Protein 1NT2 (pdb70)

CATH classification: 3.30.200.20 (+1 more: 3.40.50.150)

Structure (mmCIF, N/CA/C/O backbone):
data_1NT2
#
_entry.id   1NT2
#
_cell.length_a   125.308
_cell.length_b   125.308
_cell.length_c   87.482
_cell.angle_alpha   90.00
_cell.angle_beta   90.00
_cell.angle_gamma   90.00
#
_symmetry.space_group_name_H-M   'P 42 21 2'
#
loop_
_entity.id
_entity.type
_entity.pdbx_description
1 polymer 'Fibrillarin-like pre-rRNA processing protein'
2 polymer 'conserved hypothetical protein'
3 non-polymer S-ADENOSYLMETHIONINE
#
loop_
_atom_site.group_PDB
_atom_site.id
_atom_site.type_symbol
_atom_site.label_atom_id
_atom_site.label_alt_id
_atom_site.label_comp_id
_atom_site.label_asym_id
_atom_site.label_entity_id
_atom_site.label_seq_id
_atom_site.pdbx_PDB_ins_code
_atom_site.Cartn_x
_atom_site.Cartn_y
_atom_site.Cartn_z
_atom_site.occupancy
_atom_site.B_iso_or_equiv
_atom_site.auth_seq_id
_atom_site.auth_comp_id
_atom_site.auth_asym_id
_atom_site.auth_atom_id
_atom_site.pdbx_PDB_model_num
ATOM 1 N N . LYS A 1 2 ? 11.524 20.866 32.926 1.00 70.58 2 LYS A N 1
ATOM 2 C CA . LYS A 1 2 ? 11.345 21.732 31.724 1.00 71.11 2 LYS A CA 1
ATOM 3 C C . LYS A 1 2 ? 12.540 21.743 30.767 1.00 72.12 2 LYS A C 1
ATOM 4 O O . LYS A 1 2 ? 13.598 21.189 31.058 1.00 72.74 2 LYS A O 1
ATOM 10 N N . GLU A 1 3 ? 12.346 22.387 29.620 1.00 73.17 3 GLU A N 1
ATOM 11 C CA . GLU A 1 3 ? 13.366 22.509 28.584 1.00 74.17 3 GLU A CA 1
ATOM 12 C C . GLU A 1 3 ? 13.445 23.987 28.175 1.00 74.58 3 GLU A C 1
ATOM 13 O O . GLU A 1 3 ? 12.457 24.560 27.707 1.00 75.82 3 GLU A O 1
ATOM 19 N N . LEU A 1 4 ? 14.603 24.614 28.355 1.00 73.63 4 LEU A N 1
ATOM 20 C CA . LEU A 1 4 ? 14.737 26.031 28.006 1.00 72.18 4 LEU A CA 1
ATOM 21 C C . LEU A 1 4 ? 15.631 26.254 26.801 1.00 70.79 4 LEU A C 1
ATOM 22 O O . LEU A 1 4 ? 15.441 27.201 26.039 1.00 69.63 4 LEU A O 1
ATOM 27 N N . MET A 1 5 ? 16.612 25.375 26.639 1.00 69.94 5 MET A N 1
ATOM 28 C CA . MET A 1 5 ? 17.567 25.511 25.555 1.00 69.01 5 MET A CA 1
ATOM 29 C C . MET A 1 5 ? 17.875 24.235 24.811 1.00 67.00 5 MET A C 1
ATOM 30 O O . MET A 1 5 ? 17.289 23.185 25.056 1.00 67.03 5 MET A O 1
ATOM 35 N N . ARG A 1 6 ? 18.856 24.367 23.924 1.00 64.83 6 ARG A N 1
ATOM 36 C CA . ARG A 1 6 ? 19.342 23.304 23.066 1.00 62.87 6 ARG A CA 1
ATOM 37 C C . ARG A 1 6 ? 19.460 21.988 23.804 1.00 61.68 6 ARG A C 1
ATOM 38 O O . ARG A 1 6 ? 18.793 21.020 23.454 1.00 63.28 6 ARG A O 1
ATOM 46 N N . ASN A 1 7 ? 20.316 21.932 24.809 1.00 59.03 7 ASN A N 1
ATOM 47 C CA . ASN A 1 7 ? 20.445 20.704 25.578 1.00 58.09 7 ASN A CA 1
ATOM 48 C C . ASN A 1 7 ? 20.386 21.099 27.040 1.00 57.66 7 ASN A C 1
ATOM 49 O O . ASN A 1 7 ? 21.097 20.558 27.892 1.00 56.46 7 ASN A O 1
ATOM 54 N N . VAL A 1 8 ? 19.500 22.057 27.304 1.00 57.54 8 VAL A N 1
ATOM 55 C CA . VAL A 1 8 ? 19.300 22.613 28.632 1.00 57.65 8 VAL A CA 1
ATOM 56 C C . VAL A 1 8 ? 17.947 22.262 29.240 1.00 58.52 8 VAL A C 1
ATOM 57 O O . VAL A 1 8 ? 16.892 22.608 28.699 1.00 58.63 8 VAL A O 1
ATOM 61 N N . TYR A 1 9 ? 17.999 21.583 30.381 1.00 59.36 9 TYR A N 1
ATOM 62 C CA . TYR A 1 9 ? 16.807 21.169 31.099 1.00 60.05 9 TYR A CA 1
ATOM 63 C C . TYR A 1 9 ? 16.960 21.497 32.575 1.00 61.21 9 TYR A C 1
ATOM 64 O O . TYR A 1 9 ? 18.043 21.881 33.027 1.00 61.53 9 TYR A O 1
ATOM 73 N N . LEU A 1 10 ? 15.866 21.332 33.316 1.00 62.00 10 LEU A N 1
ATOM 74 C CA . LEU A 1 10 ? 15.833 21.596 34.748 1.00 62.66 10 LEU A CA 1
ATOM 75 C C . LEU A 1 10 ? 15.509 20.338 35.560 1.00 64.44 10 LEU A C 1
ATOM 76 O O . LEU A 1 10 ? 14.416 20.228 36.114 1.00 65.66 10 LEU A O 1
ATOM 81 N N . LEU A 1 11 ? 16.441 19.386 35.621 1.00 65.55 11 LEU A N 1
ATOM 82 C CA . LEU A 1 11 ? 16.222 18.172 36.407 1.00 66.26 11 LEU A CA 1
ATOM 83 C C . LEU A 1 11 ? 15.720 18.609 37.773 1.00 66.47 11 LEU A C 1
ATOM 84 O O . LEU A 1 11 ? 16.389 19.370 38.462 1.00 66.68 11 LEU A O 1
ATOM 89 N N . ASP A 1 12 ? 14.554 18.108 38.165 1.00 66.33 12 ASP A N 1
ATOM 90 C CA . ASP A 1 12 ? 13.932 18.487 39.426 1.00 65.58 12 ASP A CA 1
ATOM 91 C C . ASP A 1 12 ? 14.078 20.000 39.566 1.00 64.77 12 ASP A C 1
ATOM 92 O O . ASP A 1 12 ? 13.147 20.736 39.251 1.00 64.74 12 ASP A O 1
ATOM 97 N N . ASP A 1 13 ? 15.237 20.465 40.025 1.00 63.63 13 ASP A N 1
ATOM 98 C CA . ASP A 1 13 ? 15.480 21.899 40.144 1.00 62.80 13 ASP A CA 1
ATOM 99 C C . ASP A 1 13 ? 16.937 22.277 39.914 1.00 61.17 13 ASP A C 1
ATOM 100 O O . ASP A 1 13 ? 17.369 23.385 40.230 1.00 61.47 13 ASP A O 1
ATOM 105 N N . THR A 1 14 ? 17.683 21.341 39.343 1.00 58.49 14 THR A N 1
ATOM 106 C CA . THR A 1 14 ? 19.092 21.534 39.040 1.00 55.36 14 THR A CA 1
ATOM 107 C C . THR A 1 14 ? 19.255 21.805 37.546 1.00 54.21 14 THR A C 1
ATOM 108 O O . THR A 1 14 ? 18.901 20.967 36.725 1.00 56.21 14 THR A O 1
ATOM 112 N N . LEU A 1 15 ? 19.778 22.973 37.188 1.00 51.48 15 LEU A N 1
ATOM 113 C CA . LEU A 1 15 ? 19.991 23.293 35.782 1.00 47.83 15 LEU A CA 1
ATOM 114 C C . LEU A 1 15 ? 21.072 22.326 35.306 1.00 46.80 15 LEU A C 1
ATOM 115 O O . LEU A 1 15 ? 22.062 22.117 36.008 1.00 44.93 15 LEU A O 1
ATOM 120 N N . VAL A 1 16 ? 20.875 21.715 34.140 1.00 47.07 16 VAL A N 1
ATOM 121 C CA . VAL A 1 16 ? 21.867 20.774 33.599 1.00 48.34 16 VAL A CA 1
ATOM 122 C C . VAL A 1 16 ? 21.866 20.738 32.078 1.00 48.96 16 VAL A C 1
ATOM 123 O O . VAL A 1 16 ? 20.917 21.197 31.439 1.00 48.43 16 VAL A O 1
ATOM 127 N N . THR A 1 17 ? 22.934 20.184 31.507 1.00 49.99 17 THR A N 1
ATOM 128 C CA . THR A 1 17 ? 23.048 20.057 30.054 1.00 51.59 17 THR A CA 1
ATOM 129 C C . THR A 1 17 ? 23.228 18.586 29.657 1.00 52.41 17 THR A C 1
ATOM 130 O O . THR A 1 17 ? 23.966 17.835 30.311 1.00 51.93 17 THR A O 1
ATOM 134 N N . LYS A 1 18 ? 22.531 18.180 28.595 1.00 52.13 18 LYS A N 1
ATOM 135 C CA . LYS A 1 18 ? 22.609 16.813 28.098 1.00 51.44 18 LYS A CA 1
ATOM 136 C C . LYS A 1 18 ? 24.031 16.546 27.649 1.00 50.28 18 LYS A C 1
ATOM 137 O O . LYS A 1 18 ? 24.480 17.098 26.644 1.00 50.21 18 LYS A O 1
ATOM 143 N N . SER A 1 19 ? 24.748 15.715 28.393 1.00 49.00 19 SER A N 1
ATOM 144 C CA . SER A 1 19 ? 26.115 15.384 28.015 1.00 48.82 19 SER A CA 1
ATOM 145 C C . SER A 1 19 ? 26.436 13.939 28.330 1.00 49.32 19 SER A C 1
ATOM 146 O O . SER A 1 19 ? 25.641 13.229 28.943 1.00 49.09 19 SER A O 1
ATOM 149 N N . LYS A 1 20 ? 27.608 13.508 27.886 1.00 49.44 20 LYS A N 1
ATOM 150 C CA . LYS A 1 20 ? 28.070 12.157 28.127 1.00 50.38 20 LYS A CA 1
ATOM 151 C C . LYS A 1 20 ? 29.524 12.321 28.493 1.00 51.02 20 LYS A C 1
ATOM 152 O O . LYS A 1 20 ? 30.345 11.443 28.232 1.00 51.89 20 LYS A O 1
ATOM 158 N N . TYR A 1 21 ? 29.828 13.472 29.091 1.00 51.67 21 TYR A N 1
ATOM 159 C CA . TYR A 1 21 ? 31.183 13.800 29.515 1.00 52.44 21 TYR A CA 1
ATOM 160 C C . TYR A 1 21 ? 31.322 14.002 31.025 1.00 53.50 21 TYR A C 1
ATOM 161 O O . TYR A 1 21 ? 30.333 14.192 31.742 1.00 52.16 21 TYR A O 1
ATOM 170 N N . GLY A 1 22 ? 32.573 13.969 31.486 1.00 55.19 22 GLY A N 1
ATOM 171 C CA . GLY A 1 22 ? 32.877 14.108 32.902 1.00 55.82 22 GLY A CA 1
ATOM 172 C C . GLY A 1 22 ? 32.699 15.469 33.541 1.00 55.98 22 GLY A C 1
ATOM 173 O O . GLY A 1 22 ? 32.227 16.418 32.905 1.00 55.99 22 GLY A O 1
ATOM 174 N N . SER A 1 23 ? 33.080 15.553 34.815 1.00 55.97 23 SER A N 1
ATOM 175 C CA . SER A 1 23 ? 32.972 16.788 35.584 1.00 55.48 23 SER A CA 1
ATOM 176 C C . SER A 1 23 ? 34.274 17.560 35.519 1.00 55.21 23 SER A C 1
ATOM 177 O O . SER A 1 23 ? 35.307 17.117 36.029 1.00 54.98 23 SER A O 1
ATOM 180 N N . HIS A 1 24 ? 34.206 18.725 34.888 1.00 54.88 24 HIS A N 1
ATOM 181 C CA . HIS A 1 24 ? 35.362 19.585 34.722 1.00 53.51 24 HIS A CA 1
ATOM 182 C C . HIS A 1 24 ? 35.646 20.321 36.019 1.00 53.34 24 HIS A C 1
ATOM 183 O O . HIS A 1 24 ? 36.805 20.511 36.394 1.00 53.28 24 HIS A O 1
ATOM 190 N N . TYR A 1 25 ? 34.578 20.726 36.702 1.00 52.37 25 TYR A N 1
ATOM 191 C CA . TYR A 1 25 ? 34.712 21.443 37.958 1.00 52.02 25 TYR A CA 1
ATOM 192 C C . TYR A 1 25 ? 33.823 20.843 39.060 1.00 55.14 25 TYR A C 1
ATOM 193 O O . TYR A 1 25 ? 34.299 20.529 40.153 1.00 55.56 25 TYR A O 1
ATOM 202 N N . GLY A 1 26 ? 32.537 20.670 38.770 1.00 58.26 26 GLY A N 1
ATOM 203 C CA . GLY A 1 26 ? 31.637 20.105 39.756 1.00 59.94 26 GLY A CA 1
ATOM 204 C C . GLY A 1 26 ? 31.252 18.721 39.299 1.00 62.70 26 GLY A C 1
ATOM 205 O O . GLY A 1 26 ? 30.591 18.579 38.271 1.00 62.58 26 GLY A O 1
ATOM 206 N N . GLU A 1 27 ? 31.680 17.711 40.056 1.00 65.35 27 GLU A N 1
ATOM 207 C CA . GLU A 1 27 ? 31.403 16.296 39.764 1.00 67.83 27 GLU A CA 1
ATOM 208 C C . GLU A 1 27 ? 29.906 16.029 39.586 1.00 67.97 27 GLU A C 1
ATOM 209 O O . GLU A 1 27 ? 29.444 14.887 39.689 1.00 68.09 27 GLU A O 1
ATOM 215 N N . LYS A 1 28 ? 29.164 17.095 39.323 1.00 67.44 28 LYS A N 1
ATOM 216 C CA . LYS A 1 28 ? 27.725 17.048 39.142 1.00 67.49 28 LYS A CA 1
ATOM 217 C C . LYS A 1 28 ? 27.307 16.366 37.834 1.00 67.76 28 LYS A C 1
ATOM 218 O O . LYS A 1 28 ? 26.678 16.997 36.976 1.00 67.38 28 LYS A O 1
ATOM 224 N N . VAL A 1 29 ? 27.638 15.083 37.685 1.00 67.14 29 VAL A N 1
ATOM 225 C CA . VAL A 1 29 ? 27.300 14.345 36.467 1.00 66.42 29 VAL A CA 1
ATOM 226 C C . VAL A 1 29 ? 26.489 13.062 36.676 1.00 66.09 29 VAL A C 1
ATOM 227 O O . VAL A 1 29 ? 27.016 12.045 37.116 1.00 65.36 29 VAL A O 1
ATOM 231 N N . PHE A 1 30 ? 25.205 13.123 36.331 1.00 66.83 30 PHE A N 1
ATOM 232 C CA . PHE A 1 30 ? 24.289 11.989 36.457 1.00 67.55 30 PHE A CA 1
ATOM 233 C C . PHE A 1 30 ? 23.674 11.595 35.110 1.00 68.18 30 PHE A C 1
ATOM 234 O O . PHE A 1 30 ? 23.338 12.455 34.306 1.00 70.28 30 PHE A O 1
ATOM 242 N N . ASP A 1 31 ? 23.534 10.291 34.881 1.00 67.72 31 ASP A N 1
ATOM 243 C CA . ASP A 1 31 ? 22.964 9.717 33.651 1.00 67.42 31 ASP A CA 1
ATOM 244 C C . ASP A 1 31 ? 22.695 10.629 32.435 1.00 66.64 31 ASP A C 1
ATOM 245 O O . ASP A 1 31 ? 21.538 10.932 32.109 1.00 66.66 31 ASP A O 1
ATOM 250 N N . GLY A 1 32 ? 23.760 11.052 31.758 1.00 65.14 32 GLY A N 1
ATOM 251 C CA . GLY A 1 32 ? 23.603 11.888 30.576 1.00 64.45 32 GLY A CA 1
ATOM 252 C C . GLY A 1 32 ? 23.323 13.365 30.791 1.00 63.47 32 GLY A C 1
ATOM 253 O O . GLY A 1 32 ? 22.798 14.047 29.904 1.00 63.30 32 GLY A O 1
ATOM 254 N N . TYR A 1 33 ? 23.679 13.870 31.965 1.00 62.21 33 TYR A N 1
ATOM 255 C CA . TYR A 1 33 ? 23.463 15.274 32.293 1.00 60.71 33 TYR A CA 1
ATOM 256 C C . TYR A 1 33 ? 24.526 15.777 33.258 1.00 58.88 33 TYR A C 1
ATOM 257 O O . TYR A 1 33 ? 25.006 15.036 34.118 1.00 58.24 33 TYR A O 1
ATOM 266 N N . ARG A 1 34 ? 24.897 17.040 33.100 1.00 56.58 34 ARG A N 1
ATOM 267 C CA . ARG A 1 34 ? 25.885 17.659 33.966 1.00 53.64 34 ARG A CA 1
ATOM 268 C C . ARG A 1 34 ? 25.199 18.855 34.617 1.00 52.66 34 ARG A C 1
ATOM 269 O O . ARG A 1 34 ? 24.578 19.669 33.929 1.00 52.58 34 ARG A O 1
ATOM 277 N N . GLU A 1 35 ? 25.275 18.948 35.940 1.00 50.58 35 GLU A N 1
ATOM 278 C CA . GLU A 1 35 ? 24.662 20.079 36.620 1.00 49.58 35 GLU A CA 1
ATOM 279 C C . GLU A 1 35 ? 25.447 21.334 36.289 1.00 47.56 35 GLU A C 1
ATOM 280 O O . GLU A 1 35 ? 26.669 21.360 36.410 1.00 47.61 35 GLU A O 1
ATOM 286 N N . TRP A 1 36 ? 24.745 22.378 35.878 1.00 45.17 36 TRP A N 1
ATOM 287 C CA . TRP A 1 36 ? 25.389 23.640 35.551 1.00 42.52 36 TRP A CA 1
ATOM 288 C C . TRP A 1 36 ? 25.305 24.485 36.819 1.00 40.11 36 TRP A C 1
ATOM 289 O O . TRP A 1 36 ? 24.236 25.010 37.135 1.00 40.91 36 TRP A O 1
ATOM 300 N N . VAL A 1 37 ? 26.414 24.615 37.547 1.00 35.98 37 VAL A N 1
ATOM 301 C CA . VAL A 1 37 ? 26.401 25.393 38.787 1.00 32.17 37 VAL A CA 1
ATOM 302 C C . VAL A 1 37 ? 26.270 26.885 38.521 1.00 32.15 37 VAL A C 1
ATOM 303 O O . VAL A 1 37 ? 27.246 27.558 38.220 1.00 31.13 37 VAL A O 1
ATOM 307 N N . PRO A 1 38 ? 25.055 27.429 38.645 1.00 33.01 38 PRO A N 1
ATOM 308 C CA . PRO A 1 38 ? 24.891 28.862 38.391 1.00 34.76 38 PRO A CA 1
ATOM 309 C C . PRO A 1 38 ? 25.808 29.765 39.226 1.00 36.30 38 PRO A C 1
ATOM 310 O O . PRO A 1 38 ? 25.940 30.960 38.939 1.00 38.20 38 PRO A O 1
ATOM 314 N N . TRP A 1 39 ? 26.449 29.194 40.246 1.00 36.02 39 TRP A N 1
ATOM 315 C CA . TRP A 1 39 ? 27.363 29.949 41.108 1.00 34.88 39 TRP A CA 1
ATOM 316 C C . TRP A 1 39 ? 28.771 29.935 40.516 1.00 34.56 39 TRP A C 1
ATOM 317 O O . TRP A 1 39 ? 29.678 30.598 41.008 1.00 35.53 39 TRP A O 1
ATOM 328 N N . ARG A 1 40 ? 28.947 29.169 39.456 1.00 33.14 40 ARG A N 1
ATOM 329 C CA . ARG A 1 40 ? 30.238 29.072 38.819 1.00 32.72 40 ARG A CA 1
ATOM 330 C C . ARG A 1 40 ? 30.052 29.236 37.313 1.00 32.03 40 ARG A C 1
ATOM 331 O O . ARG A 1 40 ? 30.757 28.601 36.523 1.00 32.47 40 ARG A O 1
ATOM 339 N N . SER A 1 41 ? 29.114 30.093 36.916 1.00 29.67 41 SER A N 1
ATOM 340 C CA . SER A 1 41 ? 28.836 30.285 35.498 1.00 28.85 41 SER A CA 1
ATOM 341 C C . SER A 1 41 ? 27.863 31.426 35.257 1.00 29.76 41 SER A C 1
ATOM 342 O O . SER A 1 41 ? 26.648 31.280 35.431 1.00 29.76 41 SER A O 1
ATOM 345 N N . LYS A 1 42 ? 28.399 32.564 34.839 1.00 29.75 42 LYS A N 1
ATOM 346 C CA . LYS A 1 42 ? 27.571 33.726 34.580 1.00 29.90 42 LYS A CA 1
ATOM 347 C C . LYS A 1 42 ? 26.558 33.446 33.486 1.00 31.20 42 LYS A C 1
ATOM 348 O O . LYS A 1 42 ? 25.682 34.265 33.220 1.00 32.23 42 LYS A O 1
ATOM 354 N N . LEU A 1 43 ? 26.671 32.284 32.852 1.00 32.24 43 LEU A N 1
ATOM 355 C CA . LEU A 1 43 ? 25.741 31.924 31.786 1.00 32.57 43 LEU A CA 1
ATOM 356 C C . LEU A 1 43 ? 24.574 31.130 32.357 1.00 32.40 43 LEU A C 1
ATOM 357 O O . LEU A 1 43 ? 23.413 31.485 32.136 1.00 32.04 43 LEU A O 1
ATOM 362 N N . ALA A 1 44 ? 24.883 30.062 33.090 1.00 31.77 44 ALA A N 1
ATOM 363 C CA . ALA A 1 44 ? 23.844 29.245 33.703 1.00 31.06 44 ALA A CA 1
ATOM 364 C C . ALA A 1 44 ? 22.976 30.170 34.547 1.00 30.77 44 ALA A C 1
ATOM 365 O O . ALA A 1 44 ? 21.798 29.900 34.779 1.00 29.88 44 ALA A O 1
ATOM 367 N N . ALA A 1 45 ? 23.566 31.271 34.996 1.00 31.09 45 ALA A N 1
ATOM 368 C CA . ALA A 1 45 ? 22.841 32.245 35.799 1.00 32.63 45 ALA A CA 1
ATOM 369 C C . ALA A 1 45 ? 21.871 33.049 34.930 1.00 32.89 45 ALA A C 1
ATOM 370 O O . ALA A 1 45 ? 20.716 33.253 35.300 1.00 31.43 45 ALA A O 1
ATOM 372 N N . MET A 1 46 ? 22.347 33.509 33.775 1.00 34.65 46 MET A N 1
ATOM 373 C CA . MET A 1 46 ? 21.507 34.281 32.858 1.00 36.28 46 MET A CA 1
ATOM 374 C C . MET A 1 46 ? 20.281 33.454 32.499 1.00 36.84 46 MET A C 1
ATOM 375 O O . MET A 1 46 ? 19.159 33.961 32.458 1.00 36.69 46 MET A O 1
ATOM 380 N N . ILE A 1 47 ? 20.519 32.178 32.216 1.00 37.30 47 ILE A N 1
ATOM 381 C CA . ILE A 1 47 ? 19.449 31.258 31.877 1.00 36.56 47 ILE A CA 1
ATOM 382 C C . ILE A 1 47 ? 18.432 31.268 33.014 1.00 37.17 47 ILE A C 1
ATOM 383 O O . ILE A 1 47 ? 17.247 31.510 32.784 1.00 37.41 47 ILE A O 1
ATOM 388 N N . LEU A 1 48 ? 18.896 31.028 34.240 1.00 37.12 48 LEU A N 1
ATOM 389 C CA . LEU A 1 48 ? 18.000 31.016 35.395 1.00 37.29 48 LEU A CA 1
ATOM 390 C C . LEU A 1 48 ? 17.298 32.345 35.607 1.00 38.24 48 LEU A C 1
ATOM 391 O O . LEU A 1 48 ? 16.127 32.367 35.980 1.00 38.50 48 LEU A O 1
ATOM 396 N N . LYS A 1 49 ? 18.011 33.446 35.379 1.00 39.84 49 LYS A N 1
ATOM 397 C CA . LYS A 1 49 ? 17.435 34.781 35.541 1.00 41.64 49 LYS A CA 1
ATOM 398 C C . LYS A 1 49 ? 16.271 34.993 34.595 1.00 42.97 49 LYS A C 1
ATOM 399 O O . LYS A 1 49 ? 15.540 35.977 34.716 1.00 41.59 49 LYS A O 1
ATOM 405 N N . GLY A 1 50 ? 16.121 34.073 33.643 1.00 45.77 50 GLY A N 1
ATOM 406 C CA . GLY A 1 50 ? 15.041 34.161 32.675 1.00 49.79 50 GLY A CA 1
ATOM 407 C C . GLY A 1 50 ? 15.505 34.019 31.239 1.00 52.69 50 GLY A C 1
ATOM 408 O O . GLY A 1 50 ? 15.556 32.909 30.699 1.00 53.45 50 GLY A O 1
ATOM 409 N N . HIS A 1 51 ? 15.846 35.155 30.632 1.00 54.88 51 HIS A N 1
ATOM 410 C CA . HIS A 1 51 ? 16.309 35.237 29.248 1.00 56.81 51 HIS A CA 1
ATOM 411 C C . HIS A 1 51 ? 17.250 34.101 28.841 1.00 56.42 51 HIS A C 1
ATOM 412 O O . HIS A 1 51 ? 18.254 33.845 29.508 1.00 55.86 51 HIS A O 1
ATOM 419 N N . ARG A 1 52 ? 16.918 33.441 27.731 1.00 56.38 52 ARG A N 1
ATOM 420 C CA . ARG A 1 52 ? 17.695 32.315 27.213 1.00 57.10 52 ARG A CA 1
ATOM 421 C C . ARG A 1 52 ? 18.267 32.571 25.799 1.00 56.45 52 ARG A C 1
ATOM 422 O O . ARG A 1 52 ? 18.115 33.660 25.240 1.00 56.62 52 ARG A O 1
ATOM 430 N N . LEU A 1 53 ? 18.917 31.556 25.230 1.00 54.96 53 LEU A N 1
ATOM 431 C CA . LEU A 1 53 ? 19.536 31.650 23.903 1.00 53.37 53 LEU A CA 1
ATOM 432 C C . LEU A 1 53 ? 19.075 30.544 22.931 1.00 54.26 53 LEU A C 1
ATOM 433 O O . LEU A 1 53 ? 19.452 29.384 23.098 1.00 55.39 53 LEU A O 1
ATOM 438 N N . LYS A 1 54 ? 18.271 30.884 21.921 1.00 54.13 54 LYS A N 1
ATOM 439 C CA . LYS A 1 54 ? 17.826 29.873 20.948 1.00 54.07 54 LYS A CA 1
ATOM 440 C C . LYS A 1 54 ? 19.026 29.587 20.059 1.00 54.23 54 LYS A C 1
ATOM 441 O O . LYS A 1 54 ? 19.813 30.489 19.793 1.00 54.85 54 LYS A O 1
ATOM 447 N N . LEU A 1 55 ? 19.173 28.355 19.588 1.00 54.37 55 LEU A N 1
ATOM 448 C CA . LEU A 1 55 ? 20.297 28.030 18.711 1.00 54.78 55 LEU A CA 1
ATOM 449 C C . LEU A 1 55 ? 20.423 26.547 18.399 1.00 55.21 55 LEU A C 1
ATOM 450 O O . LEU A 1 55 ? 20.214 25.696 19.265 1.00 55.81 55 LEU A O 1
ATOM 455 N N . ARG A 1 56 ? 20.762 26.247 17.148 1.00 54.90 56 ARG A N 1
ATOM 456 C CA . ARG A 1 56 ? 20.927 24.869 16.709 1.00 54.68 56 ARG A CA 1
ATOM 457 C C . ARG A 1 56 ? 22.328 24.396 17.072 1.00 53.87 56 ARG A C 1
ATOM 458 O O . ARG A 1 56 ? 23.251 25.197 17.178 1.00 54.24 56 ARG A O 1
ATOM 466 N N . GLY A 1 57 ? 22.492 23.095 17.259 1.00 53.05 57 GLY A N 1
ATOM 467 C CA . GLY A 1 57 ? 23.805 22.579 17.600 1.00 52.88 57 GLY A CA 1
ATOM 468 C C . GLY A 1 57 ? 24.872 22.949 16.585 1.00 53.17 57 GLY A C 1
ATOM 469 O O . GLY A 1 57 ? 26.045 23.057 16.934 1.00 52.38 57 GLY A O 1
ATOM 470 N N . ASP A 1 58 ? 24.462 23.142 15.330 1.00 55.24 58 ASP A N 1
ATOM 471 C CA . ASP A 1 58 ? 25.376 23.499 14.236 1.00 55.87 58 ASP A CA 1
ATOM 472 C C . ASP A 1 58 ? 25.764 24.978 14.342 1.00 55.38 58 ASP A C 1
ATOM 473 O O . ASP A 1 58 ? 25.483 25.755 13.431 1.00 56.58 58 ASP A O 1
ATOM 478 N N . GLU A 1 59 ? 26.406 25.371 15.438 1.00 53.62 59 GLU A N 1
ATOM 479 C CA . GLU A 1 59 ? 26.791 26.767 15.612 1.00 52.13 59 GLU A CA 1
ATOM 480 C C . GLU A 1 59 ? 28.310 26.989 15.697 1.00 51.90 59 GLU A C 1
ATOM 481 O O . GLU A 1 59 ? 29.060 26.116 16.147 1.00 51.40 59 GLU A O 1
ATOM 487 N N . ARG A 1 60 ? 28.752 28.166 15.250 1.00 50.84 60 ARG A N 1
ATOM 488 C CA . ARG A 1 60 ? 30.169 28.544 15.273 1.00 49.48 60 ARG A CA 1
ATOM 489 C C . ARG A 1 60 ? 30.369 29.573 16.368 1.00 47.85 60 ARG A C 1
ATOM 490 O O . ARG A 1 60 ? 30.066 30.757 16.176 1.00 48.39 60 ARG A O 1
ATOM 498 N N . VAL A 1 61 ? 30.907 29.126 17.501 1.00 44.99 61 VAL A N 1
ATOM 499 C CA . VAL A 1 61 ? 31.116 30.005 18.648 1.00 41.03 61 VAL A CA 1
ATOM 500 C C . VAL A 1 61 ? 32.525 30.531 18.937 1.00 38.58 61 VAL A C 1
ATOM 501 O O . VAL A 1 61 ? 33.524 29.800 18.891 1.00 35.95 61 VAL A O 1
ATOM 505 N N . LEU A 1 62 ? 32.571 31.823 19.247 1.00 36.23 62 LEU A N 1
ATOM 506 C CA . LEU A 1 62 ? 33.803 32.508 19.605 1.00 33.62 62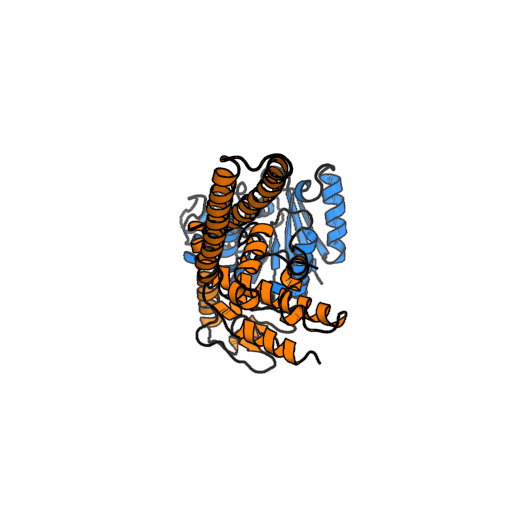 LEU A CA 1
ATOM 507 C C . LEU A 1 62 ? 33.603 32.935 21.047 1.00 32.52 62 LEU A C 1
ATOM 508 O O . LEU A 1 62 ? 32.761 33.796 21.337 1.00 31.55 62 LEU A O 1
ATOM 513 N N . TYR A 1 63 ? 34.373 32.327 21.943 1.00 31.26 63 TYR A N 1
ATOM 514 C CA . TYR A 1 63 ? 34.288 32.622 23.369 1.00 29.71 63 TYR A CA 1
ATOM 515 C C . TYR A 1 63 ? 35.500 33.458 23.791 1.00 28.55 63 TYR A C 1
ATOM 516 O O . TYR A 1 63 ? 36.649 33.022 23.666 1.00 28.94 63 TYR A O 1
ATOM 525 N N . LEU A 1 64 ? 35.245 34.673 24.262 1.00 26.37 64 LEU A N 1
ATOM 526 C CA . LEU A 1 64 ? 36.323 35.541 24.712 1.00 25.32 64 LEU A CA 1
ATOM 527 C C . LEU A 1 64 ? 36.414 35.568 26.247 1.00 25.14 64 LEU A C 1
ATOM 528 O O . LEU A 1 64 ? 35.743 36.369 26.909 1.00 23.26 64 LEU A O 1
ATOM 533 N N . GLY A 1 65 ? 37.252 34.684 26.795 1.00 24.91 65 GLY A N 1
ATOM 534 C CA . GLY A 1 65 ? 37.440 34.584 28.234 1.00 25.66 65 GLY A CA 1
ATOM 535 C C . GLY A 1 65 ? 37.223 33.167 28.756 1.00 26.20 65 GLY A C 1
ATOM 536 O O . GLY A 1 65 ? 36.736 32.970 29.875 1.00 27.44 65 GLY A O 1
ATOM 537 N N . ALA A 1 66 ? 37.584 32.177 27.947 1.00 25.41 66 ALA A N 1
ATOM 538 C CA . ALA A 1 66 ? 37.418 30.777 28.315 1.00 26.32 66 ALA A CA 1
ATOM 539 C C . ALA A 1 66 ? 37.688 30.530 29.775 1.00 27.25 66 ALA A C 1
ATOM 540 O O . ALA A 1 66 ? 36.954 29.781 30.419 1.00 29.27 66 ALA A O 1
ATOM 542 N N . ALA A 1 67 ? 38.740 31.152 30.294 1.00 27.23 67 ALA A N 1
ATOM 543 C CA . ALA A 1 67 ? 39.098 30.982 31.693 1.00 29.06 67 ALA A CA 1
ATOM 544 C C . ALA A 1 67 ? 39.536 29.541 31.888 1.00 30.41 67 ALA A C 1
ATOM 545 O O . ALA A 1 67 ? 40.164 28.971 31.002 1.00 30.98 67 ALA A O 1
ATOM 547 N N . SER A 1 68 ? 39.203 28.951 33.038 1.00 32.08 68 SER A N 1
ATOM 548 C CA . SER A 1 68 ? 39.565 27.558 33.316 1.00 32.97 68 SER A CA 1
ATOM 549 C C . SER A 1 68 ? 38.772 26.661 32.370 1.00 33.23 68 SER A C 1
ATOM 550 O O . SER A 1 68 ? 39.190 25.551 32.048 1.00 31.92 68 SER A O 1
ATOM 553 N N . GLY A 1 69 ? 37.620 27.165 31.937 1.00 34.70 69 GLY A N 1
ATOM 554 C CA . GLY A 1 69 ? 36.767 26.425 31.028 1.00 36.00 69 GLY A CA 1
ATOM 555 C C . GLY A 1 69 ? 35.535 25.820 31.681 1.00 36.83 69 GLY A C 1
ATOM 556 O O . GLY A 1 69 ? 35.151 24.692 31.358 1.00 36.11 69 GLY A O 1
ATOM 557 N N . THR A 1 70 ? 34.904 26.544 32.600 1.00 36.94 70 THR A N 1
ATOM 558 C CA . THR A 1 70 ? 33.717 25.987 33.225 1.00 37.73 70 THR A CA 1
ATOM 559 C C . THR A 1 70 ? 32.482 26.408 32.433 1.00 36.94 70 THR A C 1
ATOM 560 O O . THR A 1 70 ? 31.727 25.556 31.973 1.00 37.00 70 THR A O 1
ATOM 564 N N . THR A 1 71 ? 32.269 27.706 32.252 1.00 36.58 71 THR A N 1
ATOM 565 C CA . THR A 1 71 ? 31.106 28.140 31.476 1.00 36.51 71 THR A CA 1
ATOM 566 C C . THR A 1 71 ? 31.249 27.546 30.060 1.00 37.10 71 THR A C 1
ATOM 567 O O . THR A 1 71 ? 30.264 27.196 29.419 1.00 37.61 71 THR A O 1
ATOM 571 N N . VAL A 1 72 ? 32.486 27.423 29.586 1.00 37.23 72 VAL A N 1
ATOM 572 C CA . VAL A 1 72 ? 32.758 26.870 28.258 1.00 36.09 72 VAL A CA 1
ATOM 573 C C . VAL A 1 72 ? 32.314 25.414 28.140 1.00 35.97 72 VAL A C 1
ATOM 574 O O . VAL A 1 72 ? 31.512 25.079 27.271 1.00 36.29 72 VAL A O 1
ATOM 578 N N . SER A 1 73 ? 32.839 24.557 29.014 1.00 35.51 73 SER A N 1
ATOM 579 C CA . SER A 1 73 ? 32.510 23.135 28.990 1.00 35.18 73 SER A CA 1
ATOM 580 C C . SER A 1 73 ? 31.029 22.871 28.754 1.00 34.17 73 SER A C 1
ATOM 581 O O . SER A 1 73 ? 30.679 21.866 28.166 1.00 32.54 73 SER A O 1
ATOM 584 N N . HIS A 1 74 ? 30.160 23.770 29.207 1.00 34.47 74 HIS A N 1
ATOM 585 C CA . HIS A 1 74 ? 28.725 23.591 29.002 1.00 34.71 74 HIS A CA 1
ATOM 586 C C . HIS A 1 74 ? 28.309 24.041 27.621 1.00 34.35 74 HIS A C 1
ATOM 587 O O . HIS A 1 74 ? 27.571 23.351 26.921 1.00 35.09 74 HIS A O 1
ATOM 594 N N . LEU A 1 75 ? 28.782 25.206 27.217 1.00 33.32 75 LEU A N 1
ATOM 595 C CA . LEU A 1 75 ? 28.430 25.695 25.906 1.00 32.00 75 LEU A CA 1
ATOM 596 C C . LEU A 1 75 ? 28.743 24.599 24.893 1.00 32.35 75 LEU A C 1
ATOM 597 O O . LEU A 1 75 ? 28.022 24.423 23.915 1.00 32.45 75 LEU A O 1
ATOM 602 N N . ALA A 1 76 ? 29.804 23.844 25.159 1.00 32.31 76 ALA A N 1
ATOM 603 C CA . ALA A 1 76 ? 30.215 22.764 24.280 1.00 33.19 76 ALA A CA 1
ATOM 604 C C . ALA A 1 76 ? 29.158 21.668 24.213 1.00 35.21 76 ALA A C 1
ATOM 605 O O . ALA A 1 76 ? 29.075 20.938 23.222 1.00 35.96 76 ALA A O 1
ATOM 607 N N . ASP A 1 77 ? 28.360 21.540 25.269 1.00 36.43 77 ASP A N 1
ATOM 608 C CA . ASP A 1 77 ? 27.305 20.533 25.291 1.00 38.84 77 ASP A CA 1
ATOM 609 C C . ASP A 1 77 ? 26.097 21.058 24.539 1.00 40.93 77 ASP A C 1
ATOM 610 O O . ASP A 1 77 ? 25.335 20.288 23.949 1.00 41.53 77 ASP A O 1
ATOM 615 N N . ILE A 1 78 ? 25.920 22.374 24.586 1.00 42.82 78 ILE A N 1
ATOM 616 C CA . ILE A 1 78 ? 24.815 23.033 23.909 1.00 45.66 78 ILE A CA 1
ATOM 617 C C . ILE A 1 78 ? 25.074 22.977 22.405 1.00 48.11 78 ILE A C 1
ATOM 618 O O . ILE A 1 78 ? 24.235 22.507 21.636 1.00 49.60 78 ILE A O 1
ATOM 623 N N . VAL A 1 79 ? 26.247 23.444 21.992 1.00 49.99 79 VAL A N 1
ATOM 624 C CA . VAL A 1 79 ? 26.643 23.421 20.585 1.00 51.08 79 VAL A CA 1
ATOM 625 C C . VAL A 1 79 ? 27.469 22.149 20.331 1.00 51.68 79 VAL A C 1
ATOM 626 O O . VAL A 1 79 ? 28.675 22.213 20.124 1.00 51.72 79 VAL A O 1
ATOM 630 N N . ASP A 1 80 ? 26.811 20.993 20.362 1.00 52.83 80 ASP A N 1
ATOM 631 C CA . ASP A 1 80 ? 27.491 19.711 20.157 1.00 54.76 80 ASP A CA 1
ATOM 632 C C . ASP A 1 80 ? 27.786 19.407 18.694 1.00 56.20 80 ASP A C 1
ATOM 633 O O . ASP A 1 80 ? 28.584 18.515 18.381 1.00 56.16 80 ASP A O 1
ATOM 638 N N . GLU A 1 81 ? 27.128 20.149 17.808 1.00 57.16 81 GLU A N 1
ATOM 639 C CA . GLU A 1 81 ? 27.291 19.980 16.369 1.00 57.80 81 GLU A CA 1
ATOM 640 C C . GLU A 1 81 ? 27.854 21.277 15.790 1.00 56.87 81 GLU A C 1
ATOM 641 O O . GLU A 1 81 ? 27.563 21.648 14.647 1.00 57.33 81 GLU A O 1
ATOM 647 N N . GLY A 1 82 ? 28.647 21.969 16.604 1.00 54.75 82 GLY A N 1
ATOM 648 C CA . GLY A 1 82 ? 29.261 23.217 16.183 1.00 51.56 82 GLY A CA 1
ATOM 649 C C . GLY A 1 82 ? 30.716 23.220 16.612 1.00 49.39 82 GLY A C 1
ATOM 650 O O . GLY A 1 82 ? 31.275 22.155 16.891 1.00 49.09 82 GLY A O 1
ATOM 651 N N . ILE A 1 83 ? 31.336 24.398 16.663 1.00 46.66 83 ILE A N 1
ATOM 652 C CA . ILE A 1 83 ? 32.735 24.488 17.078 1.00 44.16 83 ILE A CA 1
ATOM 653 C C . ILE A 1 83 ? 32.975 25.729 17.945 1.00 42.84 83 ILE A C 1
ATOM 654 O O . ILE A 1 83 ? 32.421 26.798 17.685 1.00 42.51 83 ILE A O 1
ATOM 659 N N . ILE A 1 84 ? 33.800 25.576 18.979 1.00 41.15 84 ILE A N 1
ATOM 660 C CA . ILE A 1 84 ? 34.091 26.663 19.905 1.00 40.14 84 ILE A CA 1
ATOM 661 C C . ILE A 1 84 ? 35.537 27.139 19.884 1.00 39.97 84 ILE A C 1
ATOM 662 O O . ILE A 1 84 ? 36.442 26.369 20.205 1.00 39.77 84 ILE A O 1
ATOM 667 N N . TYR A 1 85 ? 35.755 28.405 19.525 1.00 39.71 85 TYR A N 1
ATOM 668 C CA . TYR A 1 85 ? 37.111 28.971 19.507 1.00 39.19 85 TYR A CA 1
ATOM 669 C C . TYR A 1 85 ? 37.309 29.711 20.827 1.00 37.23 85 TYR A C 1
ATOM 670 O O . TYR A 1 85 ? 37.075 30.914 20.909 1.00 38.03 85 TYR A O 1
ATOM 679 N N . ALA A 1 86 ? 37.738 28.995 21.857 1.00 33.99 86 ALA A N 1
ATOM 680 C CA . ALA A 1 86 ? 37.916 29.612 23.160 1.00 31.83 86 ALA A CA 1
ATOM 681 C C . ALA A 1 86 ? 39.266 30.296 23.325 1.00 30.33 86 ALA A C 1
ATOM 682 O O . ALA A 1 86 ? 40.306 29.659 23.184 1.00 27.97 86 ALA A O 1
ATOM 684 N N . VAL A 1 87 ? 39.236 31.595 23.630 1.00 30.26 87 VAL A N 1
ATOM 685 C CA . VAL A 1 87 ? 40.458 32.388 23.825 1.00 31.18 87 VAL A CA 1
ATOM 686 C C . VAL A 1 87 ? 40.673 32.801 25.292 1.00 32.57 87 VAL A C 1
ATOM 687 O O . VAL A 1 87 ? 39.754 33.287 25.954 1.00 33.62 87 VAL A O 1
ATOM 691 N N . GLU A 1 88 ? 41.895 32.603 25.786 1.00 33.03 88 GLU A N 1
ATOM 692 C CA . GLU A 1 88 ? 42.271 32.938 27.161 1.00 32.92 88 GLU A CA 1
ATOM 693 C C . GLU A 1 88 ? 43.776 33.179 27.154 1.00 33.48 88 GLU A C 1
ATOM 694 O O . GLU A 1 88 ? 44.528 32.333 26.677 1.00 34.42 88 GLU A O 1
ATOM 700 N N . TYR A 1 89 ? 44.230 34.315 27.680 1.00 33.49 89 TYR A N 1
ATOM 701 C CA . TYR A 1 89 ? 45.664 34.586 27.645 1.00 33.39 89 TYR A CA 1
ATOM 702 C C . TYR A 1 89 ? 46.505 34.341 28.883 1.00 34.07 89 TYR A C 1
ATOM 703 O O . TYR A 1 89 ? 47.723 34.528 28.835 1.00 33.88 89 TYR A O 1
ATOM 712 N N . SER A 1 90 ? 45.873 33.929 29.980 1.00 34.85 90 SER A N 1
ATOM 713 C CA . SER A 1 90 ? 46.607 33.642 31.210 1.00 35.53 90 SER A CA 1
ATOM 714 C C . SER A 1 90 ? 46.838 32.144 31.284 1.00 35.08 90 SER A C 1
ATOM 715 O O . SER A 1 90 ? 45.889 31.363 31.251 1.00 33.54 90 SER A O 1
ATOM 718 N N . ALA A 1 91 ? 48.104 31.752 31.381 1.00 35.20 91 ALA A N 1
ATOM 719 C CA . ALA A 1 91 ? 48.461 30.344 31.434 1.00 36.07 91 ALA A CA 1
ATOM 720 C C . ALA A 1 91 ? 47.870 29.610 32.633 1.00 36.68 91 ALA A C 1
ATOM 721 O O . ALA A 1 91 ? 47.390 28.489 32.491 1.00 37.66 91 ALA A O 1
ATOM 723 N N . LYS A 1 92 ? 47.896 30.231 33.807 1.00 37.16 92 LYS A N 1
ATOM 724 C CA . LYS A 1 92 ? 4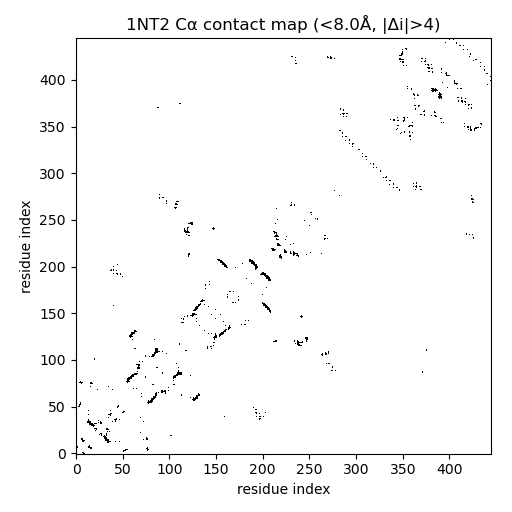7.365 29.588 35.006 1.00 38.70 92 LYS A CA 1
ATOM 725 C C . LYS A 1 92 ? 46.042 28.853 34.745 1.00 38.03 92 LYS A C 1
ATOM 726 O O . LYS A 1 92 ? 45.970 27.624 34.841 1.00 38.31 92 LYS A O 1
ATOM 732 N N . PRO A 1 93 ? 44.986 29.595 34.382 1.00 36.21 93 PRO A N 1
ATOM 733 C CA . PRO A 1 93 ? 43.680 28.992 34.117 1.00 35.46 93 PRO A CA 1
ATOM 734 C C . PRO A 1 93 ? 43.708 28.117 32.878 1.00 35.64 93 PRO A C 1
ATOM 735 O O . PRO A 1 93 ? 43.057 27.073 32.808 1.00 35.73 93 PRO A O 1
ATOM 739 N N . PHE A 1 94 ? 44.473 28.572 31.897 1.00 35.60 94 PHE A N 1
ATOM 740 C CA . PHE A 1 94 ? 44.595 27.879 30.633 1.00 34.66 94 PHE A CA 1
ATOM 741 C C . PHE A 1 94 ? 45.089 26.464 30.845 1.00 33.89 94 PHE A C 1
ATOM 742 O O . PHE A 1 94 ? 44.686 25.555 30.135 1.00 35.83 94 PHE A O 1
ATOM 750 N N . GLU A 1 95 ? 45.963 26.272 31.822 1.00 32.30 95 GLU A N 1
ATOM 751 C CA . GLU A 1 95 ? 46.491 24.949 32.079 1.00 31.44 95 GLU A CA 1
ATOM 752 C C . GLU A 1 95 ? 45.337 23.996 32.329 1.00 29.41 95 GLU A C 1
ATOM 753 O O . GLU A 1 95 ? 45.361 22.855 31.884 1.00 28.57 95 GLU A O 1
ATOM 759 N N . LYS A 1 96 ? 44.319 24.481 33.032 1.00 28.33 96 LYS A N 1
ATOM 760 C CA . LYS A 1 96 ? 43.138 23.684 33.350 1.00 27.61 96 LYS A CA 1
ATOM 761 C C . LYS A 1 96 ? 42.222 23.555 32.143 1.00 26.32 96 LYS A C 1
ATOM 762 O O . LYS A 1 96 ? 41.468 22.592 32.034 1.00 25.85 96 LYS A O 1
ATOM 768 N N . LEU A 1 97 ? 42.288 24.534 31.244 1.00 25.31 97 LEU A N 1
ATOM 769 C CA . LEU A 1 97 ? 41.453 24.541 30.042 1.00 24.42 97 LEU A CA 1
ATOM 770 C C . LEU A 1 97 ? 41.779 23.376 29.115 1.00 24.47 97 LEU A C 1
ATOM 771 O O . LEU A 1 97 ? 40.882 22.655 28.676 1.00 25.81 97 LEU A O 1
ATOM 776 N N . LEU A 1 98 ? 43.061 23.197 28.820 1.00 24.62 98 LEU A N 1
ATOM 777 C CA . LEU A 1 98 ? 43.505 22.125 27.930 1.00 26.05 98 LEU A CA 1
ATOM 778 C C . LEU A 1 98 ? 42.920 20.767 28.292 1.00 25.86 98 LEU A C 1
ATOM 779 O O . LEU A 1 98 ? 42.731 19.915 27.426 1.00 25.42 98 LEU A O 1
ATOM 784 N N . GLU A 1 99 ? 42.641 20.569 29.572 1.00 25.91 99 GLU A N 1
ATOM 785 C CA . GLU A 1 99 ? 42.074 19.320 30.030 1.00 28.18 99 GLU A CA 1
ATOM 786 C C . GLU A 1 99 ? 40.675 19.134 29.472 1.00 30.22 99 GLU A C 1
ATOM 787 O O . GLU A 1 99 ? 40.227 18.0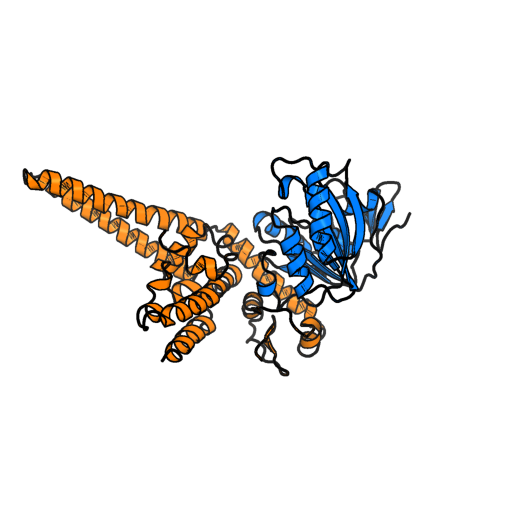01 29.268 1.00 32.75 99 GLU A O 1
ATOM 793 N N . LEU A 1 100 ? 39.975 20.241 29.240 1.00 29.69 100 LEU A N 1
ATOM 794 C CA . LEU A 1 100 ? 38.641 20.169 28.671 1.00 28.54 100 LEU A CA 1
ATOM 795 C C . LEU A 1 100 ? 38.781 19.887 27.174 1.00 30.31 100 LEU A C 1
ATOM 796 O O . LEU A 1 100 ? 38.272 18.882 26.671 1.00 31.17 100 LEU A O 1
ATOM 801 N N . VAL A 1 101 ? 39.487 20.765 26.463 1.00 31.27 101 VAL A N 1
ATOM 802 C CA . VAL A 1 101 ? 39.676 20.580 25.026 1.00 32.65 101 VAL A CA 1
ATOM 803 C C . VAL A 1 101 ? 40.256 19.208 24.720 1.00 31.99 101 VAL A C 1
ATOM 804 O O . VAL A 1 101 ? 40.153 18.722 23.600 1.00 31.39 101 VAL A O 1
ATOM 808 N N . ARG A 1 102 ? 40.881 18.594 25.713 1.00 32.21 102 ARG A N 1
ATOM 809 C CA . ARG A 1 102 ? 41.454 17.272 25.525 1.00 33.94 102 ARG A CA 1
ATOM 810 C C . ARG A 1 102 ? 40.313 16.262 25.585 1.00 34.78 102 ARG A C 1
ATOM 811 O O . ARG A 1 102 ? 40.169 15.407 24.704 1.00 34.68 102 ARG A O 1
ATOM 819 N N . GLU A 1 103 ? 39.494 16.377 26.626 1.00 35.40 103 GLU A N 1
ATOM 820 C CA . GLU A 1 103 ? 38.365 15.476 26.805 1.00 36.96 103 GLU A CA 1
ATOM 821 C C . GLU A 1 103 ? 37.355 15.633 25.680 1.00 37.64 103 GLU A C 1
ATOM 822 O O . GLU A 1 103 ? 36.928 14.653 25.070 1.00 38.31 103 GLU A O 1
ATOM 828 N N . ARG A 1 104 ? 36.978 16.874 25.407 1.00 38.32 104 ARG A N 1
ATOM 829 C CA . ARG A 1 104 ? 36.008 17.141 24.364 1.00 39.99 104 ARG A CA 1
ATOM 830 C C . ARG A 1 104 ? 36.663 17.403 23.032 1.00 40.13 104 ARG A C 1
ATOM 831 O O . ARG A 1 104 ? 37.818 17.795 22.973 1.00 42.00 104 ARG A O 1
ATOM 839 N N . ASN A 1 105 ? 35.907 17.207 21.961 1.00 40.35 105 ASN A N 1
ATOM 840 C CA . ASN A 1 105 ? 36.437 17.390 20.612 1.00 40.58 105 ASN A CA 1
ATOM 841 C C . ASN A 1 105 ? 35.799 18.507 19.784 1.00 39.01 105 ASN A C 1
ATOM 842 O O . ASN A 1 105 ? 35.817 18.443 18.560 1.00 36.99 105 ASN A O 1
ATOM 847 N N . ASN A 1 106 ? 35.242 19.527 20.427 1.00 38.36 106 ASN A N 1
ATOM 848 C CA . ASN A 1 106 ? 34.601 20.606 19.677 1.00 38.07 106 ASN A CA 1
ATOM 849 C C . ASN A 1 106 ? 35.015 21.987 20.134 1.00 37.65 106 ASN A C 1
ATOM 850 O O . ASN A 1 106 ? 34.372 22.981 19.784 1.00 37.18 106 ASN A O 1
ATOM 855 N N . ILE A 1 107 ? 36.089 22.038 20.921 1.00 37.03 107 ILE A N 1
ATOM 856 C CA . ILE A 1 107 ? 36.623 23.299 21.432 1.00 34.12 107 ILE A CA 1
ATOM 857 C C . ILE A 1 107 ? 38.050 23.499 20.926 1.00 31.76 107 ILE A C 1
ATOM 858 O O . ILE A 1 107 ? 38.902 22.607 21.045 1.00 29.00 107 ILE A O 1
ATOM 863 N N . ILE A 1 108 ? 38.276 24.679 20.350 1.00 30.11 108 ILE A N 1
ATOM 864 C CA . ILE A 1 108 ? 39.565 25.082 19.795 1.00 28.95 108 ILE A CA 1
ATOM 865 C C . ILE A 1 108 ? 40.223 26.146 20.680 1.00 28.06 108 ILE A C 1
ATOM 866 O O . ILE A 1 108 ? 39.698 27.254 20.851 1.00 26.86 108 ILE A O 1
ATOM 871 N N . PRO A 1 109 ? 41.398 25.820 21.243 1.00 27.46 109 PRO A N 1
ATOM 872 C CA . PRO A 1 109 ? 42.156 26.708 22.123 1.00 25.50 109 PRO A CA 1
ATOM 873 C C . PRO A 1 109 ? 42.977 27.792 21.446 1.00 25.60 109 PRO A C 1
ATOM 874 O O . PRO A 1 109 ? 43.800 27.530 20.580 1.00 23.50 109 PRO A O 1
ATOM 878 N N . LEU A 1 110 ? 42.725 29.025 21.861 1.00 28.23 110 LEU A N 1
ATOM 879 C CA . LEU A 1 110 ? 43.429 30.191 21.348 1.00 28.95 110 LEU A CA 1
ATOM 880 C C . LEU A 1 110 ? 44.012 30.893 22.562 1.00 28.61 110 LEU A C 1
ATOM 881 O O . LEU A 1 110 ? 43.327 31.624 23.275 1.00 29.38 110 LEU A O 1
ATOM 886 N N . LEU A 1 111 ? 45.287 30.631 22.784 1.00 26.59 111 LEU A N 1
ATOM 887 C CA . LEU A 1 111 ? 46.057 31.166 23.886 1.00 26.50 111 LEU A CA 1
ATOM 888 C C . LEU A 1 111 ? 46.620 32.548 23.575 1.00 26.52 111 LEU A C 1
ATOM 889 O O . LEU A 1 111 ? 47.783 32.837 23.875 1.00 25.26 111 LEU A O 1
ATOM 894 N N . PHE A 1 112 ? 45.779 33.398 22.989 1.00 27.07 112 PHE A N 1
ATOM 895 C CA . PHE A 1 112 ? 46.171 34.748 22.595 1.00 25.66 112 PHE A CA 1
ATOM 896 C C . PHE A 1 112 ? 45.388 35.835 23.290 1.00 24.14 112 PHE A C 1
ATOM 897 O O . PHE A 1 112 ? 44.323 35.586 23.844 1.00 22.48 112 PHE A O 1
ATOM 905 N N . ASP A 1 113 ? 45.925 37.049 23.236 1.00 24.61 113 ASP A N 1
ATOM 906 C CA . ASP A 1 113 ? 45.271 38.203 23.842 1.00 25.47 113 ASP A CA 1
ATOM 907 C C . ASP A 1 113 ? 44.039 38.559 23.027 1.00 24.03 113 ASP A C 1
ATOM 908 O O . ASP A 1 113 ? 44.139 38.855 21.837 1.00 24.61 113 ASP A O 1
ATOM 913 N N . ALA A 1 114 ? 42.876 38.518 23.665 1.00 22.60 114 ALA A N 1
ATOM 914 C CA . ALA A 1 114 ? 41.629 38.833 22.981 1.00 22.20 114 ALA A CA 1
ATOM 915 C C . ALA A 1 114 ? 41.573 40.303 22.581 1.00 21.37 114 ALA A C 1
ATOM 916 O O . ALA A 1 114 ? 40.917 40.669 21.613 1.00 20.11 114 ALA A O 1
ATOM 918 N N . SER A 1 115 ? 42.286 41.134 23.327 1.00 22.10 115 SER A N 1
ATOM 919 C CA . SER A 1 115 ? 42.308 42.572 23.092 1.00 23.40 115 SER A CA 1
ATOM 920 C C . SER A 1 115 ? 42.624 43.000 21.674 1.00 23.67 115 SER A C 1
ATOM 921 O O . SER A 1 115 ? 42.303 44.126 21.281 1.00 23.85 115 SER A O 1
ATOM 924 N N . LYS A 1 116 ? 43.261 42.111 20.916 1.00 23.30 116 LYS A N 1
ATOM 925 C CA . LYS A 1 116 ? 43.622 42.391 19.530 1.00 23.73 116 LYS A CA 1
ATOM 926 C C . LYS A 1 116 ? 43.364 41.166 18.648 1.00 24.09 116 LYS A C 1
ATOM 927 O O . LYS A 1 116 ? 44.255 40.346 18.428 1.00 22.71 116 LYS A O 1
ATOM 933 N N . PRO A 1 117 ? 42.125 41.049 18.119 1.00 25.31 117 PRO A N 1
ATOM 934 C CA . PRO A 1 117 ? 41.649 39.961 17.255 1.00 25.01 117 PRO A CA 1
ATOM 935 C C . PRO A 1 117 ? 42.440 39.758 15.965 1.00 25.24 117 PRO A C 1
ATOM 936 O O . PRO A 1 117 ? 42.620 38.628 15.510 1.00 25.52 117 PRO A O 1
ATOM 940 N N . TRP A 1 118 ? 42.906 40.850 15.374 1.00 25.28 118 TRP A N 1
ATOM 941 C CA . TRP A 1 118 ? 43.664 40.762 14.137 1.00 24.86 118 TRP A CA 1
ATOM 942 C C . TRP A 1 118 ? 44.840 39.806 14.281 1.00 23.36 118 TRP A C 1
ATOM 943 O O . TRP A 1 118 ? 45.304 39.216 13.305 1.00 22.97 118 TRP A O 1
ATOM 954 N N . LYS A 1 119 ? 45.306 39.649 15.510 1.00 21.58 119 LYS A N 1
ATOM 955 C CA . LYS A 1 119 ? 46.422 38.773 15.798 1.00 20.43 119 LYS A CA 1
ATOM 956 C C . LYS A 1 119 ? 46.095 37.315 15.483 1.00 19.79 119 LYS A C 1
ATOM 957 O O . LYS A 1 119 ? 46.962 36.555 15.066 1.00 19.90 119 LYS A O 1
ATOM 963 N N . TYR A 1 120 ? 44.847 36.918 15.697 1.00 19.88 120 TYR A N 1
ATOM 964 C CA . TYR A 1 120 ? 44.432 35.541 15.428 1.00 22.32 120 TYR A CA 1
ATOM 965 C C . TYR A 1 120 ? 43.330 35.498 14.351 1.00 24.43 120 TYR A C 1
ATOM 966 O O . TYR A 1 120 ? 42.689 34.465 14.119 1.00 25.07 120 TYR A O 1
ATOM 975 N N . SER A 1 121 ? 43.144 36.637 13.686 1.00 25.73 121 SER A N 1
ATOM 976 C CA . SER A 1 121 ? 42.142 36.806 12.638 1.00 26.34 121 SER A CA 1
ATOM 977 C C . SER A 1 121 ? 42.224 35.772 11.529 1.00 27.74 121 SER A C 1
ATOM 978 O O . SER A 1 121 ? 41.272 35.598 10.772 1.00 28.16 121 SER A O 1
ATOM 981 N N . GLY A 1 122 ? 43.365 35.108 11.404 1.00 29.23 122 GLY A N 1
ATOM 982 C CA . GLY A 1 122 ? 43.495 34.102 10.364 1.00 31.82 122 GLY A CA 1
ATOM 983 C C . GLY A 1 122 ? 43.213 32.688 10.856 1.00 33.09 122 GLY A C 1
ATOM 984 O O . GLY A 1 122 ? 43.612 31.711 10.214 1.00 32.46 122 GLY A O 1
ATOM 985 N N . ILE A 1 123 ? 42.529 32.580 11.996 1.00 33.34 123 ILE A N 1
ATOM 986 C CA . ILE A 1 123 ? 42.202 31.287 12.592 1.00 33.15 123 ILE A CA 1
ATOM 987 C C . ILE A 1 123 ? 40.705 31.214 12.833 1.00 33.68 123 ILE A C 1
ATOM 988 O O . ILE A 1 123 ? 40.059 30.193 12.586 1.00 33.84 123 ILE A O 1
ATOM 993 N N . VAL A 1 124 ? 40.156 32.308 13.331 1.00 34.16 124 VAL A N 1
ATOM 994 C CA . VAL A 1 124 ? 38.739 32.354 13.614 1.00 35.75 124 VAL A CA 1
ATOM 995 C C . VAL A 1 124 ? 37.958 32.601 12.333 1.00 37.28 124 VAL A C 1
ATOM 996 O O . VAL A 1 124 ? 38.300 33.481 11.546 1.00 37.55 124 VAL A O 1
ATOM 1000 N N . GLU A 1 125 ? 36.919 31.801 12.121 1.00 38.76 125 GLU A N 1
ATOM 1001 C CA . GLU A 1 125 ? 36.075 31.942 10.945 1.00 39.85 125 GLU A CA 1
ATOM 1002 C C . GLU A 1 125 ? 34.937 32.883 11.291 1.00 40.81 125 GLU A C 1
ATOM 1003 O O . GLU A 1 125 ? 34.903 33.446 12.386 1.00 42.92 125 GLU A O 1
ATOM 1009 N N . LYS A 1 126 ? 34.005 33.067 10.363 1.00 40.68 126 LYS A N 1
ATOM 1010 C CA . LYS A 1 126 ? 32.870 33.933 10.642 1.00 38.94 126 LYS A CA 1
ATOM 1011 C C . LYS A 1 126 ? 32.030 33.163 11.653 1.00 37.94 126 LYS A C 1
ATOM 1012 O O . LYS A 1 126 ? 31.576 32.054 11.378 1.00 36.69 126 LYS A O 1
ATOM 1018 N N . VAL A 1 127 ? 31.863 33.749 12.833 1.00 37.66 127 VAL A N 1
ATOM 1019 C CA . VAL A 1 127 ? 31.112 33.122 13.911 1.00 38.06 127 VAL A CA 1
ATOM 1020 C C . VAL A 1 127 ? 29.663 33.615 13.997 1.00 38.87 127 VAL A C 1
ATOM 1021 O O . VAL A 1 127 ? 29.349 34.752 13.600 1.00 37.79 127 VAL A O 1
ATOM 1025 N N . ASP A 1 128 ? 28.797 32.745 14.525 1.00 38.40 128 ASP A N 1
ATOM 1026 C CA . ASP A 1 128 ? 27.364 33.017 14.681 1.00 38.91 128 ASP A CA 1
ATOM 1027 C C . ASP A 1 128 ? 27.041 33.753 15.980 1.00 39.37 128 ASP A C 1
ATOM 1028 O O . ASP A 1 128 ? 25.945 34.308 16.149 1.00 37.85 128 ASP A O 1
ATOM 1033 N N . LEU A 1 129 ? 28.000 33.730 16.903 1.00 39.88 129 LEU A N 1
ATOM 1034 C CA . LEU A 1 129 ? 27.849 34.378 18.202 1.00 39.10 129 LEU A CA 1
ATOM 1035 C C . LEU A 1 129 ? 29.170 34.509 18.956 1.00 39.72 129 LEU A C 1
ATOM 1036 O O . LEU A 1 129 ? 29.987 33.575 18.983 1.00 39.38 129 LEU A O 1
ATOM 1041 N N . ILE A 1 130 ? 29.367 35.684 19.555 1.00 38.97 130 ILE A N 1
ATOM 1042 C CA . ILE A 1 130 ? 30.568 35.966 20.325 1.00 39.07 130 ILE A CA 1
ATOM 1043 C C . ILE A 1 130 ? 30.167 36.090 21.780 1.00 40.43 130 ILE A C 1
ATOM 1044 O O . ILE A 1 130 ? 29.480 37.045 22.148 1.00 40.91 130 ILE A O 1
ATOM 1049 N N . TYR A 1 131 ? 30.584 35.128 22.603 1.00 40.87 131 TYR A N 1
ATOM 1050 C CA . TYR A 1 131 ? 30.281 35.161 24.035 1.00 40.03 131 TYR A CA 1
ATOM 1051 C C . TYR A 1 131 ? 31.490 35.761 24.736 1.00 40.34 131 TYR A C 1
ATOM 1052 O O . TYR A 1 131 ? 32.610 35.265 24.583 1.00 40.24 131 TYR A O 1
ATOM 1061 N N . GLN A 1 132 ? 31.277 36.841 25.481 1.00 40.53 132 GLN A N 1
ATOM 1062 C CA . GLN A 1 132 ? 32.387 37.461 26.185 1.00 41.66 132 GLN A CA 1
ATOM 1063 C C . GLN A 1 132 ? 32.116 37.589 27.676 1.00 42.48 132 GLN A C 1
ATOM 1064 O O . GLN A 1 132 ? 31.043 38.027 28.109 1.00 42.32 132 GLN A O 1
ATOM 1070 N N . ASP A 1 133 ? 33.123 37.196 28.449 1.00 42.97 133 ASP A N 1
ATOM 1071 C CA . ASP A 1 133 ? 33.086 37.220 29.902 1.00 41.17 133 ASP A CA 1
ATOM 1072 C C . ASP A 1 133 ? 34.461 37.693 30.342 1.00 38.69 133 ASP A C 1
ATOM 1073 O O . ASP A 1 133 ? 35.132 37.027 31.124 1.00 37.35 133 ASP A O 1
ATOM 1078 N N . ILE A 1 134 ? 34.891 38.821 29.788 1.00 37.13 134 ILE A N 1
ATOM 1079 C CA . ILE A 1 134 ? 36.182 39.415 30.122 1.00 36.68 134 ILE A CA 1
ATOM 1080 C C . ILE A 1 134 ? 35.914 40.582 31.055 1.00 36.82 134 ILE A C 1
ATOM 1081 O O . ILE A 1 134 ? 35.018 41.391 30.810 1.00 37.56 134 ILE A O 1
ATOM 1086 N N . ALA A 1 135 ? 36.693 40.660 32.125 1.00 36.66 135 ALA A N 1
ATOM 1087 C CA . ALA A 1 135 ? 36.545 41.716 33.104 1.00 36.14 135 ALA A CA 1
ATOM 1088 C C . ALA A 1 135 ? 37.724 42.678 33.032 1.00 36.78 135 ALA A C 1
ATOM 1089 O O . ALA A 1 135 ? 38.739 42.485 33.704 1.00 35.98 135 ALA A O 1
ATOM 1091 N N . GLN A 1 136 ? 37.584 43.701 32.192 1.00 38.55 136 GLN A N 1
ATOM 1092 C CA . GLN A 1 136 ? 38.609 44.735 32.013 1.00 40.61 136 GLN A CA 1
ATOM 1093 C C . GLN A 1 136 ? 37.966 46.058 31.612 1.00 41.00 136 GLN A C 1
ATOM 1094 O O . GLN A 1 136 ? 36.863 46.083 31.075 1.00 40.75 136 GLN A O 1
ATOM 1100 N N . LYS A 1 137 ? 38.669 47.153 31.872 1.00 41.64 137 LYS A N 1
ATOM 1101 C CA . LYS A 1 137 ? 38.171 48.481 31.542 1.00 43.24 137 LYS A CA 1
ATOM 1102 C C . LYS A 1 137 ? 37.644 48.616 30.106 1.00 43.13 137 LYS A C 1
ATOM 1103 O O . LYS A 1 137 ? 36.508 49.031 29.898 1.00 43.91 137 LYS A O 1
ATOM 1109 N N . ASN A 1 138 ? 38.463 48.268 29.117 1.00 42.22 138 ASN A N 1
ATOM 1110 C CA . ASN A 1 138 ? 38.067 48.383 27.709 1.00 40.72 138 ASN A CA 1
ATOM 1111 C C . ASN A 1 138 ? 37.197 47.231 27.198 1.00 39.40 138 ASN A C 1
ATOM 1112 O O . ASN A 1 138 ? 37.230 46.895 26.015 1.00 37.34 138 ASN A O 1
ATOM 1117 N N . GLN A 1 139 ? 36.423 46.634 28.096 1.00 38.69 139 GLN A N 1
ATOM 1118 C CA . GLN A 1 139 ? 35.555 45.516 27.752 1.00 37.32 139 GLN A CA 1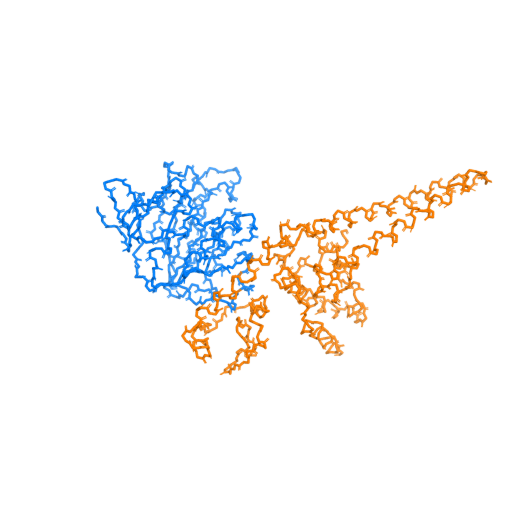
ATOM 1119 C C . GLN A 1 139 ? 34.849 45.695 26.422 1.00 36.04 139 GLN A C 1
ATOM 1120 O O . GLN A 1 139 ? 35.149 45.000 25.449 1.00 37.05 139 GLN A O 1
ATOM 1126 N N . ILE A 1 140 ? 33.909 46.634 26.395 1.00 33.27 140 ILE A N 1
ATOM 1127 C CA . ILE A 1 140 ? 33.113 46.914 25.209 1.00 30.35 140 ILE A CA 1
ATOM 1128 C C . ILE A 1 140 ? 33.918 47.105 23.920 1.00 29.83 140 ILE A C 1
ATOM 1129 O O . ILE A 1 140 ? 33.435 46.818 22.824 1.00 27.03 140 ILE A O 1
ATOM 1134 N N . GLU A 1 141 ? 35.145 47.591 24.050 1.00 30.75 141 GLU A N 1
ATOM 1135 C CA . GLU A 1 141 ? 35.996 47.777 22.887 1.00 31.55 141 GLU A CA 1
ATOM 1136 C C . GLU A 1 141 ? 36.368 46.404 22.336 1.00 30.46 141 GLU A C 1
ATOM 1137 O O . GLU A 1 141 ? 36.145 46.112 21.167 1.00 30.01 141 GLU A O 1
ATOM 1143 N N . ILE A 1 142 ? 36.935 45.562 23.192 1.00 30.07 142 ILE A N 1
ATOM 1144 C CA . ILE A 1 142 ? 37.341 44.223 22.784 1.00 29.11 142 ILE A CA 1
ATOM 1145 C C . ILE A 1 142 ? 36.147 43.485 22.218 1.00 28.80 142 ILE A C 1
ATOM 1146 O O . ILE A 1 142 ? 36.264 42.752 21.234 1.00 29.74 142 ILE A O 1
ATOM 1151 N N . LEU A 1 143 ? 34.989 43.671 22.830 1.00 27.23 143 LEU A N 1
ATOM 1152 C CA . LEU A 1 143 ? 33.822 42.993 22.316 1.00 28.00 143 LEU A CA 1
ATOM 1153 C C . LEU A 1 143 ? 33.446 43.548 20.939 1.00 29.28 143 LEU A C 1
ATOM 1154 O O . LEU A 1 143 ? 32.991 42.805 20.063 1.00 30.00 143 LEU A O 1
ATOM 1159 N N . LYS A 1 144 ? 33.654 44.847 20.737 1.00 30.22 144 LYS A N 1
ATOM 1160 C CA . LYS A 1 144 ? 33.325 45.473 19.455 1.00 29.66 144 LYS A CA 1
ATOM 1161 C C . LYS A 1 144 ? 34.244 45.029 18.337 1.00 28.30 144 LYS A C 1
ATOM 1162 O O . LYS A 1 144 ? 33.784 44.502 17.332 1.00 27.42 144 LYS A O 1
ATOM 1168 N N . ALA A 1 145 ? 35.543 45.251 18.518 1.00 28.91 145 ALA A N 1
ATOM 1169 C CA . ALA A 1 145 ? 36.535 44.873 17.519 1.00 28.53 145 ALA A CA 1
ATOM 1170 C C . ALA A 1 145 ? 36.440 43.393 17.209 1.00 28.62 145 ALA A C 1
ATOM 1171 O O . ALA A 1 145 ? 36.595 42.995 16.062 1.00 28.86 145 ALA A O 1
ATOM 1173 N N . ASN A 1 146 ? 36.175 42.572 18.218 1.00 29.51 146 ASN A N 1
ATOM 1174 C CA . ASN A 1 146 ? 36.064 41.142 17.969 1.00 31.84 146 ASN A CA 1
ATOM 1175 C C . ASN A 1 146 ? 34.855 40.849 17.081 1.00 33.28 146 ASN A C 1
ATOM 1176 O O . ASN A 1 146 ? 34.851 39.884 16.316 1.00 32.74 146 ASN A O 1
ATOM 1181 N N . ALA A 1 147 ? 33.838 41.700 17.171 1.00 36.08 147 ALA A N 1
ATOM 1182 C CA . ALA A 1 147 ? 32.628 41.544 16.363 1.00 38.01 147 ALA A CA 1
ATOM 1183 C C . ALA A 1 147 ? 32.909 41.891 14.896 1.00 38.25 147 ALA A C 1
ATOM 1184 O O . ALA A 1 147 ? 32.524 41.156 13.984 1.00 36.92 147 ALA A O 1
ATOM 1186 N N . GLU A 1 148 ? 33.580 43.019 14.685 1.00 39.42 148 GLU A N 1
ATOM 1187 C CA . GLU A 1 148 ? 33.920 43.467 13.346 1.00 41.45 148 GLU A CA 1
ATOM 1188 C C . GLU A 1 148 ? 34.548 42.302 12.602 1.00 40.77 148 GLU A C 1
ATOM 1189 O O . GLU A 1 148 ? 34.022 41.818 11.597 1.00 41.69 148 GLU A O 1
ATOM 1195 N N . PHE A 1 149 ? 35.677 41.847 13.124 1.00 39.71 149 PHE A N 1
ATOM 1196 C CA . PHE A 1 149 ? 36.412 40.744 12.527 1.00 38.51 149 PHE A CA 1
ATOM 1197 C C . PHE A 1 149 ? 35.652 39.465 12.217 1.00 38.00 149 PHE A C 1
ATOM 1198 O O . PHE A 1 149 ? 35.745 38.962 11.102 1.00 37.59 149 PHE A O 1
ATOM 1206 N N . PHE A 1 150 ? 34.887 38.943 13.172 1.00 37.28 150 PHE A N 1
ATOM 1207 C CA . PHE A 1 150 ? 34.228 37.664 12.934 1.00 37.73 150 PHE A CA 1
ATOM 1208 C C . PHE A 1 150 ? 32.702 37.531 13.040 1.00 38.38 150 PHE A C 1
ATOM 1209 O O . PHE A 1 150 ? 32.113 36.625 12.444 1.00 37.13 150 PHE A O 1
ATOM 1217 N N . LEU A 1 151 ? 32.053 38.411 13.788 1.00 39.82 151 LEU A N 1
ATOM 1218 C CA . LEU A 1 151 ? 30.608 38.296 13.927 1.00 41.81 151 LEU A CA 1
ATOM 1219 C C . LEU A 1 151 ? 29.881 38.514 12.605 1.00 43.73 151 LEU A C 1
ATOM 1220 O O . LEU A 1 151 ? 29.663 39.653 12.173 1.00 43.38 151 LEU A O 1
ATOM 1225 N N . LYS A 1 152 ? 29.490 37.408 11.979 1.00 44.92 152 LYS A N 1
ATOM 1226 C CA . LYS A 1 152 ? 28.779 37.450 10.708 1.00 45.56 152 LYS A CA 1
ATOM 1227 C C . LYS A 1 152 ? 27.478 38.267 10.793 1.00 47.67 152 LYS A C 1
ATOM 1228 O O . LYS A 1 152 ? 26.695 38.107 11.728 1.00 48.14 152 LYS A O 1
ATOM 1234 N N . GLU A 1 153 ? 27.263 39.142 9.809 1.00 50.99 153 GLU A N 1
ATOM 1235 C CA . GLU A 1 153 ? 26.069 39.995 9.745 1.00 52.74 153 GLU A CA 1
ATOM 1236 C C . GLU A 1 153 ? 24.825 39.266 10.216 1.00 52.54 153 GLU A C 1
ATOM 1237 O O . GLU A 1 153 ? 24.490 38.192 9.716 1.00 52.41 153 GLU A O 1
ATOM 1243 N N . LYS A 1 154 ? 24.140 39.875 11.173 1.00 52.73 154 LYS A N 1
ATOM 1244 C CA . LYS A 1 154 ? 22.931 39.305 11.748 1.00 54.11 154 LYS A CA 1
ATOM 1245 C C . LYS A 1 154 ? 23.324 38.186 12.710 1.00 53.73 154 LYS A C 1
ATOM 1246 O O . LYS A 1 154 ? 22.605 37.199 12.879 1.00 54.51 154 LYS A O 1
ATOM 1252 N N . GLY A 1 155 ? 24.489 38.352 13.327 1.00 52.74 155 GLY A N 1
ATOM 1253 C CA . GLY A 1 155 ? 24.969 37.387 14.294 1.00 51.39 155 GLY A CA 1
ATOM 1254 C C . GLY A 1 155 ? 24.636 37.959 15.657 1.00 50.98 155 GLY A C 1
ATOM 1255 O O . GLY A 1 155 ? 24.329 39.147 15.772 1.00 50.35 155 GLY A O 1
ATOM 1256 N N . GLU A 1 156 ? 24.699 37.136 16.696 1.00 50.32 156 GLU A N 1
ATOM 1257 C CA . GLU A 1 156 ? 24.365 37.611 18.029 1.00 50.42 156 GLU A CA 1
ATOM 1258 C C . GLU A 1 156 ? 25.487 37.454 19.058 1.00 49.40 156 GLU A C 1
ATOM 1259 O O . GLU A 1 156 ? 26.343 36.573 18.939 1.00 48.28 156 GLU A O 1
ATOM 1265 N N . VAL A 1 157 ? 25.477 38.324 20.067 1.00 47.73 157 VAL A N 1
ATOM 1266 C CA . VAL A 1 157 ? 26.483 38.283 21.123 1.00 46.17 157 VAL A CA 1
ATOM 1267 C C . VAL A 1 157 ? 25.890 38.394 22.518 1.00 44.32 157 VAL A C 1
ATOM 1268 O O . VAL A 1 157 ? 24.833 38.986 22.721 1.00 44.01 157 VAL A O 1
ATOM 1272 N N . VAL A 1 158 ? 26.597 37.801 23.472 1.00 42.84 158 VAL A N 1
ATOM 1273 C CA . VAL A 1 158 ? 26.225 37.825 24.880 1.00 40.45 158 VAL A CA 1
ATOM 1274 C C . VAL A 1 158 ? 27.509 38.269 25.563 1.00 38.70 158 VAL A C 1
ATOM 1275 O O . VAL A 1 158 ? 28.578 37.692 25.346 1.00 37.81 158 VAL A O 1
ATOM 1279 N N . ILE A 1 159 ? 27.414 39.304 26.376 1.00 36.64 159 ILE A N 1
ATOM 1280 C CA . ILE A 1 159 ? 28.597 39.798 27.036 1.00 36.51 159 ILE A CA 1
ATOM 1281 C C . ILE A 1 159 ? 28.311 40.041 28.505 1.00 37.39 159 ILE A C 1
ATOM 1282 O O . ILE A 1 159 ? 27.341 40.718 28.854 1.00 38.01 159 ILE A O 1
ATOM 1287 N N . MET A 1 160 ? 29.145 39.469 29.368 1.00 36.97 160 MET A N 1
ATOM 1288 C CA . MET A 1 160 ? 28.977 39.656 30.799 1.00 36.99 160 MET A CA 1
ATOM 1289 C C . MET A 1 160 ? 29.788 40.897 31.203 1.00 37.38 160 MET A C 1
ATOM 1290 O O . MET A 1 160 ? 30.868 41.154 30.663 1.00 38.59 160 MET A O 1
ATOM 1295 N N . VAL A 1 161 ? 29.266 41.674 32.143 1.00 36.78 161 VAL A N 1
ATOM 1296 C CA . VAL A 1 161 ? 29.946 42.893 32.565 1.00 36.82 161 VAL A CA 1
ATOM 1297 C C . VAL A 1 161 ? 30.003 43.086 34.081 1.00 38.10 161 VAL A C 1
ATOM 1298 O O . VAL A 1 161 ? 29.010 42.914 34.790 1.00 39.12 161 VAL A O 1
ATOM 1302 N N . LYS A 1 162 ? 31.181 43.441 34.573 1.00 37.96 162 LYS A N 1
ATOM 1303 C CA . LYS A 1 162 ? 31.366 43.697 35.988 1.00 38.41 162 LYS A CA 1
ATOM 1304 C C . LYS A 1 162 ? 31.530 45.200 36.094 1.00 40.37 162 LYS A C 1
ATOM 1305 O O . LYS A 1 162 ? 32.591 45.723 35.762 1.00 41.77 162 LYS A O 1
ATOM 1311 N N . ALA A 1 163 ? 30.480 45.891 36.533 1.00 41.06 163 ALA A N 1
ATOM 1312 C CA . ALA A 1 163 ? 30.522 47.345 36.672 1.00 42.03 163 ALA A CA 1
ATOM 1313 C C . ALA A 1 163 ? 31.898 47.869 37.091 1.00 42.89 163 ALA A C 1
ATOM 1314 O O . ALA A 1 163 ? 32.516 48.629 36.348 1.00 42.38 163 ALA A O 1
ATOM 1316 N N . ARG A 1 164 ? 32.374 47.457 38.267 1.00 43.90 164 ARG A N 1
ATOM 1317 C CA . ARG A 1 164 ? 33.675 47.892 38.781 1.00 45.97 164 ARG A CA 1
ATOM 1318 C C . ARG A 1 164 ? 34.836 47.715 37.797 1.00 46.38 164 ARG A C 1
ATOM 1319 O O . ARG A 1 164 ? 35.792 48.488 37.807 1.00 46.17 164 ARG A O 1
ATOM 1327 N N . SER A 1 165 ? 34.759 46.681 36.968 1.00 47.45 165 SER A N 1
ATOM 1328 C CA . SER A 1 165 ? 35.788 46.382 35.972 1.00 48.86 165 SER A CA 1
ATOM 1329 C C . SER A 1 165 ? 36.061 47.588 35.071 1.00 49.44 165 SER A C 1
ATOM 1330 O O . SER A 1 165 ? 37.179 47.822 34.609 1.00 47.16 165 SER A O 1
ATOM 1333 N N . ILE A 1 166 ? 35.004 48.352 34.847 1.00 52.61 166 ILE A N 1
ATOM 1334 C CA . ILE A 1 166 ? 35.022 49.536 34.006 1.00 55.53 166 ILE A CA 1
ATOM 1335 C C . ILE A 1 166 ? 35.230 50.822 34.813 1.00 58.91 166 ILE A C 1
ATOM 1336 O O . ILE A 1 166 ? 36.134 51.601 34.522 1.00 59.26 166 ILE A O 1
ATOM 1341 N N . ASP A 1 167 ? 34.393 51.046 35.824 1.00 62.81 167 ASP A N 1
ATOM 1342 C CA . ASP A 1 167 ? 34.514 52.245 36.650 1.00 67.25 167 ASP A CA 1
ATOM 1343 C C . ASP A 1 167 ? 34.736 51.903 38.126 1.00 69.01 167 ASP A C 1
ATOM 1344 O O . ASP A 1 167 ? 33.811 51.481 38.829 1.00 68.82 167 ASP A O 1
ATOM 1349 N N . SER A 1 168 ? 35.972 52.100 38.581 1.00 70.98 168 SER A N 1
ATOM 1350 C CA . SER A 1 168 ? 36.364 51.824 39.961 1.00 72.33 168 SER A CA 1
ATOM 1351 C C . SER A 1 168 ? 35.350 52.343 40.982 1.00 73.07 168 SER A C 1
ATOM 1352 O O . SER A 1 168 ? 34.793 51.572 41.767 1.00 72.69 168 SER A O 1
ATOM 1355 N N . THR A 1 169 ? 35.117 53.653 40.962 1.00 74.20 169 THR A N 1
ATOM 1356 C CA . THR A 1 169 ? 34.187 54.288 41.892 1.00 75.06 169 THR A CA 1
ATOM 1357 C C . THR A 1 169 ? 33.063 55.062 41.192 1.00 75.33 169 THR A C 1
ATOM 1358 O O . THR A 1 169 ? 33.199 56.249 40.887 1.00 75.75 169 THR A O 1
ATOM 1362 N N . ALA A 1 170 ? 31.955 54.370 40.943 1.00 74.95 170 ALA A N 1
ATOM 1363 C CA . ALA A 1 170 ? 30.787 54.949 40.290 1.00 74.08 170 ALA A CA 1
ATOM 1364 C C . ALA A 1 170 ? 29.680 53.929 40.438 1.00 74.22 170 ALA A C 1
ATOM 1365 O O . ALA A 1 170 ? 29.880 52.746 40.165 1.00 73.59 170 ALA A O 1
ATOM 1367 N N . GLU A 1 171 ? 28.518 54.397 40.878 1.00 75.49 171 GLU A N 1
ATOM 1368 C CA . GLU A 1 171 ? 27.363 53.537 41.109 1.00 76.93 171 GLU A CA 1
ATOM 1369 C C . GLU A 1 171 ? 27.088 52.572 39.965 1.00 77.57 171 GLU A C 1
ATOM 1370 O O . GLU A 1 171 ? 26.865 52.996 38.830 1.00 78.13 171 GLU A O 1
ATOM 1376 N N . PRO A 1 172 ? 27.105 51.254 40.258 1.00 77.95 172 PRO A N 1
ATOM 1377 C CA . PRO A 1 172 ? 26.868 50.153 39.316 1.00 78.03 172 PRO A CA 1
ATOM 1378 C C . PRO A 1 172 ? 25.767 50.451 38.301 1.00 78.44 172 PRO A C 1
ATOM 1379 O O . PRO A 1 172 ? 25.804 49.979 37.160 1.00 77.73 172 PRO A O 1
ATOM 1383 N N . GLU A 1 173 ? 24.789 51.238 38.735 1.00 79.21 173 GLU A N 1
ATOM 1384 C CA . GLU A 1 173 ? 23.670 51.630 37.890 1.00 80.13 173 GLU A CA 1
ATOM 1385 C C . GLU A 1 173 ? 24.140 52.576 36.787 1.00 80.06 173 GLU A C 1
ATOM 1386 O O . GLU A 1 173 ? 23.870 52.358 35.612 1.00 80.62 173 GLU A O 1
ATOM 1392 N N . GLU A 1 174 ? 24.853 53.624 37.177 1.00 80.29 174 GLU A N 1
ATOM 1393 C CA . GLU A 1 174 ? 25.352 54.608 36.230 1.00 79.98 174 GLU A CA 1
ATOM 1394 C C . GLU A 1 174 ? 26.393 54.024 35.293 1.00 78.68 174 GLU A C 1
ATOM 1395 O O . GLU A 1 174 ? 26.502 54.446 34.142 1.00 77.80 174 GLU A O 1
ATOM 1401 N N . VAL A 1 175 ? 27.153 53.050 35.785 1.00 77.65 175 VAL A N 1
ATOM 1402 C CA . VAL A 1 175 ? 28.170 52.397 34.967 1.00 76.66 175 VAL A CA 1
ATOM 1403 C C . VAL A 1 175 ? 27.461 51.527 33.943 1.00 75.73 175 VAL A C 1
ATOM 1404 O O . VAL A 1 175 ? 27.807 51.526 32.765 1.00 76.37 175 VAL A O 1
ATOM 1408 N N . PHE A 1 176 ? 26.467 50.779 34.399 1.00 74.35 176 PHE A N 1
ATOM 1409 C CA . PHE A 1 176 ? 25.706 49.939 33.496 1.00 74.03 176 PHE A CA 1
ATOM 1410 C C . PHE A 1 176 ? 24.873 50.840 32.581 1.00 73.81 176 PHE A C 1
ATOM 1411 O O . PHE A 1 176 ? 24.527 50.462 31.463 1.00 74.00 176 PHE A O 1
ATOM 1419 N N . LYS A 1 177 ? 24.559 52.039 33.063 1.00 73.27 177 LYS A N 1
ATOM 1420 C CA . LYS A 1 177 ? 23.776 52.996 32.287 1.00 72.11 177 LYS A CA 1
ATOM 1421 C C . LYS A 1 177 ? 24.586 53.424 31.070 1.00 70.49 177 LYS A C 1
ATOM 1422 O O . LYS A 1 177 ? 24.088 53.419 29.943 1.00 69.86 177 LYS A O 1
ATOM 1428 N N . SER A 1 178 ? 25.842 53.787 31.321 1.00 68.13 178 SER A N 1
ATOM 1429 C CA . SER A 1 178 ? 26.759 54.232 30.278 1.00 65.48 178 SER A CA 1
ATOM 1430 C C . SER A 1 178 ? 27.073 53.125 29.282 1.00 63.83 178 SER A C 1
ATOM 1431 O O . SER A 1 178 ? 26.762 53.238 28.095 1.00 63.79 178 SER A O 1
ATOM 1434 N N . VAL A 1 179 ? 27.692 52.057 29.777 1.00 61.20 179 VAL A N 1
ATOM 1435 C CA . VAL A 1 179 ? 28.080 50.925 28.945 1.00 58.82 179 VAL A CA 1
ATOM 1436 C C . VAL A 1 179 ? 27.018 50.489 27.958 1.00 58.45 179 VAL A C 1
ATOM 1437 O O . VAL A 1 179 ? 27.308 50.252 26.788 1.00 58.68 179 VAL A O 1
ATOM 1441 N N . LEU A 1 180 ? 25.789 50.362 28.432 1.00 57.83 180 LEU A N 1
ATOM 1442 C CA . LEU A 1 180 ? 24.708 49.948 27.559 1.00 58.38 180 LEU A CA 1
ATOM 1443 C C . LEU A 1 180 ? 24.578 50.947 26.406 1.00 60.12 180 LEU A C 1
ATOM 1444 O O . LEU A 1 180 ? 24.377 50.561 25.251 1.00 60.21 180 LEU A O 1
ATOM 1449 N N . LYS A 1 181 ? 24.700 52.233 26.724 1.00 62.17 181 LYS A N 1
ATOM 1450 C CA . LYS A 1 181 ? 24.600 53.284 25.716 1.00 63.97 181 LYS A CA 1
ATOM 1451 C C . LYS A 1 181 ? 25.776 53.201 24.748 1.00 64.91 181 LYS A C 1
ATOM 1452 O O . LYS A 1 181 ? 25.599 53.293 23.531 1.00 65.09 181 LYS A O 1
ATOM 1458 N N . GLU A 1 182 ? 26.973 53.013 25.299 1.00 65.52 182 GLU A N 1
ATOM 1459 C CA . GLU A 1 182 ? 28.191 52.918 24.501 1.00 66.11 182 GLU A CA 1
ATOM 1460 C C . GLU A 1 182 ? 28.164 51.727 23.541 1.00 66.13 182 GLU A C 1
ATOM 1461 O O . GLU A 1 182 ? 28.690 51.800 22.429 1.00 65.71 182 GLU A O 1
ATOM 1467 N N . MET A 1 183 ? 27.539 50.634 23.968 1.00 66.14 183 MET A N 1
ATOM 1468 C CA . MET A 1 183 ? 27.473 49.440 23.141 1.00 66.08 183 MET A CA 1
ATOM 1469 C C . MET A 1 183 ? 26.319 49.454 22.151 1.00 66.76 183 MET A C 1
ATOM 1470 O O . MET A 1 183 ? 26.306 48.690 21.185 1.00 66.99 183 MET A O 1
ATOM 1475 N N . GLU A 1 184 ? 25.347 50.322 22.393 1.00 67.67 184 GLU A N 1
ATOM 1476 C CA . GLU A 1 184 ? 24.199 50.419 21.507 1.00 68.49 184 GLU A CA 1
ATOM 1477 C C . GLU A 1 184 ? 24.614 50.832 20.093 1.00 67.32 184 GLU A C 1
ATOM 1478 O O . GLU A 1 184 ? 24.087 50.316 19.107 1.00 67.12 184 GLU A O 1
ATOM 1484 N N . GLY A 1 185 ? 25.568 51.754 20.006 1.00 65.43 185 GLY A N 1
ATOM 1485 C CA . GLY A 1 185 ? 26.030 52.237 18.718 1.00 63.31 185 GLY A CA 1
ATOM 1486 C C . GLY A 1 185 ? 26.450 51.207 17.681 1.00 62.60 185 GLY A C 1
ATOM 1487 O O . GLY A 1 185 ? 26.702 51.563 16.533 1.00 62.98 185 GLY A O 1
ATOM 1488 N N . ASP A 1 186 ? 26.524 49.935 18.052 1.00 62.00 186 ASP A N 1
ATOM 1489 C CA . ASP A 1 186 ? 26.944 48.909 17.098 1.00 60.82 186 ASP A CA 1
ATOM 1490 C C . ASP A 1 186 ? 26.017 47.708 17.092 1.00 59.62 186 ASP A C 1
ATOM 1491 O O . ASP A 1 186 ? 25.871 47.024 16.082 1.00 58.32 186 ASP A O 1
ATOM 1496 N N . PHE A 1 187 ? 25.389 47.451 18.229 1.00 59.74 187 PHE A N 1
ATOM 1497 C CA . PHE A 1 187 ? 24.502 46.309 18.354 1.00 60.52 187 PHE A CA 1
ATOM 1498 C C . PHE A 1 187 ? 23.068 46.718 18.616 1.00 60.86 187 PHE A C 1
ATOM 1499 O O . PHE A 1 187 ? 22.780 47.877 18.915 1.00 60.40 187 PHE A O 1
ATOM 1507 N N . LYS A 1 188 ? 22.167 45.754 18.483 1.00 61.00 188 LYS A N 1
ATOM 1508 C CA . LYS A 1 188 ? 20.765 45.992 18.753 1.00 61.48 188 LYS A CA 1
ATOM 1509 C C . LYS A 1 188 ? 20.466 45.201 20.009 1.00 61.78 188 LYS A C 1
ATOM 1510 O O . LYS A 1 188 ? 20.605 43.978 20.009 1.00 62.77 188 LYS A O 1
ATOM 1516 N N . ILE A 1 189 ? 20.068 45.898 21.073 1.00 60.61 189 ILE A N 1
ATOM 1517 C CA . ILE A 1 189 ? 19.754 45.270 22.359 1.00 59.03 189 ILE A CA 1
ATOM 1518 C C . ILE A 1 189 ? 18.640 44.226 22.296 1.00 57.25 189 ILE A C 1
ATOM 1519 O O . ILE A 1 189 ? 17.714 44.330 21.493 1.00 58.10 189 ILE A O 1
ATOM 1524 N N . VAL A 1 190 ? 18.731 43.217 23.150 1.00 54.57 190 VAL A N 1
ATOM 1525 C CA . VAL A 1 190 ? 17.726 42.168 23.177 1.00 52.97 190 VAL A CA 1
ATOM 1526 C C . VAL A 1 190 ? 17.254 41.969 24.603 1.00 54.02 190 VAL A C 1
ATOM 1527 O O . VAL A 1 190 ? 16.119 41.553 24.833 1.00 54.28 190 VAL A O 1
ATOM 1531 N N . LYS A 1 191 ? 18.135 42.272 25.554 1.00 54.21 191 LYS A N 1
ATOM 1532 C CA . LYS A 1 191 ? 17.830 42.138 26.974 1.00 54.77 191 LYS A CA 1
ATOM 1533 C C . LYS A 1 191 ? 19.068 42.312 27.820 1.00 55.00 191 LYS A C 1
ATOM 1534 O O . LYS A 1 191 ? 20.179 41.976 27.420 1.00 54.69 191 LYS A O 1
ATOM 1540 N N . HIS A 1 192 ? 18.854 42.843 29.008 1.00 55.36 192 HIS A N 1
ATOM 1541 C CA . HIS A 1 192 ? 19.917 43.027 29.965 1.00 56.19 192 HIS A CA 1
ATOM 1542 C C . HIS A 1 192 ? 19.248 42.695 31.280 1.00 56.90 192 HIS A C 1
ATOM 1543 O O . HIS A 1 192 ? 18.035 42.854 31.423 1.00 58.08 192 HIS A O 1
ATOM 1550 N N . GLY A 1 193 ? 20.026 42.206 32.230 1.00 56.68 193 GLY A N 1
ATOM 1551 C CA . GLY A 1 193 ? 19.470 41.861 33.521 1.00 55.90 193 GLY A CA 1
ATOM 1552 C C . GLY A 1 193 ? 20.621 41.405 34.372 1.00 55.37 193 GLY A C 1
ATOM 1553 O O . GLY A 1 193 ? 21.510 40.718 33.875 1.00 55.96 193 GLY A O 1
ATOM 1554 N N . SER A 1 194 ? 20.630 41.789 35.641 1.00 54.35 194 SER A N 1
ATOM 1555 C CA . SER A 1 194 ? 21.723 41.383 36.506 1.00 53.77 194 SER A CA 1
ATOM 1556 C C . SER A 1 194 ? 21.456 39.978 36.982 1.00 54.49 194 SER A C 1
ATOM 1557 O O . SER A 1 194 ? 20.308 39.524 36.995 1.00 54.48 194 SER A O 1
ATOM 1560 N N . LEU A 1 195 ? 22.530 39.302 37.372 1.00 55.51 195 LEU A N 1
ATOM 1561 C CA . LEU A 1 195 ? 22.474 37.933 37.871 1.00 56.72 195 LEU A CA 1
ATOM 1562 C C . LEU A 1 195 ? 22.509 38.045 39.384 1.00 56.41 195 LEU A C 1
ATOM 1563 O O . LEU A 1 195 ? 23.118 37.222 40.059 1.00 56.50 195 LEU A O 1
ATOM 1568 N N . MET A 1 196 ? 21.832 39.070 39.891 1.00 56.52 196 MET A N 1
ATOM 1569 C CA . MET A 1 196 ? 21.796 39.399 41.308 1.00 57.57 196 MET A CA 1
ATOM 1570 C C . MET A 1 196 ? 22.099 38.335 42.367 1.00 56.64 196 MET A C 1
ATOM 1571 O O . MET A 1 196 ? 22.995 38.541 43.194 1.00 58.28 196 MET A O 1
ATOM 1576 N N . PRO A 1 197 ? 21.361 37.211 42.402 1.00 54.51 197 PRO A N 1
ATOM 1577 C CA . PRO A 1 197 ? 21.787 36.292 43.466 1.00 52.98 197 PRO A CA 1
ATOM 1578 C C . PRO A 1 197 ? 23.180 35.697 43.193 1.00 52.56 197 PRO A C 1
ATOM 1579 O O . PRO A 1 197 ? 24.118 35.839 43.993 1.00 52.30 197 PRO A O 1
ATOM 1583 N N . TYR A 1 198 ? 23.301 35.060 42.032 1.00 51.56 198 TYR A N 1
ATOM 1584 C CA . TYR A 1 198 ? 24.518 34.389 41.600 1.00 50.80 198 TYR A CA 1
ATOM 1585 C C . TYR A 1 198 ? 25.781 35.230 41.459 1.00 50.87 198 TYR A C 1
ATOM 1586 O O . TYR A 1 198 ? 26.847 34.809 41.910 1.00 50.79 198 TYR A O 1
ATOM 1595 N N . HIS A 1 199 ? 25.671 36.404 40.840 1.00 51.05 199 HIS A N 1
ATOM 1596 C CA . HIS A 1 199 ? 26.822 37.288 40.666 1.00 51.81 199 HIS A CA 1
ATOM 1597 C C . HIS A 1 199 ? 26.472 38.727 40.987 1.00 53.00 199 HIS A C 1
ATOM 1598 O O . HIS A 1 199 ? 26.144 39.502 40.099 1.00 53.15 199 HIS A O 1
ATOM 1605 N N . ARG A 1 200 ? 26.568 39.074 42.268 1.00 55.25 200 ARG A N 1
ATOM 1606 C CA . ARG A 1 200 ? 26.221 40.405 42.759 1.00 58.27 200 ARG A CA 1
ATOM 1607 C C . ARG A 1 200 ? 26.945 41.615 42.156 1.00 58.70 200 ARG A C 1
ATOM 1608 O O . ARG A 1 200 ? 26.910 42.696 42.739 1.00 58.14 200 ARG A O 1
ATOM 1616 N N . ASP A 1 201 ? 27.585 41.464 41.002 1.00 59.83 201 ASP A N 1
ATOM 1617 C CA . ASP A 1 201 ? 28.283 42.605 40.407 1.00 61.13 201 ASP A CA 1
ATOM 1618 C C . ASP A 1 201 ? 28.213 42.617 38.877 1.00 61.17 201 ASP A C 1
ATOM 1619 O O . ASP A 1 201 ? 28.562 43.613 38.242 1.00 61.64 201 ASP A O 1
ATOM 1624 N N . HIS A 1 202 ? 27.756 41.514 38.288 1.00 60.26 202 HIS A N 1
ATOM 1625 C CA . HIS A 1 202 ? 27.651 41.398 36.835 1.00 58.37 202 HIS A CA 1
ATOM 1626 C C . HIS A 1 202 ? 26.228 41.605 36.286 1.00 57.37 202 HIS A C 1
ATOM 1627 O O . HIS A 1 202 ? 25.252 41.570 37.032 1.00 57.46 202 HIS A O 1
ATOM 1634 N N . ILE A 1 203 ? 26.127 41.830 34.974 1.00 56.31 203 ILE A N 1
ATOM 1635 C CA . ILE A 1 203 ? 24.843 41.991 34.279 1.00 54.93 203 ILE A CA 1
ATOM 1636 C C . ILE A 1 203 ? 25.045 41.541 32.839 1.00 53.55 203 ILE A C 1
ATOM 1637 O O . ILE A 1 203 ? 26.018 41.937 32.209 1.00 53.90 203 ILE A O 1
ATOM 1642 N N . PHE A 1 204 ? 24.140 40.716 32.316 1.00 52.50 204 PHE A N 1
ATOM 1643 C CA . PHE A 1 204 ? 24.276 40.217 30.947 1.00 51.53 204 PHE A CA 1
ATOM 1644 C C . PHE A 1 204 ? 23.513 41.057 29.932 1.00 52.17 204 PHE A C 1
ATOM 1645 O O . PHE A 1 204 ? 22.379 41.479 30.166 1.00 52.95 204 PHE A O 1
ATOM 1653 N N . ILE A 1 205 ? 24.146 41.300 28.795 1.00 52.31 205 ILE A N 1
ATOM 1654 C CA . ILE A 1 205 ? 23.520 42.080 27.748 1.00 52.90 205 ILE A CA 1
ATOM 1655 C C . ILE A 1 205 ? 23.499 41.221 26.494 1.00 54.54 205 ILE A C 1
ATOM 1656 O O . ILE A 1 205 ? 24.550 40.818 25.996 1.00 54.91 205 ILE A O 1
ATOM 1661 N N . HIS A 1 206 ? 22.304 40.921 25.997 1.00 56.50 206 HIS A N 1
ATOM 1662 C CA . HIS A 1 206 ? 22.179 40.127 24.781 1.00 57.97 206 HIS A CA 1
ATOM 1663 C C . HIS A 1 206 ? 21.913 41.122 23.671 1.00 60.77 206 HIS A C 1
ATOM 1664 O O . HIS A 1 206 ? 21.193 42.102 23.877 1.00 61.92 206 HIS A O 1
ATOM 1671 N N . ALA A 1 207 ? 22.491 40.882 22.500 1.00 63.68 207 ALA A N 1
ATOM 1672 C CA . ALA A 1 207 ? 22.303 41.792 21.378 1.00 66.68 207 ALA A CA 1
ATOM 1673 C C . ALA A 1 207 ? 22.869 41.231 20.083 1.00 68.65 207 ALA A C 1
ATOM 1674 O O . ALA A 1 207 ? 23.464 40.155 20.063 1.00 68.58 207 ALA A O 1
ATOM 1676 N N . TYR A 1 208 ? 22.680 41.970 18.998 1.00 71.57 208 TYR A N 1
ATOM 1677 C CA . TYR A 1 208 ? 23.176 41.535 17.708 1.00 75.13 208 TYR A CA 1
ATOM 1678 C C . TYR A 1 208 ? 23.348 42.727 16.781 1.00 76.59 208 TYR A C 1
ATOM 1679 O O . TYR A 1 208 ? 22.777 43.796 17.015 1.00 76.39 208 TYR A O 1
ATOM 1688 N N . ARG A 1 209 ? 24.149 42.542 15.738 1.00 77.88 209 ARG A N 1
ATOM 1689 C CA . ARG A 1 209 ? 24.387 43.601 14.778 1.00 79.81 209 ARG A CA 1
ATOM 1690 C C . ARG A 1 209 ? 23.714 43.265 13.460 1.00 81.02 209 ARG A C 1
ATOM 1691 O O . ARG A 1 209 ? 23.925 42.190 12.894 1.00 79.97 209 ARG A O 1
ATOM 1699 N N . PHE A 1 210 ? 22.894 44.196 12.984 1.00 83.38 210 PHE A N 1
ATOM 1700 C CA . PHE A 1 210 ? 22.174 44.034 11.725 1.00 85.90 210 PHE A CA 1
ATOM 1701 C C . PHE A 1 210 ? 23.112 44.435 10.581 1.00 87.66 210 PHE A C 1
ATOM 1702 O O . PHE A 1 210 ? 24.281 44.789 10.869 1.00 88.27 210 PHE A O 1
ATOM 1711 N N . LEU B 2 1 ? 47.778 41.148 -2.080 1.00 67.08 12 LEU B N 1
ATOM 1712 C CA . LEU B 2 1 ? 46.725 40.098 -1.981 1.00 67.19 12 LEU B CA 1
ATOM 1713 C C . LEU B 2 1 ? 47.241 38.925 -1.148 1.00 66.87 12 LEU B C 1
ATOM 1714 O O . LEU B 2 1 ? 46.963 37.761 -1.446 1.00 67.11 12 LEU B O 1
ATOM 1719 N N . ARG B 2 2 ? 47.998 39.240 -0.103 1.00 66.01 13 ARG B N 1
ATOM 1720 C CA . ARG B 2 2 ? 48.547 38.212 0.777 1.00 64.55 13 ARG B CA 1
ATOM 1721 C C . ARG B 2 2 ? 47.712 38.063 2.043 1.00 61.95 13 ARG B C 1
ATOM 1722 O O . ARG B 2 2 ? 47.532 39.017 2.803 1.00 61.58 13 ARG B O 1
ATOM 1730 N N . TYR B 2 3 ? 47.198 36.861 2.264 1.00 58.48 14 TYR B N 1
ATOM 1731 C CA . TYR B 2 3 ? 46.411 36.592 3.457 1.00 54.93 14 TYR B CA 1
ATOM 1732 C C . TYR B 2 3 ? 47.108 35.485 4.238 1.00 52.71 14 TYR B C 1
ATOM 1733 O O . TYR B 2 3 ? 47.601 34.525 3.655 1.00 51.73 14 TYR B O 1
ATOM 1742 N N . ASN B 2 4 ? 47.165 35.634 5.557 1.00 50.91 15 ASN B N 1
ATOM 1743 C CA . ASN B 2 4 ? 47.830 34.652 6.402 1.00 48.18 15 ASN B CA 1
ATOM 1744 C C . ASN B 2 4 ? 46.839 33.816 7.203 1.00 46.93 15 ASN B C 1
ATOM 1745 O O . ASN B 2 4 ? 46.439 34.197 8.295 1.00 47.41 15 ASN B O 1
ATOM 1750 N N . LEU B 2 5 ? 46.443 32.675 6.657 1.00 45.64 16 LEU B N 1
ATOM 1751 C CA . LEU B 2 5 ? 45.515 31.802 7.356 1.00 44.67 16 LEU B CA 1
ATOM 1752 C C . LEU B 2 5 ? 46.334 30.727 8.060 1.00 44.00 16 LEU B C 1
ATOM 1753 O O . LEU B 2 5 ? 47.492 30.508 7.714 1.00 44.82 16 LEU B O 1
ATOM 1758 N N . TRP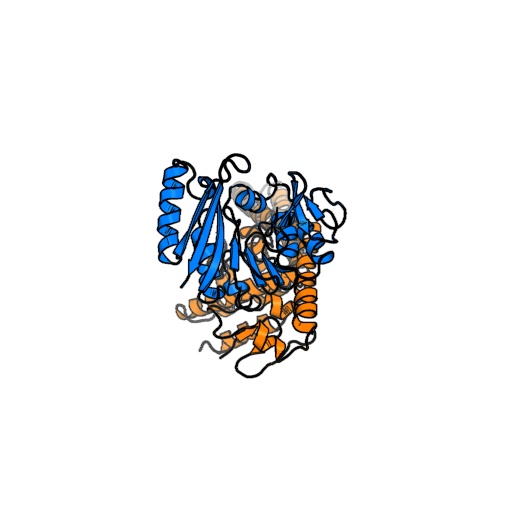 B 2 6 ? 45.741 30.052 9.039 1.00 42.43 17 TRP B N 1
ATOM 1759 C CA . TRP B 2 6 ? 46.460 29.036 9.802 1.00 41.44 17 TRP B CA 1
ATOM 1760 C C . TRP B 2 6 ? 47.078 27.871 9.035 1.00 42.83 17 TRP B C 1
ATOM 1761 O O . TRP B 2 6 ? 47.967 27.199 9.561 1.00 43.37 17 TRP B O 1
ATOM 1772 N N . PHE B 2 7 ? 46.619 27.616 7.810 1.00 44.32 18 PHE B N 1
ATOM 1773 C CA . PHE B 2 7 ? 47.179 26.517 7.017 1.00 45.04 18 PHE B CA 1
ATOM 1774 C C . PHE B 2 7 ? 48.117 26.997 5.919 1.00 45.37 18 PHE B C 1
ATOM 1775 O O . PHE B 2 7 ? 49.002 26.258 5.491 1.00 46.07 18 PHE B O 1
ATOM 1783 N N . GLY B 2 8 ? 47.933 28.232 5.470 1.00 45.71 19 GLY B N 1
ATOM 1784 C CA . GLY B 2 8 ? 48.798 28.750 4.427 1.00 47.93 19 GLY B CA 1
ATOM 1785 C C . GLY B 2 8 ? 48.482 30.168 3.981 1.00 50.00 19 GLY B C 1
ATOM 1786 O O . GLY B 2 8 ? 47.766 30.902 4.671 1.00 50.15 19 GLY B O 1
ATOM 1787 N N . VAL B 2 9 ? 49.017 30.541 2.816 1.00 51.03 20 VAL B N 1
ATOM 1788 C CA . VAL B 2 9 ? 48.836 31.869 2.241 1.00 51.70 20 VAL B CA 1
ATOM 1789 C C . VAL B 2 9 ? 47.870 31.879 1.055 1.00 53.01 20 VAL B C 1
ATOM 1790 O O . VAL B 2 9 ? 48.213 31.459 -0.049 1.00 52.93 20 VAL B O 1
ATOM 1794 N N . TYR B 2 10 ? 46.667 32.382 1.297 1.00 54.96 21 TYR B N 1
ATOM 1795 C CA . TYR B 2 10 ? 45.628 32.468 0.282 1.00 57.00 21 TYR B CA 1
ATOM 1796 C C . TYR B 2 10 ? 45.667 33.833 -0.427 1.00 58.84 21 TYR B C 1
ATOM 1797 O O . TYR B 2 10 ? 46.173 34.823 0.117 1.00 58.27 21 TYR B O 1
ATOM 1806 N N . ASP B 2 11 ? 45.150 33.847 -1.656 1.00 61.10 22 ASP B N 1
ATOM 1807 C CA . ASP B 2 11 ? 45.044 35.036 -2.507 1.00 62.39 22 ASP B CA 1
ATOM 1808 C C . ASP B 2 11 ? 43.911 34.681 -3.464 1.00 64.23 22 ASP B C 1
ATOM 1809 O O . ASP B 2 11 ? 43.130 35.534 -3.892 1.00 65.18 22 ASP B O 1
ATOM 1814 N N . GLY B 2 12 ? 43.848 33.386 -3.762 1.00 65.82 23 GLY B N 1
ATOM 1815 C CA . GLY B 2 12 ? 42.855 32.803 -4.648 1.00 66.95 23 GLY B CA 1
ATOM 1816 C C . GLY B 2 12 ? 43.333 31.374 -4.831 1.00 68.02 23 GLY B C 1
ATOM 1817 O O . GLY B 2 12 ? 42.617 30.487 -5.302 1.00 68.35 23 GLY B O 1
ATOM 1818 N N . LYS B 2 13 ? 44.576 31.163 -4.416 1.00 68.39 24 LYS B N 1
ATOM 1819 C CA . LYS B 2 13 ? 45.229 29.873 -4.507 1.00 69.17 24 LYS B CA 1
ATOM 1820 C C . LYS B 2 13 ? 45.459 29.356 -3.086 1.00 70.39 24 LYS B C 1
ATOM 1821 O O . LYS B 2 13 ? 44.655 29.623 -2.193 1.00 70.29 24 LYS B O 1
ATOM 1827 N N . GLU B 2 14 ? 46.548 28.623 -2.873 1.00 71.86 25 GLU B N 1
ATOM 1828 C CA . GLU B 2 14 ? 46.852 28.081 -1.548 1.00 73.54 25 GLU B CA 1
ATOM 1829 C C . GLU B 2 14 ? 48.210 27.389 -1.452 1.00 73.01 25 GLU B C 1
ATOM 1830 O O . GLU B 2 14 ? 48.517 26.471 -2.208 1.00 72.16 25 GLU B O 1
ATOM 1836 N N . ILE B 2 15 ? 49.025 27.853 -0.512 1.00 72.97 26 ILE B N 1
ATOM 1837 C CA . ILE B 2 15 ? 50.348 27.289 -0.287 1.00 73.48 26 ILE B CA 1
ATOM 1838 C C . ILE B 2 15 ? 50.459 26.947 1.194 1.00 73.51 26 ILE B C 1
ATOM 1839 O O . ILE B 2 15 ? 50.605 27.833 2.034 1.00 73.49 26 ILE B O 1
ATOM 1844 N N . LYS B 2 16 ? 50.379 25.661 1.510 1.00 73.51 27 LYS B N 1
ATOM 1845 C CA . LYS B 2 16 ? 50.467 25.213 2.894 1.00 74.63 27 LYS B CA 1
ATOM 1846 C C . LYS B 2 16 ? 51.883 25.361 3.425 1.00 75.58 27 LYS B C 1
ATOM 1847 O O . LYS B 2 16 ? 52.783 25.772 2.694 1.00 76.46 27 LYS B O 1
ATOM 1853 N N . LEU B 2 17 ? 52.072 25.040 4.702 1.00 76.27 28 LEU B N 1
ATOM 1854 C CA . LEU B 2 17 ? 53.393 25.110 5.324 1.00 76.96 28 LEU B CA 1
ATOM 1855 C C . LEU B 2 17 ? 53.913 23.687 5.471 1.00 77.09 28 LEU B C 1
ATOM 1856 O O . LEU B 2 17 ? 53.134 22.772 5.730 1.00 77.69 28 LEU B O 1
ATOM 1861 N N . SER B 2 18 ? 55.219 23.494 5.296 1.00 77.26 29 SER B N 1
ATOM 1862 C CA . SER B 2 18 ? 55.799 22.157 5.414 1.00 77.72 29 SER B CA 1
ATOM 1863 C C . SER B 2 18 ? 55.594 21.585 6.816 1.00 77.88 29 SER B C 1
ATOM 1864 O O . SER B 2 18 ? 56.353 21.902 7.739 1.00 79.00 29 SER B O 1
ATOM 1867 N N . GLU B 2 19 ? 54.563 20.746 6.961 1.00 76.62 30 GLU B N 1
ATOM 1868 C CA . GLU B 2 19 ? 54.219 20.102 8.233 1.00 73.81 30 GLU B CA 1
ATOM 1869 C C . GLU B 2 19 ? 54.338 21.076 9.404 1.00 71.02 30 GLU B C 1
ATOM 1870 O O . GLU B 2 19 ? 54.600 20.676 10.542 1.00 70.85 30 GLU B O 1
ATOM 1876 N N . ASN B 2 20 ? 54.139 22.358 9.115 1.00 67.49 31 ASN B N 1
ATOM 1877 C CA . ASN B 2 20 ? 54.236 23.381 10.139 1.00 63.91 31 ASN B CA 1
ATOM 1878 C C . ASN B 2 20 ? 53.046 24.324 10.117 1.00 61.12 31 ASN B C 1
ATOM 1879 O O . ASN B 2 20 ? 53.149 25.461 9.661 1.00 59.88 31 ASN B O 1
ATOM 1884 N N . PHE B 2 21 ? 51.910 23.827 10.598 1.00 58.72 32 PHE B N 1
ATOM 1885 C CA . PHE B 2 21 ? 50.688 24.617 10.685 1.00 56.81 32 PHE B CA 1
ATOM 1886 C C . PHE B 2 21 ? 50.807 25.348 12.005 1.00 56.26 32 PHE B C 1
ATOM 1887 O O . PHE B 2 21 ? 50.249 26.428 12.197 1.00 56.19 32 PHE B O 1
ATOM 1895 N N . GLU B 2 22 ? 51.552 24.731 12.914 1.00 54.74 33 GLU B N 1
ATOM 1896 C CA . GLU B 2 22 ? 51.786 25.304 14.219 1.00 52.95 33 GLU B CA 1
ATOM 1897 C C . GLU B 2 22 ? 52.431 26.667 14.039 1.00 51.66 33 GLU B C 1
ATOM 1898 O O . GLU B 2 22 ? 52.113 27.613 14.762 1.00 52.64 33 GLU B O 1
ATOM 1904 N N . GLU B 2 23 ? 53.325 26.775 13.061 1.00 49.05 34 GLU B N 1
ATOM 1905 C CA . GLU B 2 23 ? 54.003 28.037 12.822 1.00 45.54 34 GLU B CA 1
ATOM 1906 C C . GLU B 2 23 ? 53.049 29.088 12.293 1.00 44.58 34 GLU B C 1
ATOM 1907 O O . GLU B 2 23 ? 52.852 30.110 12.943 1.00 45.38 34 GLU B O 1
ATOM 1913 N N . SER B 2 24 ? 52.453 28.842 11.128 1.00 43.98 35 SER B N 1
ATOM 1914 C CA . SER B 2 24 ? 51.513 29.798 10.531 1.00 44.22 35 SER B CA 1
ATOM 1915 C C . SER B 2 24 ? 50.318 30.050 11.440 1.00 42.96 35 SER B C 1
ATOM 1916 O O . SER B 2 24 ? 49.613 31.049 11.294 1.00 43.66 35 SER B O 1
ATOM 1919 N N . PHE B 2 25 ? 50.086 29.126 12.364 1.00 40.72 36 PHE B N 1
ATOM 1920 C CA . PHE B 2 25 ? 48.995 29.260 13.311 1.00 38.41 36 PHE B CA 1
ATOM 1921 C C . PHE B 2 25 ? 49.340 30.468 14.157 1.00 36.60 36 PHE B C 1
ATOM 1922 O O . PHE B 2 25 ? 48.499 31.315 14.437 1.00 35.86 36 PHE B O 1
ATOM 1930 N N . LEU B 2 26 ? 50.605 30.517 14.564 1.00 35.91 37 LEU B N 1
ATOM 1931 C CA . LEU B 2 26 ? 51.145 31.599 15.379 1.00 34.76 37 LEU B CA 1
ATOM 1932 C C . LEU B 2 26 ? 51.419 32.800 14.486 1.00 34.11 37 LEU B C 1
ATOM 1933 O O . LEU B 2 26 ? 51.604 33.921 14.970 1.00 34.07 37 LEU B O 1
ATOM 1938 N N . LYS B 2 27 ? 51.420 32.548 13.178 1.00 33.19 38 LYS B N 1
ATOM 1939 C CA . LYS B 2 27 ? 51.693 33.572 12.173 1.00 32.26 38 LYS B CA 1
ATOM 1940 C C . LYS B 2 27 ? 50.475 34.133 11.447 1.00 31.77 38 LYS B C 1
ATOM 1941 O O . LYS B 2 27 ? 50.632 35.033 10.637 1.00 31.62 38 LYS B O 1
ATOM 1947 N N . ALA B 2 28 ? 49.279 33.617 11.730 1.00 31.18 39 ALA B N 1
ATOM 1948 C CA . ALA B 2 28 ? 48.060 34.099 11.076 1.00 31.72 39 ALA B CA 1
ATOM 1949 C C . ALA B 2 28 ? 47.809 35.596 11.299 1.00 33.86 39 ALA B C 1
ATOM 1950 O O . ALA B 2 28 ? 46.783 35.992 11.864 1.00 33.09 39 ALA B O 1
ATOM 1952 N N . GLU B 2 29 ? 48.752 36.410 10.820 1.00 37.28 40 GLU B N 1
ATOM 1953 C CA . GLU B 2 29 ? 48.726 37.876 10.924 1.00 39.72 40 GLU B CA 1
ATOM 1954 C C . GLU B 2 29 ? 47.939 38.557 9.789 1.00 39.04 40 GLU B C 1
ATOM 1955 O O . GLU B 2 29 ? 48.322 38.501 8.613 1.00 39.42 40 GLU B O 1
ATOM 1961 N N . ASN B 2 30 ? 46.833 39.192 10.153 1.00 36.56 41 ASN B N 1
ATOM 1962 C CA . ASN B 2 30 ? 46.004 39.899 9.191 1.00 35.69 41 ASN B CA 1
ATOM 1963 C C . ASN B 2 30 ? 45.512 41.109 9.950 1.00 35.81 41 ASN B C 1
ATOM 1964 O O . ASN B 2 30 ? 44.912 40.960 11.004 1.00 37.05 41 ASN B O 1
ATOM 1969 N N . PRO B 2 31 ? 45.769 42.325 9.437 1.00 35.66 42 PRO B N 1
ATOM 1970 C CA . PRO B 2 31 ? 45.361 43.581 10.078 1.00 35.60 42 PRO B CA 1
ATOM 1971 C C . PRO B 2 31 ? 43.987 44.122 9.713 1.00 35.78 42 PRO B C 1
ATOM 1972 O O . PRO B 2 31 ? 43.685 45.286 9.973 1.00 36.57 42 PRO B O 1
ATOM 1976 N N . SER B 2 32 ? 43.146 43.294 9.121 1.00 35.59 43 SER B N 1
ATOM 1977 C CA . SER B 2 32 ? 41.839 43.778 8.730 1.00 36.22 43 SER B CA 1
ATOM 1978 C C . SER B 2 32 ? 40.911 42.617 8.424 1.00 35.73 43 SER B C 1
ATOM 1979 O O . SER B 2 32 ? 41.296 41.680 7.720 1.00 36.46 43 SER B O 1
ATOM 1982 N N . PRO B 2 33 ? 39.669 42.670 8.936 1.00 34.34 44 PRO B N 1
ATOM 1983 C CA . PRO B 2 33 ? 38.677 41.616 8.716 1.00 34.44 44 PRO B CA 1
ATOM 1984 C C . PRO B 2 33 ? 38.887 40.924 7.371 1.00 35.26 44 PRO B C 1
ATOM 1985 O O . PRO B 2 33 ? 39.206 41.585 6.381 1.00 37.19 44 PRO B O 1
ATOM 1989 N N . LEU B 2 34 ? 38.731 39.605 7.324 1.00 34.81 45 LEU B N 1
ATOM 1990 C CA . LEU B 2 34 ? 38.910 38.900 6.059 1.00 36.24 45 LEU B CA 1
ATOM 1991 C C . LEU B 2 34 ? 37.620 38.961 5.238 1.00 39.09 45 LEU B C 1
ATOM 1992 O O . LEU B 2 34 ? 36.524 39.024 5.807 1.00 40.45 45 LEU B O 1
ATOM 1997 N N . PRO B 2 35 ? 37.730 38.974 3.891 1.00 40.86 46 PRO B N 1
ATOM 1998 C CA . PRO B 2 35 ? 36.509 39.034 3.076 1.00 40.86 46 PRO B CA 1
ATOM 1999 C C . PRO B 2 35 ? 36.019 37.644 2.709 1.00 40.44 46 PRO B C 1
ATOM 2000 O O . PRO B 2 35 ? 35.198 37.488 1.811 1.00 37.73 46 PRO B O 1
ATOM 2004 N N . PHE B 2 36 ? 36.535 36.640 3.411 1.00 41.67 47 PHE B N 1
ATOM 2005 C CA . PHE B 2 36 ? 36.147 35.256 3.173 1.00 44.48 47 PHE B CA 1
ATOM 2006 C C . PHE B 2 36 ? 36.145 34.398 4.433 1.00 47.46 47 PHE B C 1
ATOM 2007 O O . PHE B 2 36 ? 36.636 34.816 5.484 1.00 49.52 47 PHE B O 1
ATOM 2015 N N . ASN B 2 37 ? 35.588 33.196 4.331 1.00 49.45 48 ASN B N 1
ATOM 2016 C CA . ASN B 2 37 ? 35.539 32.305 5.484 1.00 52.12 48 ASN B CA 1
ATOM 2017 C C . ASN B 2 37 ? 36.727 31.388 5.511 1.00 52.16 48 ASN B C 1
ATOM 2018 O O . ASN B 2 37 ? 36.770 30.408 4.769 1.00 52.84 48 ASN B O 1
ATOM 2023 N N . VAL B 2 38 ? 37.689 31.702 6.370 1.00 51.96 49 VAL B N 1
ATOM 2024 C CA . VAL B 2 38 ? 38.890 30.884 6.483 1.00 52.95 49 VAL B CA 1
ATOM 2025 C C . VAL B 2 38 ? 38.496 29.413 6.542 1.00 52.90 49 VAL B C 1
ATOM 2026 O O . VAL B 2 38 ? 39.176 28.541 5.998 1.00 51.73 49 VAL B O 1
ATOM 2030 N N . SER B 2 39 ? 37.380 29.161 7.212 1.00 52.87 50 SER B N 1
ATOM 2031 C CA . SER B 2 39 ? 36.848 27.823 7.361 1.00 53.21 50 SER B CA 1
ATOM 2032 C C . SER B 2 39 ? 36.580 27.191 5.996 1.00 54.23 50 SER B C 1
ATOM 2033 O O . SER B 2 39 ? 36.992 26.059 5.740 1.00 55.16 50 SER B O 1
ATOM 2036 N N . GLU B 2 40 ? 35.893 27.929 5.122 1.00 53.80 51 GLU B N 1
ATOM 2037 C CA . GLU B 2 40 ? 35.546 27.444 3.785 1.00 52.15 51 GLU B CA 1
ATOM 2038 C C . GLU B 2 40 ? 36.777 27.294 2.924 1.00 51.10 51 GLU B C 1
ATOM 2039 O O . GLU B 2 40 ? 37.035 26.227 2.360 1.00 50.45 51 GLU B O 1
ATOM 2045 N N . VAL B 2 41 ? 37.537 28.378 2.827 1.00 50.37 52 VAL B N 1
ATOM 2046 C CA . VAL B 2 41 ? 38.773 28.381 2.059 1.00 49.14 52 VAL B CA 1
ATOM 2047 C C . VAL B 2 41 ? 39.649 27.234 2.549 1.00 47.73 52 VAL B C 1
ATOM 2048 O O . VAL B 2 41 ? 40.499 26.735 1.828 1.00 46.16 52 VAL B O 1
ATOM 2052 N N . GLY B 2 42 ? 39.428 26.823 3.789 1.00 47.29 53 GLY B N 1
ATOM 2053 C CA . GLY B 2 42 ? 40.203 25.737 4.347 1.00 47.38 53 GLY B CA 1
ATOM 2054 C C . GLY B 2 42 ? 39.597 24.389 4.034 1.00 47.17 53 GLY B C 1
ATOM 2055 O O . GLY B 2 42 ? 40.320 23.398 3.924 1.00 46.69 53 GLY B O 1
ATOM 2056 N N . ALA B 2 43 ? 38.273 24.341 3.909 1.00 47.56 54 ALA B N 1
ATOM 2057 C CA . ALA B 2 43 ? 37.598 23.092 3.593 1.00 48.73 54 ALA B CA 1
ATOM 2058 C C . ALA B 2 43 ? 38.065 22.720 2.199 1.00 50.21 54 ALA B C 1
ATOM 2059 O O . ALA B 2 43 ? 38.263 21.541 1.898 1.00 50.83 54 ALA B O 1
ATOM 2061 N N . LYS B 2 44 ? 38.251 23.745 1.364 1.00 50.46 55 LYS B N 1
ATOM 2062 C CA . LYS B 2 44 ? 38.723 23.570 -0.009 1.00 50.56 55 LYS B CA 1
ATOM 2063 C C . LYS B 2 44 ? 40.248 23.389 -0.080 1.00 50.19 55 LYS B C 1
ATOM 2064 O O . LYS B 2 44 ? 40.872 23.710 -1.094 1.00 50.43 55 LYS B O 1
ATOM 2070 N N . ALA B 2 45 ? 40.843 22.881 0.993 1.00 48.88 56 ALA B N 1
ATOM 2071 C CA . ALA B 2 45 ? 42.283 22.662 1.033 1.00 48.76 56 ALA B CA 1
ATOM 2072 C C . ALA B 2 45 ? 42.550 21.372 1.784 1.00 48.95 56 ALA B C 1
ATOM 2073 O O . ALA B 2 45 ? 43.241 20.481 1.291 1.00 47.65 56 ALA B O 1
ATOM 2075 N N . LEU B 2 46 ? 41.997 21.291 2.990 1.00 50.02 57 LEU B N 1
ATOM 2076 C CA . LEU B 2 46 ? 42.132 20.111 3.833 1.00 50.33 57 LEU B CA 1
ATOM 2077 C C . LEU B 2 46 ? 40.831 19.343 3.707 1.00 50.71 57 LEU B C 1
ATOM 2078 O O . LEU B 2 46 ? 39.778 19.932 3.443 1.00 49.47 57 LEU B O 1
ATOM 2083 N N . GLY B 2 47 ? 40.901 18.032 3.898 1.00 51.65 58 GLY B N 1
ATOM 2084 C CA . GLY B 2 47 ? 39.705 17.220 3.779 1.00 53.65 58 GLY B CA 1
ATOM 2085 C C . GLY B 2 47 ? 38.628 17.643 4.757 1.00 54.47 58 GLY B C 1
ATOM 2086 O O . GLY B 2 47 ? 38.337 18.833 4.918 1.00 55.15 58 GLY B O 1
ATOM 2087 N N . LYS B 2 48 ? 38.013 16.657 5.398 1.00 54.56 59 LYS B N 1
ATOM 2088 C CA . LYS B 2 48 ? 36.990 16.934 6.392 1.00 54.19 59 LYS B CA 1
ATOM 2089 C C . LYS B 2 48 ? 37.756 17.089 7.707 1.00 52.39 59 LYS B C 1
ATOM 2090 O O . LYS B 2 48 ? 37.283 17.721 8.656 1.00 52.51 59 LYS B O 1
ATOM 2096 N N . ASP B 2 49 ? 38.962 16.524 7.737 1.00 49.55 60 ASP B N 1
ATOM 2097 C CA . ASP B 2 49 ? 39.815 16.603 8.913 1.00 47.43 60 ASP B CA 1
ATOM 2098 C C . ASP B 2 49 ? 40.060 18.051 9.315 1.00 45.66 60 ASP B C 1
ATOM 2099 O O . ASP B 2 49 ? 40.530 18.312 10.421 1.00 46.05 60 ASP B O 1
ATOM 2104 N N . TYR B 2 50 ? 39.746 18.983 8.417 1.00 42.89 61 TYR B N 1
ATOM 2105 C CA . TYR B 2 50 ? 39.966 20.399 8.674 1.00 39.24 61 TYR B CA 1
ATOM 2106 C C . TYR B 2 50 ? 39.953 20.674 10.141 1.00 38.49 61 TYR B C 1
ATOM 2107 O O . TYR B 2 50 ? 40.958 21.075 10.725 1.00 39.53 61 TYR B O 1
ATOM 2116 N N . TYR B 2 51 ? 38.805 20.439 10.749 1.00 36.21 62 TYR B N 1
ATOM 2117 C CA . TYR B 2 51 ? 38.702 20.690 12.161 1.00 33.86 62 TYR B CA 1
ATOM 2118 C C . TYR B 2 51 ? 39.657 19.856 12.993 1.00 34.56 62 TYR B C 1
ATOM 2119 O O . TYR B 2 51 ? 40.361 20.407 13.823 1.00 35.25 62 TYR B O 1
ATOM 2128 N N . ARG B 2 52 ? 39.727 18.549 12.764 1.00 36.54 63 ARG B N 1
ATOM 2129 C CA . ARG B 2 52 ? 40.636 17.711 13.559 1.00 39.31 63 ARG B CA 1
ATOM 2130 C C . ARG B 2 52 ? 42.070 18.272 13.558 1.00 38.35 63 ARG B C 1
ATOM 2131 O O . ARG B 2 52 ? 42.728 18.361 14.608 1.00 36.58 63 ARG B O 1
ATOM 2139 N N . ILE B 2 53 ? 42.536 18.653 12.373 1.00 37.10 64 ILE B N 1
ATOM 2140 C CA . ILE B 2 53 ? 43.871 19.201 12.206 1.00 35.30 64 ILE B CA 1
ATOM 2141 C C . ILE B 2 53 ? 43.963 20.598 12.817 1.00 34.12 64 ILE B C 1
ATOM 2142 O O . ILE B 2 53 ? 44.958 20.936 13.459 1.00 34.44 64 ILE B O 1
ATOM 2147 N N . LEU B 2 54 ? 42.922 21.405 12.627 1.00 31.87 65 LEU B N 1
ATOM 2148 C CA . LEU B 2 54 ? 42.884 22.758 13.196 1.00 29.63 65 LEU B CA 1
ATOM 2149 C C . LEU B 2 54 ? 42.957 22.665 14.714 1.00 29.10 65 LEU B C 1
ATOM 2150 O O . LEU B 2 54 ? 43.447 23.567 15.381 1.00 28.12 65 LEU B O 1
ATOM 2155 N N . ARG B 2 55 ? 42.449 21.555 15.235 1.00 29.85 66 ARG B N 1
ATOM 2156 C CA . ARG B 2 55 ? 42.416 21.273 16.657 1.00 29.84 66 ARG B CA 1
ATOM 2157 C C . ARG B 2 55 ? 43.775 20.779 17.123 1.00 31.92 66 ARG B C 1
ATOM 2158 O O . ARG B 2 55 ? 44.382 21.366 18.013 1.00 31.91 66 ARG B O 1
ATOM 2166 N N . LYS B 2 56 ? 44.260 19.698 16.523 1.00 35.24 67 LYS B N 1
ATOM 2167 C CA . LYS B 2 56 ? 45.560 19.158 16.915 1.00 38.52 67 LYS B CA 1
ATOM 2168 C C . LYS B 2 56 ? 46.604 20.277 16.947 1.00 40.01 67 LYS B C 1
ATOM 2169 O O . LYS B 2 56 ? 47.533 20.249 17.755 1.00 40.16 67 LYS B O 1
ATOM 2175 N N . THR B 2 57 ? 46.438 21.264 16.071 1.00 41.15 68 THR B N 1
ATOM 2176 C CA . THR B 2 57 ? 47.362 22.391 15.996 1.00 42.12 68 THR B CA 1
ATOM 2177 C C . THR B 2 57 ? 47.175 23.323 17.185 1.00 41.56 68 THR B C 1
ATOM 2178 O O . THR B 2 57 ? 48.123 23.612 17.913 1.00 41.19 68 THR B O 1
ATOM 2182 N N . ALA B 2 58 ? 45.944 23.792 17.371 1.00 41.89 69 ALA B N 1
ATOM 2183 C CA . ALA B 2 58 ? 45.616 24.696 18.466 1.00 41.66 69 ALA B CA 1
ATOM 2184 C C . ALA B 2 58 ? 45.945 24.058 19.814 1.00 42.05 69 ALA B C 1
ATOM 2185 O O . ALA B 2 58 ? 46.094 24.750 20.820 1.00 42.99 69 ALA B O 1
ATOM 2187 N N . LEU B 2 59 ? 46.070 22.737 19.836 1.00 41.99 70 LEU B N 1
ATOM 2188 C CA . LEU B 2 59 ? 46.381 22.044 21.077 1.00 42.02 70 LEU B CA 1
ATOM 2189 C C . LEU B 2 59 ? 47.889 22.005 21.338 1.00 42.63 70 LEU B C 1
ATOM 2190 O O . LEU B 2 59 ? 48.341 22.188 22.470 1.00 42.86 70 LEU B O 1
ATOM 2195 N N . ALA B 2 60 ? 48.661 21.775 20.280 1.00 42.75 71 ALA B N 1
ATOM 2196 C CA . ALA B 2 60 ? 50.114 21.712 20.373 1.00 41.52 71 ALA B CA 1
ATOM 2197 C C . ALA B 2 60 ? 50.694 22.997 20.934 1.00 41.83 71 ALA B C 1
ATOM 2198 O O . ALA B 2 60 ? 51.455 22.961 21.892 1.00 42.61 71 ALA B O 1
ATOM 2200 N N . VAL B 2 61 ? 50.340 24.132 20.337 1.00 42.30 72 VAL B N 1
ATOM 2201 C CA . VAL B 2 61 ? 50.852 25.418 20.801 1.00 42.72 72 VAL B CA 1
ATOM 2202 C C . VAL B 2 61 ? 50.413 25.710 22.229 1.00 43.51 72 VAL B C 1
ATOM 2203 O O . VAL B 2 61 ? 51.194 26.220 23.029 1.00 44.54 72 VAL B O 1
ATOM 2207 N N . SER B 2 62 ? 49.164 25.388 22.548 1.00 43.94 73 SER B N 1
ATOM 2208 C CA . SER B 2 62 ? 48.639 25.618 23.891 1.00 44.82 73 SER B CA 1
ATOM 2209 C C . SER B 2 62 ? 49.471 24.881 24.936 1.00 46.34 73 SER B C 1
ATOM 2210 O O . SER B 2 62 ? 49.752 25.410 26.009 1.00 46.47 73 SER B O 1
ATOM 2213 N N . GLU B 2 63 ? 49.856 23.653 24.616 1.00 47.96 74 GLU B N 1
ATOM 2214 C CA . GLU B 2 63 ? 50.646 22.848 25.527 1.00 50.71 74 GLU B CA 1
ATOM 2215 C C . GLU B 2 63 ? 52.046 23.425 25.725 1.00 51.78 74 GLU B C 1
ATOM 2216 O O . GLU B 2 63 ? 52.533 23.508 26.851 1.00 52.25 74 GLU B O 1
ATOM 2222 N N . LYS B 2 64 ? 52.688 23.837 24.637 1.00 53.23 75 LYS B N 1
ATOM 2223 C CA . LYS B 2 64 ? 54.032 24.403 24.728 1.00 54.45 75 LYS B CA 1
ATOM 2224 C C . LYS B 2 64 ? 54.037 25.591 25.676 1.00 54.93 75 LYS B C 1
ATOM 2225 O O . LYS B 2 64 ? 54.967 25.755 26.465 1.00 56.02 75 LYS B O 1
ATOM 2231 N N . MET B 2 65 ? 53.004 26.424 25.592 1.00 54.49 76 MET B N 1
ATOM 2232 C CA . MET B 2 65 ? 52.919 27.583 26.465 1.00 54.13 76 MET B CA 1
ATOM 2233 C C . MET B 2 65 ? 52.899 27.093 27.902 1.00 54.46 76 MET B C 1
ATOM 2234 O O . MET B 2 65 ? 53.729 27.486 28.722 1.00 54.74 76 MET B O 1
ATOM 2239 N N . VAL B 2 66 ? 51.948 26.218 28.200 1.00 54.45 77 VAL B N 1
ATOM 2240 C CA . VAL B 2 66 ? 51.821 25.684 29.540 1.00 54.34 77 VAL B CA 1
ATOM 2241 C C . VAL B 2 66 ? 53.096 24.945 29.914 1.00 55.88 77 VAL B C 1
ATOM 2242 O O . VAL B 2 66 ? 53.448 24.856 31.085 1.00 56.65 77 VAL B O 1
ATOM 2246 N N . GLU B 2 67 ? 53.807 24.434 28.917 1.00 57.88 78 GLU B N 1
ATOM 2247 C CA . GLU B 2 67 ? 55.051 23.728 29.191 1.00 60.55 78 GLU B CA 1
ATOM 2248 C C . GLU B 2 67 ? 56.138 24.699 29.662 1.00 61.25 78 GLU B C 1
ATOM 2249 O O . GLU B 2 67 ? 56.842 24.431 30.638 1.00 61.53 78 GLU B O 1
ATOM 2255 N N . LYS B 2 68 ? 56.273 25.825 28.966 1.00 61.31 79 LYS B N 1
ATOM 2256 C CA . LYS B 2 68 ? 57.255 26.833 29.341 1.00 61.33 79 LYS B CA 1
ATOM 2257 C C . LYS B 2 68 ? 56.875 27.457 30.687 1.00 61.87 79 LYS B C 1
ATOM 2258 O O . LYS B 2 68 ? 57.699 27.517 31.597 1.00 61.24 79 LYS B O 1
ATOM 2264 N N . GLU B 2 69 ? 55.627 27.912 30.810 1.00 62.56 80 GLU B N 1
ATOM 2265 C CA . GLU B 2 69 ? 55.152 28.538 32.045 1.00 63.44 80 GLU B CA 1
ATOM 2266 C C . GLU B 2 69 ? 55.257 27.619 33.243 1.00 63.40 80 GLU B C 1
ATOM 2267 O O . GLU B 2 69 ? 54.959 28.018 34.367 1.00 64.01 80 GLU B O 1
ATOM 2273 N N . LEU B 2 70 ? 55.661 26.380 33.000 1.00 62.89 81 LEU B N 1
ATOM 2274 C CA . LEU B 2 70 ? 55.832 25.423 34.081 1.00 62.33 81 LEU B CA 1
ATOM 2275 C C . LEU B 2 70 ? 57.308 25.512 34.473 1.00 62.10 81 LEU B C 1
ATOM 2276 O O . LEU B 2 70 ? 57.670 25.388 35.643 1.00 61.17 81 LEU B O 1
ATOM 2281 N N . ARG B 2 71 ? 58.146 25.738 33.463 1.00 61.84 82 ARG B N 1
ATOM 2282 C CA . ARG B 2 71 ? 59.587 25.870 33.630 1.00 61.21 82 ARG B CA 1
ATOM 2283 C C . ARG B 2 71 ? 59.954 27.275 34.106 1.00 60.87 82 ARG B C 1
ATOM 2284 O O . ARG B 2 71 ? 60.987 27.469 34.741 1.00 61.23 82 ARG B O 1
ATOM 2292 N N . ARG B 2 72 ? 59.100 28.246 33.785 1.00 60.56 83 ARG B N 1
ATOM 2293 C CA . ARG B 2 72 ? 59.297 29.657 34.142 1.00 58.56 83 ARG B CA 1
ATOM 2294 C C . ARG B 2 72 ? 60.695 30.187 33.815 1.00 55.27 83 ARG B C 1
ATOM 2295 O O . ARG B 2 72 ? 61.158 31.166 34.398 1.00 54.30 83 ARG B O 1
ATOM 2303 N N . GLU B 2 73 ? 61.349 29.547 32.855 1.00 51.63 84 GLU B N 1
ATOM 2304 C CA . GLU B 2 73 ? 62.686 29.940 32.445 1.00 48.59 84 GLU B CA 1
ATOM 2305 C C . GLU B 2 73 ? 62.766 31.418 32.068 1.00 45.22 84 GLU B C 1
ATOM 2306 O O . GLU B 2 73 ? 63.785 32.070 32.287 1.00 43.34 84 GLU B O 1
ATOM 2312 N N . ASP B 2 74 ? 61.692 31.940 31.488 1.00 42.80 85 ASP B N 1
ATOM 2313 C CA . ASP B 2 74 ? 61.667 33.333 31.079 1.00 41.15 85 ASP B CA 1
ATOM 2314 C C . ASP B 2 74 ? 61.852 34.239 32.278 1.00 40.75 85 ASP B C 1
ATOM 2315 O O . ASP B 2 74 ? 62.426 35.320 32.163 1.00 39.83 85 ASP B O 1
ATOM 2320 N N . ARG B 2 75 ? 61.381 33.785 33.436 1.00 41.34 86 ARG B N 1
ATOM 2321 C CA . ARG B 2 75 ? 61.499 34.558 34.673 1.00 41.78 86 ARG B CA 1
ATOM 2322 C C . ARG B 2 75 ? 62.968 34.649 35.033 1.00 39.66 86 ARG B C 1
ATOM 2323 O O . ARG B 2 75 ? 63.491 35.732 35.289 1.00 39.51 86 ARG B O 1
ATOM 2331 N N . TYR B 2 76 ? 63.620 33.491 35.059 1.00 36.71 87 TYR B N 1
ATOM 2332 C CA . TYR B 2 76 ? 65.039 33.415 35.357 1.00 33.63 87 TYR B CA 1
ATOM 2333 C C . TYR B 2 76 ? 65.729 34.506 34.556 1.00 32.59 87 TYR B C 1
ATOM 2334 O O . TYR B 2 76 ? 66.570 35.234 35.075 1.00 34.11 87 TYR B O 1
ATOM 2343 N N . VAL B 2 77 ? 65.350 34.641 33.292 1.00 30.11 88 VAL B N 1
ATOM 2344 C CA . VAL B 2 77 ? 65.971 35.646 32.446 1.00 29.32 88 VAL B CA 1
ATOM 2345 C C . VAL B 2 77 ? 65.694 37.095 32.882 1.00 28.92 88 VAL B C 1
ATOM 2346 O O . VAL B 2 77 ? 66.592 37.939 32.853 1.00 28.12 88 VAL B O 1
ATOM 2350 N N . VAL B 2 78 ? 64.467 37.392 33.298 1.00 27.54 89 VAL B N 1
ATOM 2351 C CA . VAL B 2 78 ? 64.156 38.757 33.722 1.00 24.86 89 VAL B CA 1
ATOM 2352 C C . VAL B 2 78 ? 65.028 39.119 34.933 1.00 25.12 89 VAL B C 1
ATOM 2353 O O . VAL B 2 78 ? 65.716 40.152 34.948 1.00 24.49 89 VAL B O 1
ATOM 2357 N N . ALA B 2 79 ? 64.997 38.256 35.942 1.00 23.41 90 ALA B N 1
ATOM 2358 C CA . ALA B 2 79 ? 65.784 38.473 37.138 1.00 22.61 90 ALA B CA 1
ATOM 2359 C C . ALA B 2 79 ? 67.227 38.689 36.703 1.00 22.97 90 ALA B C 1
ATOM 2360 O O . ALA B 2 79 ? 67.950 39.524 37.251 1.00 23.48 90 ALA B O 1
ATOM 2362 N N . LEU B 2 80 ? 67.632 37.934 35.693 1.00 21.36 91 LEU B N 1
ATOM 2363 C CA . LEU B 2 80 ? 68.983 38.012 35.188 1.00 20.63 91 LEU B CA 1
ATOM 2364 C C . LEU B 2 80 ? 69.305 39.384 34.602 1.00 21.24 91 LEU B C 1
ATOM 2365 O O . LEU B 2 80 ? 70.371 39.943 34.858 1.00 20.74 91 LEU B O 1
ATOM 2370 N N . VAL B 2 81 ? 68.379 39.922 33.812 1.00 21.79 92 VAL B N 1
ATOM 2371 C CA . VAL B 2 81 ? 68.569 41.224 33.180 1.00 21.71 92 VAL B CA 1
ATOM 2372 C C . VAL B 2 81 ? 68.518 42.332 34.209 1.00 24.06 92 VAL B C 1
ATOM 2373 O O . VAL B 2 81 ? 69.208 43.348 34.079 1.00 24.10 92 VAL B O 1
ATOM 2377 N N . LYS B 2 82 ? 67.680 42.135 35.223 1.00 25.31 93 LYS B N 1
ATOM 2378 C CA . LYS B 2 82 ? 67.527 43.118 36.277 1.00 26.37 93 LYS B CA 1
ATOM 2379 C C . LYS B 2 82 ? 68.734 43.110 37.192 1.00 26.75 93 LYS B C 1
ATOM 2380 O O . LYS B 2 82 ? 69.003 44.082 37.886 1.00 27.65 93 LYS B O 1
ATOM 2386 N N . ALA B 2 83 ? 69.470 42.010 37.199 1.00 27.83 94 ALA B N 1
ATOM 2387 C CA . ALA B 2 83 ? 70.649 41.937 38.043 1.00 29.07 94 ALA B CA 1
ATOM 2388 C C . ALA B 2 83 ? 71.798 42.534 37.263 1.00 28.81 94 ALA B C 1
ATOM 2389 O O . ALA B 2 83 ? 72.651 43.220 37.815 1.00 27.69 94 ALA B O 1
ATOM 2391 N N . LEU B 2 84 ? 71.808 42.271 35.964 1.00 29.78 95 LEU B N 1
ATOM 2392 C CA . LEU B 2 84 ? 72.861 42.785 35.122 1.00 32.09 95 LEU B CA 1
ATOM 2393 C C . LEU B 2 84 ? 72.982 44.285 35.381 1.00 33.95 95 LEU B C 1
ATOM 2394 O O . LEU B 2 84 ? 73.888 44.733 36.081 1.00 35.98 95 LEU B O 1
ATOM 2399 N N . GLU B 2 85 ? 72.051 45.056 34.841 1.00 34.63 96 GLU B N 1
ATOM 2400 C CA . GLU B 2 85 ? 72.071 46.498 35.014 1.00 35.14 96 GLU B CA 1
ATOM 2401 C C . GLU B 2 85 ? 72.481 46.907 36.411 1.00 34.75 96 GLU B C 1
ATOM 2402 O O . GLU B 2 85 ? 73.180 47.897 36.588 1.00 36.08 96 GLU B O 1
ATOM 2408 N N . GLU B 2 86 ? 72.053 46.149 37.409 1.00 34.14 97 GLU B N 1
ATOM 2409 C CA . GLU B 2 86 ? 72.411 46.484 38.780 1.00 35.02 97 GLU B CA 1
ATOM 2410 C C . GLU B 2 86 ? 73.909 46.297 38.978 1.00 34.13 97 GLU B C 1
ATOM 2411 O O . GLU B 2 86 ? 74.619 47.201 39.417 1.00 33.79 97 GLU B O 1
ATOM 2417 N N . ILE B 2 87 ? 74.375 45.102 38.656 1.00 33.78 98 ILE B N 1
ATOM 2418 C CA . ILE B 2 87 ? 75.780 44.764 38.761 1.00 33.10 98 ILE B CA 1
ATOM 2419 C C . ILE B 2 87 ? 76.572 45.820 38.024 1.00 32.71 98 ILE B C 1
ATOM 2420 O O . ILE B 2 87 ? 77.713 46.107 38.367 1.00 31.89 98 ILE B O 1
ATOM 2425 N N . ASP B 2 88 ? 75.949 46.396 37.004 1.00 33.92 99 ASP B N 1
ATOM 2426 C CA . ASP B 2 88 ? 76.590 47.419 36.194 1.00 35.53 99 ASP B CA 1
ATOM 2427 C C . ASP B 2 88 ? 76.558 48.781 36.847 1.00 34.64 99 ASP B C 1
ATOM 2428 O O . ASP B 2 88 ? 77.484 49.572 36.719 1.00 32.92 99 ASP B O 1
ATOM 2433 N N . GLU B 2 89 ? 75.470 49.052 37.542 1.00 35.29 100 GLU B N 1
ATOM 2434 C CA . GLU B 2 89 ? 75.317 50.316 38.212 1.00 36.30 100 GLU B CA 1
ATOM 2435 C C . GLU B 2 89 ? 76.468 50.508 39.192 1.00 35.42 100 GLU B C 1
ATOM 2436 O O . GLU B 2 89 ? 77.107 51.559 39.213 1.00 34.71 100 GLU B O 1
ATOM 2442 N N . SER B 2 90 ? 76.727 49.475 39.991 1.00 34.24 101 SER B N 1
ATOM 2443 C CA . SER B 2 90 ? 77.790 49.491 40.991 1.00 32.50 101 SER B CA 1
ATOM 2444 C C . SER B 2 90 ? 79.161 49.625 40.354 1.00 32.41 101 SER B C 1
ATOM 2445 O O . SER B 2 90 ? 79.986 50.413 40.808 1.00 33.58 101 SER B O 1
ATOM 2448 N N . ILE B 2 91 ? 79.414 48.844 39.311 1.00 31.21 102 ILE B N 1
ATOM 2449 C CA . ILE B 2 91 ? 80.698 48.917 38.641 1.00 30.64 102 ILE B CA 1
ATOM 2450 C C . ILE B 2 91 ? 81.068 50.380 38.474 1.00 31.93 102 ILE B C 1
ATOM 2451 O O . ILE B 2 91 ? 82.224 50.735 38.636 1.00 32.42 102 ILE B O 1
ATOM 2456 N N . ASN B 2 92 ? 80.072 51.218 38.171 1.00 34.65 103 ASN B N 1
ATOM 2457 C CA . ASN B 2 92 ? 80.265 52.659 37.935 1.00 36.41 103 ASN B CA 1
ATOM 2458 C C . ASN B 2 92 ? 80.403 53.537 39.155 1.00 36.19 103 ASN B C 1
ATOM 2459 O O . ASN B 2 92 ? 81.369 54.274 39.274 1.00 37.65 103 ASN B O 1
ATOM 2464 N N . MET B 2 93 ? 79.423 53.493 40.045 1.00 36.56 104 MET B N 1
ATOM 2465 C CA . MET B 2 93 ? 79.473 54.299 41.259 1.00 37.35 104 MET B CA 1
ATOM 2466 C C . MET B 2 93 ? 80.527 53.761 42.227 1.00 36.48 104 MET B C 1
ATOM 2467 O O . MET B 2 93 ? 80.580 54.154 43.385 1.00 37.01 104 MET B O 1
ATOM 2472 N N . LEU B 2 94 ? 81.357 52.846 41.747 1.00 35.24 105 LEU B N 1
ATOM 2473 C CA . LEU B 2 94 ? 82.420 52.274 42.555 1.00 34.04 105 LEU B CA 1
ATOM 2474 C C . LEU B 2 94 ? 83.727 52.654 41.883 1.00 36.15 105 LEU B C 1
ATOM 2475 O O . LEU B 2 94 ? 84.806 52.374 42.384 1.00 36.74 105 LEU B O 1
ATOM 2480 N N . ASN B 2 95 ? 83.601 53.285 40.724 1.00 38.56 106 ASN B N 1
ATOM 2481 C CA . ASN B 2 95 ? 84.735 53.741 39.939 1.00 40.49 106 ASN B CA 1
ATOM 2482 C C . ASN B 2 95 ? 84.769 55.218 40.208 1.00 42.84 106 ASN B C 1
ATOM 2483 O O . ASN B 2 95 ? 85.798 55.878 40.088 1.00 42.83 106 ASN B O 1
ATOM 2488 N N . GLU B 2 96 ? 83.590 55.714 40.554 1.00 46.15 107 GLU B N 1
ATOM 2489 C CA . GLU B 2 96 ? 83.356 57.105 40.876 1.00 49.42 107 GLU B CA 1
ATOM 2490 C C . GLU B 2 96 ? 83.892 57.309 42.289 1.00 48.63 107 GLU B C 1
ATOM 2491 O O . GLU B 2 96 ? 84.413 58.371 42.625 1.00 48.85 107 GLU B O 1
ATOM 2497 N N . LYS B 2 97 ? 83.779 56.271 43.106 1.00 47.11 108 LYS B N 1
ATOM 2498 C CA . LYS B 2 97 ? 84.246 56.340 44.476 1.00 46.95 108 LYS B CA 1
ATOM 2499 C C . LYS B 2 97 ? 85.735 56.057 44.606 1.00 47.86 108 LYS B C 1
ATOM 2500 O O . LYS B 2 97 ? 86.362 56.522 45.552 1.00 49.96 108 LYS B O 1
ATOM 2506 N N . LEU B 2 98 ? 86.301 55.302 43.664 1.00 47.79 109 LEU B N 1
ATOM 2507 C CA . LEU B 2 98 ? 87.728 54.963 43.700 1.00 48.34 109 LEU B CA 1
ATOM 2508 C C . LEU B 2 98 ? 88.577 56.087 43.139 1.00 48.81 109 LEU B C 1
ATOM 2509 O O . LEU B 2 98 ? 89.646 56.387 43.661 1.00 48.95 109 LEU B O 1
ATOM 2514 N N . GLU B 2 99 ? 88.120 56.695 42.054 1.00 49.85 110 GLU B N 1
ATOM 2515 C CA . GLU B 2 99 ? 88.873 57.792 41.476 1.00 50.44 110 GLU B CA 1
ATOM 2516 C C . GLU B 2 99 ? 88.769 58.937 42.470 1.00 49.19 110 GLU B C 1
ATOM 2517 O O . GLU B 2 99 ? 89.484 59.927 42.358 1.00 49.72 110 GLU B O 1
ATOM 2523 N N . ASP B 2 100 ? 87.868 58.788 43.442 1.00 48.03 111 ASP B N 1
ATOM 2524 C CA . ASP B 2 100 ? 87.665 59.793 44.483 1.00 46.25 111 ASP B CA 1
ATOM 2525 C C . ASP B 2 100 ? 88.808 59.647 45.460 1.00 43.67 111 ASP B C 1
ATOM 2526 O O . ASP B 2 100 ? 89.468 60.622 45.795 1.00 44.71 111 ASP B O 1
ATOM 2531 N N . ILE B 2 101 ? 89.029 58.422 45.922 1.00 40.41 112 ILE B N 1
ATOM 2532 C CA . ILE B 2 101 ? 90.126 58.143 46.833 1.00 39.01 112 ILE B CA 1
ATOM 2533 C C . ILE B 2 101 ? 91.431 58.462 46.089 1.00 41.32 112 ILE B C 1
ATOM 2534 O O . ILE B 2 101 ? 92.260 59.249 46.554 1.00 42.11 112 ILE B O 1
ATOM 2539 N N . ARG B 2 102 ? 91.580 57.839 44.919 1.00 42.35 113 ARG B N 1
ATOM 2540 C CA . ARG B 2 102 ? 92.749 57.957 44.043 1.00 41.47 113 ARG B CA 1
ATOM 2541 C C . ARG B 2 102 ? 93.169 59.381 43.647 1.00 40.87 113 ARG B C 1
ATOM 2542 O O . ARG B 2 102 ? 94.313 59.591 43.238 1.00 40.34 113 ARG B O 1
ATOM 2550 N N . ALA B 2 103 ? 92.254 60.345 43.750 1.00 40.12 114 ALA B N 1
ATOM 2551 C CA . ALA B 2 103 ? 92.554 61.735 43.395 1.00 39.39 114 ALA B CA 1
ATOM 2552 C C . ALA B 2 103 ? 93.391 62.326 44.510 1.00 39.44 114 ALA B C 1
ATOM 2553 O O . ALA B 2 103 ? 94.084 63.336 44.333 1.00 39.23 114 ALA B O 1
ATOM 2555 N N . VAL B 2 104 ? 93.312 61.668 45.663 1.00 39.03 115 VAL B N 1
ATOM 2556 C CA . VAL B 2 104 ? 94.042 62.058 46.861 1.00 38.51 115 VAL B CA 1
ATOM 2557 C C . VAL B 2 104 ? 95.293 61.170 47.005 1.00 38.99 115 VAL B C 1
ATOM 2558 O O . VAL B 2 104 ? 96.388 61.545 46.587 1.00 37.95 115 VAL B O 1
ATOM 2562 N N . LYS B 2 105 ? 95.120 59.980 47.565 1.00 40.52 116 LYS B N 1
ATOM 2563 C CA . LYS B 2 105 ? 96.230 59.064 47.768 1.00 43.32 116 LYS B CA 1
ATOM 2564 C C . LYS B 2 105 ? 96.093 57.808 46.928 1.00 46.16 116 LYS B C 1
ATOM 2565 O O . LYS B 2 105 ? 94.982 57.372 46.639 1.00 47.40 116 LYS B O 1
ATOM 2571 N N . GLU B 2 106 ? 97.228 57.232 46.539 1.00 48.80 117 GLU B N 1
ATOM 2572 C CA . GLU B 2 106 ? 97.250 55.995 45.756 1.00 51.49 117 GLU B CA 1
ATOM 2573 C C . GLU B 2 106 ? 97.711 54.906 46.726 1.00 52.89 117 GLU B C 1
ATOM 2574 O O . GLU B 2 106 ? 98.797 54.348 46.592 1.00 55.68 117 GLU B O 1
ATOM 2580 N N . SER B 2 107 ? 96.875 54.615 47.713 1.00 53.08 118 SER B N 1
ATOM 2581 C CA . SER B 2 107 ? 97.202 53.625 48.728 1.00 53.02 118 SER B CA 1
ATOM 2582 C C . SER B 2 107 ? 97.208 52.193 48.250 1.00 52.43 118 SER B C 1
ATOM 2583 O O . SER B 2 107 ? 96.751 51.876 47.161 1.00 51.36 118 SER B O 1
ATOM 2586 N N . GLU B 2 108 ? 97.733 51.327 49.102 1.00 53.75 119 GLU B N 1
ATOM 2587 C CA . GLU B 2 108 ? 97.812 49.911 48.809 1.00 55.81 119 GLU B CA 1
ATOM 2588 C C . GLU B 2 108 ? 96.457 49.249 49.041 1.00 55.00 119 GLU B C 1
ATOM 2589 O O . GLU B 2 108 ? 96.370 48.026 49.183 1.00 55.70 119 GLU B O 1
ATOM 2595 N N . ILE B 2 109 ? 95.404 50.064 49.096 1.00 53.15 120 ILE B N 1
ATOM 2596 C CA . ILE B 2 109 ? 94.047 49.551 49.275 1.00 50.75 120 ILE B CA 1
ATOM 2597 C C . ILE B 2 109 ? 93.241 49.945 48.053 1.00 50.19 120 ILE B C 1
ATOM 2598 O O . ILE B 2 109 ? 92.262 49.291 47.714 1.00 51.04 120 ILE B O 1
ATOM 2603 N N . THR B 2 110 ? 93.655 51.026 47.398 1.00 49.12 121 THR B N 1
ATOM 2604 C CA . THR B 2 110 ? 92.977 51.474 46.191 1.00 48.33 121 THR B CA 1
ATOM 2605 C C . THR B 2 110 ? 93.198 50.374 45.161 1.00 49.02 121 THR B C 1
ATOM 2606 O O . THR B 2 110 ? 92.442 50.238 44.199 1.00 49.03 121 THR B O 1
ATOM 2610 N N . GLU B 2 111 ? 94.244 49.585 45.382 1.00 49.92 122 GLU B N 1
ATOM 2611 C CA . GLU B 2 111 ? 94.568 48.489 44.484 1.00 51.70 122 GLU B CA 1
ATOM 2612 C C . GLU B 2 111 ? 93.602 47.342 44.687 1.00 50.73 122 GLU B C 1
ATOM 2613 O O . GLU B 2 111 ? 93.090 46.784 43.714 1.00 50.96 122 GLU B O 1
ATOM 2619 N N . LYS B 2 112 ? 93.357 46.986 45.948 1.00 48.98 123 LYS B N 1
ATOM 2620 C CA . LYS B 2 112 ? 92.423 45.904 46.252 1.00 47.99 123 LYS B CA 1
ATOM 2621 C C . LYS B 2 112 ? 91.079 46.264 45.649 1.00 46.92 123 LYS B C 1
ATOM 2622 O O . LYS B 2 112 ? 90.274 45.399 45.309 1.00 46.98 123 LYS B O 1
ATOM 2628 N N . PHE B 2 113 ? 90.855 47.563 45.514 1.00 46.14 124 PHE B N 1
ATOM 2629 C CA . PHE B 2 113 ? 89.626 48.077 44.940 1.00 44.78 124 PHE B CA 1
ATOM 2630 C C . PHE B 2 113 ? 89.629 47.664 43.474 1.00 43.66 124 PHE B C 1
ATOM 2631 O O . PHE B 2 113 ? 88.786 46.889 43.038 1.00 42.29 124 PHE B O 1
ATOM 2639 N N . GLU B 2 114 ? 90.600 48.171 42.724 1.00 43.84 125 GLU B N 1
ATOM 2640 C CA . GLU B 2 114 ? 90.712 47.851 41.310 1.00 44.24 125 GLU B CA 1
ATOM 2641 C C . GLU B 2 114 ? 90.455 46.390 40.987 1.00 41.61 125 GLU B C 1
ATOM 2642 O O . GLU B 2 114 ? 89.650 46.078 40.115 1.00 42.42 125 GLU B O 1
ATOM 2648 N N . LYS B 2 115 ? 91.140 45.489 41.671 1.00 38.60 126 LYS B N 1
ATOM 2649 C CA . LYS B 2 115 ? 90.930 44.080 41.407 1.00 37.51 126 LYS B CA 1
ATOM 2650 C C . LYS B 2 115 ? 89.481 43.668 41.677 1.00 36.47 126 LYS B C 1
ATOM 2651 O O . LYS B 2 115 ? 88.897 42.920 40.897 1.00 36.63 126 LYS B O 1
ATOM 2657 N N . LYS B 2 116 ? 88.893 44.168 42.763 1.00 34.79 127 LYS B N 1
ATOM 2658 C CA . LYS B 2 116 ? 87.509 43.836 43.117 1.00 31.20 127 LYS B CA 1
ATOM 2659 C C . LYS B 2 116 ? 86.537 44.396 42.079 1.00 30.00 127 LYS B C 1
ATOM 2660 O O . LYS B 2 116 ? 85.509 43.792 41.798 1.00 29.28 127 LYS B O 1
ATOM 2666 N N . ILE B 2 117 ? 86.856 45.557 41.513 1.00 30.06 128 ILE B N 1
ATOM 2667 C CA . ILE B 2 117 ? 86.007 46.141 40.481 1.00 29.66 128 ILE B CA 1
ATOM 2668 C C . ILE B 2 117 ? 86.079 45.149 39.339 1.00 31.78 128 ILE B C 1
ATOM 2669 O O . ILE B 2 117 ? 85.060 44.641 38.893 1.00 33.08 128 ILE B O 1
ATOM 2674 N N . ARG B 2 118 ? 87.302 44.865 38.895 1.00 33.51 129 ARG B N 1
ATOM 2675 C CA . ARG B 2 118 ? 87.573 43.918 37.812 1.00 35.35 129 ARG B CA 1
ATOM 2676 C C . ARG B 2 118 ? 86.825 42.597 38.045 1.00 36.08 129 ARG B C 1
ATOM 2677 O O . ARG B 2 118 ? 86.089 42.126 37.181 1.00 34.78 129 ARG B O 1
ATOM 2685 N N . GLU B 2 119 ? 87.017 42.008 39.221 1.00 38.46 130 GLU B N 1
ATOM 2686 C CA . GLU B 2 119 ? 86.364 40.746 39.569 1.00 41.93 130 GLU B CA 1
ATOM 2687 C C . GLU B 2 119 ? 84.857 40.868 39.396 1.00 42.79 130 GLU B C 1
ATOM 2688 O O . GLU B 2 119 ? 84.165 39.891 39.112 1.00 42.73 130 GLU B O 1
ATOM 2694 N N . LEU B 2 120 ? 84.370 42.090 39.576 1.00 44.29 131 LEU B N 1
ATOM 2695 C CA . LEU B 2 120 ? 82.952 42.419 39.481 1.00 45.11 131 LEU B CA 1
ATOM 2696 C C . LEU B 2 120 ? 82.534 42.676 38.026 1.00 46.23 131 LEU B C 1
ATOM 2697 O O . LEU B 2 120 ? 81.413 42.354 37.632 1.00 46.16 131 LEU B O 1
ATOM 2702 N N . ARG B 2 121 ? 83.441 43.262 37.242 1.00 47.66 132 ARG B N 1
ATOM 2703 C CA . ARG B 2 121 ? 83.198 43.568 35.827 1.00 48.02 132 ARG B CA 1
ATOM 2704 C C . ARG B 2 121 ? 83.268 42.232 35.080 1.00 47.63 132 ARG B C 1
ATOM 2705 O O . ARG B 2 121 ? 82.992 42.136 33.884 1.00 46.23 132 ARG B O 1
ATOM 2713 N N . GLU B 2 122 ? 83.635 41.200 35.831 1.00 48.17 133 GLU B N 1
ATOM 2714 C CA . GLU B 2 122 ? 83.745 39.845 35.326 1.00 48.33 133 GLU B CA 1
ATOM 2715 C C . GLU B 2 122 ? 82.390 39.172 35.469 1.00 46.55 133 GLU B C 1
ATOM 2716 O O . GLU B 2 122 ? 81.892 38.563 34.531 1.00 46.92 133 GLU B O 1
ATOM 2722 N N . LEU B 2 123 ? 81.802 39.286 36.656 1.00 44.83 134 LEU B N 1
ATOM 2723 C CA . LEU B 2 123 ? 80.494 38.702 36.929 1.00 42.96 134 LEU B CA 1
ATOM 2724 C C . LEU B 2 123 ? 79.504 39.283 35.936 1.00 43.29 134 LEU B C 1
ATOM 2725 O O . LEU B 2 123 ? 78.570 38.609 35.519 1.00 43.15 134 LEU B O 1
ATOM 2730 N N . ARG B 2 124 ? 79.709 40.544 35.570 1.00 43.39 135 ARG B N 1
ATOM 2731 C CA . ARG B 2 124 ? 78.838 41.197 34.613 1.00 45.60 135 ARG B CA 1
ATOM 2732 C C . ARG B 2 124 ? 78.937 40.474 33.279 1.00 47.63 135 ARG B C 1
ATOM 2733 O O . ARG B 2 124 ? 77.924 40.111 32.688 1.00 48.99 135 ARG B O 1
ATOM 2741 N N . ARG B 2 125 ? 80.161 40.274 32.801 1.00 49.64 136 ARG B N 1
ATOM 2742 C CA . ARG B 2 125 ? 80.381 39.583 31.531 1.00 50.09 136 ARG B CA 1
ATOM 2743 C C . ARG B 2 125 ? 80.001 38.109 31.685 1.00 48.39 136 ARG B C 1
ATOM 2744 O O . ARG B 2 125 ? 79.956 37.374 30.705 1.00 49.26 136 ARG B O 1
ATOM 2752 N N . ASP B 2 126 ? 79.737 37.692 32.921 1.00 46.01 137 ASP B N 1
ATOM 2753 C CA . ASP B 2 126 ? 79.346 36.318 33.228 1.00 45.11 137 ASP B CA 1
ATOM 2754 C C . ASP B 2 126 ? 77.834 36.186 33.096 1.00 44.30 137 ASP B C 1
ATOM 2755 O O . ASP B 2 126 ? 77.328 35.213 32.537 1.00 43.38 137 ASP B O 1
ATOM 2760 N N . VAL B 2 127 ? 77.122 37.177 33.628 1.00 44.64 138 VAL B N 1
ATOM 2761 C CA . VAL B 2 127 ? 75.661 37.217 33.574 1.00 43.60 138 VAL B CA 1
ATOM 2762 C C . VAL B 2 127 ? 75.211 37.541 32.147 1.00 45.13 138 VAL B C 1
ATOM 2763 O O . VAL B 2 127 ? 74.162 37.079 31.698 1.00 46.08 138 VAL B O 1
ATOM 2767 N N . GLU B 2 128 ? 76.008 38.335 31.437 1.00 45.89 139 GLU B N 1
ATOM 2768 C CA . GLU B 2 128 ? 75.677 38.682 30.068 1.00 46.34 139 GLU B CA 1
ATOM 2769 C C . GLU B 2 128 ? 75.788 37.439 29.189 1.00 45.34 139 GLU B C 1
ATOM 2770 O O . GLU B 2 128 ? 75.018 37.282 28.243 1.00 46.17 139 GLU B O 1
ATOM 2776 N N . ARG B 2 129 ? 76.724 36.544 29.502 1.00 43.88 140 ARG B N 1
ATOM 2777 C CA . ARG B 2 129 ? 76.858 35.322 28.707 1.00 43.66 140 ARG B CA 1
ATOM 2778 C C . ARG B 2 129 ? 75.655 34.434 28.985 1.00 41.99 140 ARG B C 1
ATOM 2779 O O . ARG B 2 129 ? 75.149 33.753 28.098 1.00 40.75 140 ARG B O 1
ATOM 2787 N N . GLU B 2 130 ? 75.203 34.450 30.232 1.00 40.43 141 GLU B N 1
ATOM 2788 C CA . GLU B 2 130 ? 74.055 33.661 30.643 1.00 39.61 141 GLU B CA 1
ATOM 2789 C C . GLU B 2 130 ? 72.774 34.035 29.893 1.00 39.57 141 GLU B C 1
ATOM 2790 O O . GLU B 2 130 ? 72.099 33.165 29.333 1.00 39.73 141 GLU B O 1
ATOM 2796 N N . ILE B 2 131 ? 72.430 35.319 29.882 1.00 38.62 142 ILE B N 1
ATOM 2797 C CA . ILE B 2 131 ? 71.219 35.733 29.202 1.00 37.80 142 ILE B CA 1
ATOM 2798 C C . ILE B 2 131 ? 71.289 35.273 27.759 1.00 40.18 142 ILE B C 1
ATOM 2799 O O . ILE B 2 131 ? 70.263 35.030 27.125 1.00 41.46 142 ILE B O 1
ATOM 2804 N N . GLU B 2 132 ? 72.504 35.130 27.240 1.00 42.28 143 GLU B N 1
ATOM 2805 C CA . GLU B 2 132 ? 72.671 34.679 25.860 1.00 43.85 143 GLU B CA 1
ATOM 2806 C C . GLU B 2 132 ? 72.352 33.193 25.753 1.00 41.89 143 GLU B C 1
ATOM 2807 O O . GLU B 2 132 ? 71.582 32.786 24.895 1.00 41.55 143 GLU B O 1
ATOM 2813 N N . GLU B 2 133 ? 72.932 32.386 26.634 1.00 40.18 144 GLU B N 1
ATOM 2814 C CA . GLU B 2 133 ? 72.672 30.956 26.616 1.00 39.40 144 GLU B CA 1
ATOM 2815 C C . GLU B 2 133 ? 71.176 30.656 26.582 1.00 38.02 144 GLU B C 1
ATOM 2816 O O . GLU B 2 133 ? 70.707 29.973 25.674 1.00 38.97 144 GLU B O 1
ATOM 2822 N N . VAL B 2 134 ? 70.429 31.151 27.567 1.00 35.08 145 VAL B N 1
ATOM 2823 C CA . VAL B 2 134 ? 68.985 30.923 27.604 1.00 32.75 145 VAL B CA 1
ATOM 2824 C C . VAL B 2 134 ? 68.272 31.554 26.405 1.00 33.75 145 VAL B C 1
ATOM 2825 O O . VAL B 2 134 ? 67.667 30.857 25.592 1.00 34.68 145 VAL B O 1
ATOM 2829 N N . MET B 2 135 ? 68.329 32.873 26.300 1.00 33.25 146 MET B N 1
ATOM 2830 C CA . MET B 2 135 ? 67.689 33.558 25.193 1.00 34.20 146 MET B CA 1
ATOM 2831 C C . MET B 2 135 ? 67.790 32.811 23.852 1.00 35.17 146 MET B C 1
ATOM 2832 O O . MET B 2 135 ? 66.867 32.853 23.043 1.00 35.27 146 MET B O 1
ATOM 2837 N N . GLU B 2 136 ? 68.899 32.122 23.612 1.00 36.70 147 GLU B N 1
ATOM 2838 C CA . GLU B 2 136 ? 69.064 31.376 22.362 1.00 39.22 147 GLU B CA 1
ATOM 2839 C C . GLU B 2 136 ? 68.238 30.093 22.346 1.00 39.68 147 GLU B C 1
ATOM 2840 O O . GLU B 2 136 ? 67.983 29.526 21.284 1.00 40.37 147 GLU B O 1
ATOM 2846 N N . LYS B 2 137 ? 67.819 29.646 23.525 1.00 38.51 148 LYS B N 1
ATOM 2847 C CA . LYS B 2 137 ? 67.053 28.420 23.657 1.00 37.30 148 LYS B CA 1
ATOM 2848 C C . LYS B 2 137 ? 65.582 28.675 23.921 1.00 36.73 148 LYS B C 1
ATOM 2849 O O . LYS B 2 137 ? 64.716 28.055 23.307 1.00 37.86 148 LYS B O 1
ATOM 2855 N N . ILE B 2 138 ? 65.304 29.591 24.837 1.00 35.40 149 ILE B N 1
ATOM 2856 C CA . ILE B 2 138 ? 63.936 29.911 25.218 1.00 34.48 149 ILE B CA 1
ATOM 2857 C C . ILE B 2 138 ? 63.333 30.995 24.323 1.00 33.71 149 ILE B C 1
ATOM 2858 O O . ILE B 2 138 ? 62.124 31.200 24.313 1.00 32.92 149 ILE B O 1
ATOM 2863 N N . ALA B 2 139 ? 64.178 31.674 23.555 1.00 33.79 150 ALA B N 1
ATOM 2864 C CA . ALA B 2 139 ? 63.708 32.742 22.682 1.00 33.46 150 ALA B CA 1
ATOM 2865 C C . ALA B 2 139 ? 64.598 32.970 21.451 1.00 33.60 150 ALA B C 1
ATOM 2866 O O . ALA B 2 139 ? 65.118 34.064 21.245 1.00 33.21 150 ALA B O 1
ATOM 2868 N N . PRO B 2 140 ? 64.762 31.945 20.604 1.00 33.78 151 PRO B N 1
ATOM 2869 C CA . PRO B 2 140 ? 65.597 32.078 19.410 1.00 34.63 151 PRO B CA 1
ATOM 2870 C C . PRO B 2 140 ? 65.056 33.094 18.412 1.00 36.19 151 PRO B C 1
ATOM 2871 O O . PRO B 2 140 ? 65.685 34.122 18.164 1.00 38.94 151 PRO B O 1
ATOM 2875 N N . ASN B 2 141 ? 63.890 32.800 17.846 1.00 35.82 152 ASN B N 1
ATOM 2876 C CA . ASN B 2 141 ? 63.248 33.668 16.864 1.00 34.80 152 ASN B CA 1
ATOM 2877 C C . ASN B 2 141 ? 63.446 35.156 17.142 1.00 34.11 152 ASN B C 1
ATOM 2878 O O . ASN B 2 141 ? 63.397 35.964 16.217 1.00 33.87 152 ASN B O 1
ATOM 2883 N N . MET B 2 142 ? 63.668 35.511 18.409 1.00 33.21 153 MET B N 1
ATOM 2884 C CA . MET B 2 142 ? 63.899 36.905 18.791 1.00 32.91 153 MET B CA 1
ATOM 2885 C C . MET B 2 142 ? 65.379 37.252 18.784 1.00 32.64 153 MET B C 1
ATOM 2886 O O . MET B 2 142 ? 65.800 38.190 18.106 1.00 32.47 153 MET B O 1
ATOM 2891 N N . THR B 2 143 ? 66.158 36.505 19.565 1.00 32.47 154 THR B N 1
ATOM 2892 C CA . THR B 2 143 ? 67.598 36.721 19.648 1.00 32.43 154 THR B CA 1
ATOM 2893 C C . THR B 2 143 ? 68.119 36.863 18.225 1.00 34.06 154 THR B C 1
ATOM 2894 O O . THR B 2 143 ? 68.978 37.696 17.939 1.00 34.76 154 THR B O 1
ATOM 2898 N N . GLU B 2 144 ? 67.558 36.052 17.335 1.00 35.22 155 GLU B N 1
ATOM 2899 C CA . GLU B 2 144 ? 67.912 36.038 15.920 1.00 36.56 155 GLU B CA 1
ATOM 2900 C C . GLU B 2 144 ? 67.805 37.408 15.248 1.00 36.39 155 GLU B C 1
ATOM 2901 O O . GLU B 2 144 ? 68.731 37.856 14.573 1.00 36.24 155 GLU B O 1
ATOM 2907 N N . LEU B 2 145 ? 66.663 38.061 15.436 1.00 36.81 156 LEU B N 1
ATOM 2908 C CA . LEU B 2 145 ? 66.395 39.369 14.834 1.00 37.84 156 LEU B CA 1
ATOM 2909 C C . LEU B 2 145 ? 67.145 40.579 15.417 1.00 37.18 156 LEU B C 1
ATOM 2910 O O . LEU B 2 145 ? 67.688 41.408 14.672 1.00 36.83 156 LEU B O 1
ATOM 2915 N N . VAL B 2 146 ? 67.148 40.692 16.741 1.00 34.63 157 VAL B N 1
ATOM 2916 C CA . VAL B 2 146 ? 67.796 41.814 17.394 1.00 33.30 157 VAL B CA 1
ATOM 2917 C C . VAL B 2 146 ? 69.079 41.429 18.129 1.00 33.75 157 VAL B C 1
ATOM 2918 O O . VAL B 2 146 ? 70.001 42.239 18.257 1.00 34.00 157 VAL B O 1
ATOM 2922 N N . GLY B 2 147 ? 69.138 40.188 18.598 1.00 33.14 158 GLY B N 1
ATOM 2923 C CA . GLY B 2 147 ? 70.311 39.736 19.313 1.00 33.19 158 GLY B CA 1
ATOM 2924 C C . GLY B 2 147 ? 69.992 39.571 20.779 1.00 34.01 158 GLY B C 1
ATOM 2925 O O . GLY B 2 147 ? 69.235 40.363 21.341 1.00 33.80 158 GLY B O 1
ATOM 2926 N N . ALA B 2 148 ? 70.575 38.547 21.395 1.00 34.62 159 ALA B N 1
ATOM 2927 C CA . ALA B 2 148 ? 70.352 38.247 22.806 1.00 34.96 159 ALA B CA 1
ATOM 2928 C C . ALA B 2 148 ? 70.235 39.491 23.673 1.00 34.77 159 ALA B C 1
ATOM 2929 O O . ALA B 2 148 ? 69.211 39.715 24.322 1.00 34.29 159 ALA B O 1
ATOM 2931 N N . LYS B 2 149 ? 71.294 40.294 23.675 1.00 35.02 160 LYS B N 1
ATOM 2932 C CA . LYS B 2 149 ? 71.346 41.526 24.459 1.00 34.23 160 LYS B CA 1
ATOM 2933 C C . LYS B 2 149 ? 69.986 42.252 24.473 1.00 32.82 160 LYS B C 1
ATOM 2934 O O . LYS B 2 149 ? 69.329 42.354 25.516 1.00 30.74 160 LYS B O 1
ATOM 2940 N N . VAL B 2 150 ? 69.566 42.734 23.307 1.00 31.23 161 VAL B N 1
ATOM 2941 C CA . VAL B 2 150 ? 68.303 43.452 23.178 1.00 30.69 161 VAL B CA 1
ATOM 2942 C C . VAL B 2 150 ? 67.089 42.578 23.504 1.00 31.31 161 VAL B C 1
ATOM 2943 O O . VAL B 2 150 ? 66.299 42.886 24.405 1.00 31.43 161 VAL B O 1
ATOM 2947 N N . ALA B 2 151 ? 66.945 41.493 22.751 1.00 30.39 162 ALA B N 1
ATOM 2948 C CA . ALA B 2 151 ? 65.836 40.571 22.928 1.00 28.82 162 ALA B CA 1
ATOM 2949 C C . ALA B 2 151 ? 65.504 40.340 24.400 1.00 28.12 162 ALA B C 1
ATOM 2950 O O . ALA B 2 151 ? 64.339 40.380 24.800 1.00 29.10 162 ALA B O 1
ATOM 2952 N N . ALA B 2 152 ? 66.531 40.122 25.211 1.00 24.87 163 ALA B N 1
ATOM 2953 C CA . ALA B 2 152 ? 66.308 39.850 26.618 1.00 22.51 163 ALA B CA 1
ATOM 2954 C C . ALA B 2 152 ? 65.791 41.044 27.404 1.00 22.21 163 ALA B C 1
ATOM 2955 O O . ALA B 2 152 ? 65.074 40.877 28.387 1.00 20.20 163 ALA B O 1
ATOM 2957 N N . LYS B 2 153 ? 66.147 42.250 26.980 1.00 23.61 164 LYS B N 1
ATOM 2958 C CA . LYS B 2 153 ? 65.687 43.437 27.698 1.00 24.74 164 LYS B CA 1
ATOM 2959 C C . LYS B 2 153 ? 64.205 43.661 27.450 1.00 24.67 164 LYS B C 1
ATOM 2960 O O . LYS B 2 153 ? 63.463 44.028 28.362 1.00 24.03 164 LYS B O 1
ATOM 2966 N N . LEU B 2 154 ? 63.771 43.453 26.215 1.00 24.04 165 LEU B N 1
ATOM 2967 C CA . LEU B 2 154 ? 62.363 43.612 25.928 1.00 25.16 165 LEU B CA 1
ATOM 2968 C C . LEU B 2 154 ? 61.620 42.697 26.887 1.00 25.99 165 LEU B C 1
ATOM 2969 O O . LEU B 2 154 ? 60.678 43.116 27.550 1.00 28.27 165 LEU B O 1
ATOM 2974 N N . LEU B 2 155 ? 62.052 41.443 26.965 1.00 24.90 166 LEU B N 1
ATOM 2975 C CA . LEU B 2 155 ? 61.396 40.485 27.836 1.00 24.52 166 LEU B CA 1
ATOM 2976 C C . LEU B 2 155 ? 61.337 40.950 29.275 1.00 25.66 166 LEU B C 1
ATOM 2977 O O . LEU B 2 155 ? 60.334 40.754 29.950 1.00 27.21 166 LEU B O 1
ATOM 2982 N N . GLU B 2 156 ? 62.407 41.561 29.762 1.00 26.65 167 GLU B N 1
ATOM 2983 C CA . GLU B 2 156 ? 62.396 42.025 31.142 1.00 28.25 167 GLU B CA 1
ATOM 2984 C C . GLU B 2 156 ? 61.522 43.257 31.268 1.00 27.57 167 GLU B C 1
ATOM 2985 O O . GLU B 2 156 ? 60.802 43.405 32.241 1.00 27.41 167 GLU B O 1
ATOM 2991 N N . ARG B 2 157 ? 61.587 44.136 30.277 1.00 28.05 168 ARG B N 1
ATOM 2992 C CA . ARG B 2 157 ? 60.788 45.355 30.290 1.00 29.13 168 ARG B CA 1
ATOM 2993 C C . ARG B 2 157 ? 59.304 44.988 30.118 1.00 28.41 168 ARG B C 1
ATOM 2994 O O . ARG B 2 157 ? 58.412 45.691 30.614 1.00 27.37 168 ARG B O 1
ATOM 3002 N N . ALA B 2 158 ? 59.063 43.882 29.407 1.00 27.05 169 ALA B N 1
ATOM 3003 C CA . ALA B 2 158 ? 57.717 43.362 29.151 1.00 25.61 169 ALA B CA 1
ATOM 3004 C C . ALA B 2 158 ? 57.232 42.676 30.415 1.00 25.38 169 ALA B C 1
ATOM 3005 O O . ALA B 2 158 ? 56.048 42.713 30.750 1.00 24.77 169 ALA B O 1
ATOM 3007 N N . GLY B 2 159 ? 58.170 42.038 31.108 1.00 25.73 170 GLY B N 1
ATOM 3008 C CA . GLY B 2 159 ? 57.848 41.361 32.344 1.00 25.01 170 GLY B CA 1
ATOM 3009 C C . GLY B 2 159 ? 57.992 39.863 32.273 1.00 26.18 170 GLY B C 1
ATOM 3010 O O . GLY B 2 159 ? 58.639 39.268 33.122 1.00 27.14 170 GLY B O 1
ATOM 3011 N N . SER B 2 160 ? 57.386 39.244 31.267 1.00 27.01 171 SER B N 1
ATOM 3012 C CA . SER B 2 160 ? 57.450 37.798 31.121 1.00 27.86 171 SER B CA 1
ATOM 3013 C C . SER B 2 160 ? 57.148 37.498 29.687 1.00 29.13 171 SER B C 1
ATOM 3014 O O . SER B 2 160 ? 56.900 38.421 28.916 1.00 30.05 171 SER B O 1
ATOM 3017 N N . MET B 2 161 ? 57.156 36.219 29.321 1.00 30.88 172 MET B N 1
ATOM 3018 C CA . MET B 2 161 ? 56.866 35.862 27.938 1.00 32.94 172 MET B CA 1
ATOM 3019 C C . MET B 2 161 ? 55.441 36.205 27.577 1.00 33.41 172 MET B C 1
ATOM 3020 O O . MET B 2 161 ? 55.217 37.059 26.726 1.00 33.96 172 MET B O 1
ATOM 3025 N N . GLU B 2 162 ? 54.474 35.568 28.232 1.00 34.59 173 GLU B N 1
ATOM 3026 C CA . GLU B 2 162 ? 53.082 35.846 27.914 1.00 36.04 173 GLU B CA 1
ATOM 3027 C C . GLU B 2 162 ? 52.750 37.329 28.043 1.00 35.58 173 GLU B C 1
ATOM 3028 O O . GLU B 2 162 ? 51.886 37.844 27.333 1.00 35.63 173 GLU B O 1
ATOM 3034 N N . ARG B 2 163 ? 53.447 38.018 28.937 1.00 35.00 174 ARG B N 1
ATOM 3035 C CA . ARG B 2 163 ? 53.226 39.444 29.132 1.00 35.63 174 ARG B CA 1
ATOM 3036 C C . ARG B 2 163 ? 53.707 40.240 27.917 1.00 35.51 174 ARG B C 1
ATOM 3037 O O . ARG B 2 163 ? 53.166 41.302 27.610 1.00 36.61 174 ARG B O 1
ATOM 3045 N N . LEU B 2 164 ? 54.731 39.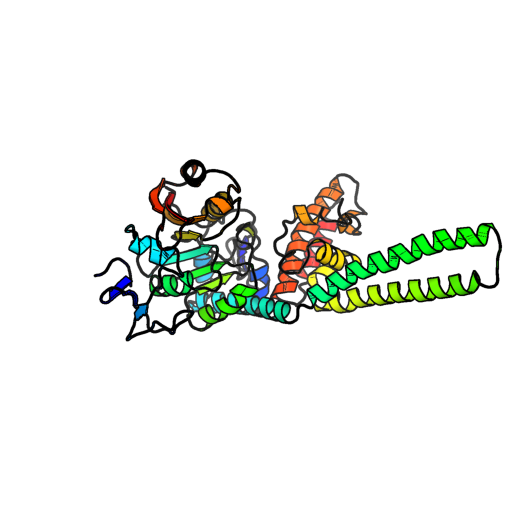730 27.237 1.00 33.27 175 LEU B N 1
ATOM 3046 C CA . LEU B 2 164 ? 55.302 40.397 26.068 1.00 31.05 175 LEU B CA 1
ATOM 3047 C C . LEU B 2 164 ? 54.546 40.038 24.803 1.00 31.21 175 LEU B C 1
ATOM 3048 O O . LEU B 2 164 ? 54.246 40.890 23.963 1.00 30.81 175 LEU B O 1
ATOM 3053 N N . VAL B 2 165 ? 54.241 38.755 24.685 1.00 32.35 176 VAL B N 1
ATOM 3054 C CA . VAL B 2 165 ? 53.552 38.209 23.530 1.00 33.14 176 VAL B CA 1
ATOM 3055 C C . VAL B 2 165 ? 52.256 38.939 23.183 1.00 35.93 176 VAL B C 1
ATOM 3056 O O . VAL B 2 165 ? 51.742 38.789 22.077 1.00 36.99 176 VAL B O 1
ATOM 3060 N N . ARG B 2 166 ? 51.729 39.733 24.112 1.00 38.17 177 ARG B N 1
ATOM 3061 C CA . ARG B 2 166 ? 50.489 40.467 23.856 1.00 39.20 177 ARG B CA 1
ATOM 3062 C C . ARG B 2 166 ? 50.735 41.970 23.688 1.00 40.23 177 ARG B C 1
ATOM 3063 O O . ARG B 2 166 ? 49.807 42.772 23.758 1.00 39.99 177 ARG B O 1
ATOM 3071 N N . LEU B 2 167 ? 51.989 42.342 23.463 1.00 41.41 178 LEU B N 1
ATOM 3072 C CA . LEU B 2 167 ? 52.349 43.741 23.277 1.00 43.69 178 LEU B CA 1
ATOM 3073 C C . LEU B 2 167 ? 52.210 44.130 21.809 1.00 45.38 178 LEU B C 1
ATOM 3074 O O . LEU B 2 167 ? 52.604 43.370 20.919 1.00 48.08 178 LEU B O 1
ATOM 3079 N N . PRO B 2 168 ? 51.638 45.316 21.531 1.00 44.76 179 PRO B N 1
ATOM 3080 C CA . PRO B 2 168 ? 51.469 45.777 20.149 1.00 43.67 179 PRO B CA 1
ATOM 3081 C C . PRO B 2 168 ? 52.848 46.064 19.582 1.00 43.80 179 PRO B C 1
ATOM 3082 O O . PRO B 2 168 ? 53.804 46.254 20.330 1.00 44.02 179 PRO B O 1
ATOM 3086 N N . ALA B 2 169 ? 52.956 46.104 18.264 1.00 44.56 180 ALA B N 1
ATOM 3087 C CA . ALA B 2 169 ? 54.240 46.375 17.638 1.00 44.37 180 ALA B CA 1
ATOM 3088 C C . ALA B 2 169 ? 54.678 47.805 17.941 1.00 43.89 180 ALA B C 1
ATOM 3089 O O . ALA B 2 169 ? 55.863 48.126 17.875 1.00 43.96 180 ALA B O 1
ATOM 3091 N N . SER B 2 170 ? 53.715 48.658 18.273 1.00 42.76 181 SER B N 1
ATOM 3092 C CA . SER B 2 170 ? 53.992 50.056 18.574 1.00 42.53 181 SER B CA 1
ATOM 3093 C C . SER B 2 170 ? 54.567 50.254 19.968 1.00 42.93 181 SER B C 1
ATOM 3094 O O . SER B 2 170 ? 55.336 51.175 20.203 1.00 42.05 181 SER B O 1
ATOM 3097 N N . LYS B 2 171 ? 54.174 49.402 20.901 1.00 44.25 182 LYS B N 1
ATOM 3098 C CA . LYS B 2 171 ? 54.690 49.496 22.256 1.00 45.79 182 LYS B CA 1
ATOM 3099 C C . LYS B 2 171 ? 56.084 48.876 22.275 1.00 46.59 182 LYS B C 1
ATOM 3100 O O . LYS B 2 171 ? 56.895 49.169 23.149 1.00 47.32 182 LYS B O 1
ATOM 3106 N N . ILE B 2 172 ? 56.354 48.016 21.299 1.00 47.33 183 ILE B N 1
ATOM 3107 C CA . ILE B 2 172 ? 57.646 47.347 21.185 1.00 47.29 183 ILE B CA 1
ATOM 3108 C C . ILE B 2 172 ? 58.746 48.289 20.700 1.00 48.20 183 ILE B C 1
ATOM 3109 O O . ILE B 2 172 ? 59.863 48.275 21.212 1.00 48.74 183 ILE B O 1
ATOM 3114 N N . GLN B 2 173 ? 58.435 49.111 19.712 1.00 49.09 184 GLN B N 1
ATOM 3115 C CA . GLN B 2 173 ? 59.430 50.030 19.208 1.00 50.97 184 GLN B CA 1
ATOM 3116 C C . GLN B 2 173 ? 59.503 51.248 20.107 1.00 52.47 184 GLN B C 1
ATOM 3117 O O . GLN B 2 173 ? 59.862 52.337 19.667 1.00 53.40 184 GLN B O 1
ATOM 3123 N N . VAL B 2 174 ? 59.162 51.060 21.375 1.00 54.07 185 VAL B N 1
ATOM 3124 C CA . VAL B 2 174 ? 59.190 52.157 22.333 1.00 56.24 185 VAL B CA 1
ATOM 3125 C C . VAL B 2 174 ? 59.585 51.687 23.726 1.00 58.84 185 VAL B C 1
ATOM 3126 O O . VAL B 2 174 ? 60.447 52.283 24.358 1.00 58.66 185 VAL B O 1
ATOM 3130 N N . ILE B 2 175 ? 58.954 50.616 24.198 1.00 62.98 186 ILE B N 1
ATOM 3131 C CA . ILE B 2 175 ? 59.237 50.064 25.520 1.00 67.16 186 ILE B CA 1
ATOM 3132 C C . ILE B 2 175 ? 60.735 50.098 25.811 1.00 70.72 186 ILE B C 1
ATOM 3133 O O . ILE B 2 175 ? 61.153 49.973 26.962 1.00 71.93 186 ILE B O 1
ATOM 3138 N N . GLY B 2 176 ? 61.527 50.278 24.756 1.00 74.23 187 GLY B N 1
ATOM 3139 C CA . GLY B 2 176 ? 62.975 50.328 24.866 1.00 79.07 187 GLY B CA 1
ATOM 3140 C C . GLY B 2 176 ? 63.590 50.936 26.117 1.00 82.14 187 GLY B C 1
ATOM 3141 O O . GLY B 2 176 ? 62.909 51.592 26.904 1.00 82.33 187 GLY B O 1
ATOM 3142 N N . ALA B 2 177 ? 64.894 50.704 26.284 1.00 85.56 188 ALA B N 1
ATOM 3143 C CA . ALA B 2 177 ? 65.667 51.204 27.419 1.00 88.77 188 ALA B CA 1
ATOM 3144 C C . ALA B 2 177 ? 65.008 52.439 27.997 1.00 91.19 188 ALA B C 1
ATOM 3145 O O . ALA B 2 177 ? 65.261 53.563 27.555 1.00 90.93 188 ALA B O 1
ATOM 3147 N N . GLU B 2 178 ? 64.151 52.209 28.986 1.00 94.09 189 GLU B N 1
ATOM 3148 C CA . GLU B 2 178 ? 63.415 53.277 29.643 1.00 96.28 189 GLU B CA 1
ATOM 3149 C C . GLU B 2 178 ? 64.299 54.487 29.944 1.00 96.32 189 GLU B C 1
ATOM 3150 O O . GLU B 2 178 ? 64.522 55.340 29.077 1.00 96.13 189 GLU B O 1
ATOM 3156 N N . HIS B 2 199 ? 62.144 56.083 20.655 1.00 73.14 210 HIS B N 1
ATOM 3157 C CA . HIS B 2 199 ? 63.375 55.476 20.168 1.00 72.30 210 HIS B CA 1
ATOM 3158 C C . HIS B 2 199 ? 63.831 54.339 21.076 1.00 70.71 210 HIS B C 1
ATOM 3159 O O . HIS B 2 199 ? 64.913 54.391 21.660 1.00 70.64 210 HIS B O 1
ATOM 3166 N N . GLY B 2 200 ? 62.991 53.310 21.182 1.00 68.91 211 GLY B N 1
ATOM 3167 C CA . GLY B 2 200 ? 63.305 52.159 22.012 1.00 65.99 211 GLY B CA 1
ATOM 3168 C C . GLY B 2 200 ? 64.627 51.509 21.648 1.00 63.61 211 GLY B C 1
ATOM 3169 O O . GLY B 2 200 ? 65.326 51.954 20.731 1.00 64.34 211 GLY B O 1
ATOM 3170 N N . ILE B 2 201 ? 64.980 50.449 22.362 1.00 60.25 212 ILE B N 1
ATOM 3171 C CA . ILE B 2 201 ? 66.233 49.765 22.095 1.00 57.36 212 ILE B CA 1
ATOM 3172 C C . ILE B 2 201 ? 66.252 49.116 20.714 1.00 56.78 212 ILE B C 1
ATOM 3173 O O . ILE B 2 201 ? 67.315 48.840 20.170 1.00 57.51 212 ILE B O 1
ATOM 3178 N N . ILE B 2 202 ? 65.086 48.879 20.131 1.00 55.80 213 ILE B N 1
ATOM 3179 C CA . ILE B 2 202 ? 65.073 48.257 18.817 1.00 55.04 213 ILE B CA 1
ATOM 3180 C C . ILE B 2 202 ? 65.613 49.236 17.788 1.00 56.19 213 ILE B C 1
ATOM 3181 O O . ILE B 2 202 ? 65.983 48.845 16.677 1.00 56.56 213 ILE B O 1
ATOM 3186 N N . PHE B 2 203 ? 65.655 50.511 18.162 1.00 57.11 214 PHE B N 1
ATOM 3187 C CA . PHE B 2 203 ? 66.138 51.550 17.262 1.00 57.40 214 PHE B CA 1
ATOM 3188 C C . PHE B 2 203 ? 67.639 51.482 17.023 1.00 56.95 214 PHE B C 1
ATOM 3189 O O . PHE B 2 203 ? 68.139 52.030 16.038 1.00 57.45 214 PHE B O 1
ATOM 3197 N N . LEU B 2 204 ? 68.354 50.798 17.912 1.00 55.39 215 LEU B N 1
ATOM 3198 C CA . LEU B 2 204 ? 69.801 50.678 17.779 1.00 54.34 215 LEU B CA 1
ATOM 3199 C C . LEU B 2 204 ? 70.259 49.512 16.901 1.00 53.30 215 LEU B C 1
ATOM 3200 O O . LEU B 2 204 ? 71.457 49.301 16.700 1.00 51.77 215 LEU B O 1
ATOM 3205 N N . HIS B 2 205 ? 69.299 48.764 16.373 1.00 53.30 216 HIS B N 1
ATOM 3206 C CA . HIS B 2 205 ? 69.597 47.637 15.497 1.00 54.32 216 HIS B CA 1
ATOM 3207 C C . HIS B 2 205 ? 70.208 48.179 14.206 1.00 54.87 216 HIS B C 1
ATOM 3208 O O . HIS B 2 205 ? 69.776 49.212 13.692 1.00 55.03 216 HIS B O 1
ATOM 3215 N N . PRO B 2 206 ? 71.227 47.490 13.667 1.00 54.91 217 PRO B N 1
ATOM 3216 C CA . PRO B 2 206 ? 71.879 47.922 12.430 1.00 54.89 217 PRO B CA 1
ATOM 3217 C C . PRO B 2 206 ? 70.897 48.356 11.342 1.00 55.31 217 PRO B C 1
ATOM 3218 O O . PRO B 2 206 ? 70.971 49.480 10.853 1.00 55.51 217 PRO B O 1
ATOM 3222 N N . PHE B 2 207 ? 69.975 47.471 10.972 1.00 56.36 218 PHE B N 1
ATOM 3223 C CA . PHE B 2 207 ? 68.994 47.779 9.933 1.00 57.35 218 PHE B CA 1
ATOM 3224 C C . PHE B 2 207 ? 68.304 49.121 10.113 1.00 57.85 218 PHE B C 1
ATOM 3225 O O . PHE B 2 207 ? 67.909 49.761 9.137 1.00 57.02 218 PHE B O 1
ATOM 3233 N N . ILE B 2 208 ? 68.139 49.543 11.359 1.00 58.39 219 ILE B N 1
ATOM 3234 C CA . ILE B 2 208 ? 67.527 50.831 11.616 1.00 60.10 219 ILE B CA 1
ATOM 3235 C C . ILE B 2 208 ? 68.633 51.885 11.564 1.00 63.31 219 ILE B C 1
ATOM 3236 O O . ILE B 2 208 ? 68.591 52.793 10.740 1.00 63.49 219 ILE B O 1
ATOM 3241 N N . ARG B 2 209 ? 69.638 51.735 12.421 1.00 66.96 220 ARG B N 1
ATOM 3242 C CA . ARG B 2 209 ? 70.755 52.678 12.491 1.00 70.82 220 ARG B CA 1
ATOM 3243 C C . ARG B 2 209 ? 71.406 53.104 11.177 1.00 72.56 220 ARG B C 1
ATOM 3244 O O . ARG B 2 209 ? 71.898 54.222 11.082 1.00 73.49 220 ARG B O 1
ATOM 3252 N N . THR B 2 210 ? 71.432 52.238 10.169 1.00 74.50 221 THR B N 1
ATOM 3253 C CA . THR B 2 210 ? 72.082 52.612 8.914 1.00 76.73 221 THR B CA 1
ATOM 3254 C C . THR B 2 210 ? 71.151 52.971 7.764 1.00 79.00 221 THR B C 1
ATOM 3255 O O . THR B 2 210 ? 71.255 52.436 6.659 1.00 78.83 221 THR B O 1
ATOM 3259 N N . LEU B 2 211 ? 70.251 53.905 8.039 1.00 81.97 222 LEU B N 1
ATOM 3260 C CA . LEU B 2 211 ? 69.290 54.384 7.059 1.00 85.14 222 LEU B CA 1
ATOM 3261 C C . LEU B 2 211 ? 69.428 55.908 7.016 1.00 86.99 222 LEU B C 1
ATOM 3262 O O . LEU B 2 211 ? 70.480 56.435 7.367 1.00 88.10 222 LEU B O 1
ATOM 3267 N N . PRO B 2 212 ? 68.387 56.641 6.588 1.00 88.53 223 PRO B N 1
ATOM 3268 C CA . PRO B 2 212 ? 68.591 58.092 6.573 1.00 89.61 223 PRO B CA 1
ATOM 3269 C C . PRO B 2 212 ? 68.422 58.744 7.941 1.00 90.39 223 PRO B C 1
ATOM 3270 O O . PRO B 2 212 ? 69.396 59.096 8.609 1.00 90.15 223 PRO B O 1
ATOM 3274 N N . LYS B 2 213 ? 67.169 58.899 8.346 1.00 91.35 224 LYS B N 1
ATOM 3275 C CA . LYS B 2 213 ? 66.844 59.515 9.618 1.00 92.75 224 LYS B CA 1
ATOM 3276 C C . LYS B 2 213 ? 65.328 59.560 9.734 1.00 93.62 224 LYS B C 1
ATOM 3277 O O . LYS B 2 213 ? 64.772 59.343 10.809 1.00 94.42 224 LYS B O 1
ATOM 3283 N N . ALA B 2 214 ? 64.668 59.844 8.614 1.00 94.30 225 ALA B N 1
ATOM 3284 C CA . ALA B 2 214 ? 63.211 59.925 8.561 1.00 94.52 225 ALA B CA 1
ATOM 3285 C C . ALA B 2 214 ? 62.614 58.607 8.082 1.00 94.25 225 ALA B C 1
ATOM 3286 O O . ALA B 2 214 ? 61.508 58.240 8.481 1.00 94.78 225 ALA B O 1
ATOM 3288 N N . LYS B 2 215 ? 63.341 57.896 7.226 1.00 93.32 226 LYS B N 1
ATOM 3289 C CA . LYS B 2 215 ? 62.852 56.617 6.729 1.00 92.49 226 LYS B CA 1
ATOM 3290 C C . LYS B 2 215 ? 63.285 55.452 7.602 1.00 90.70 226 LYS B C 1
ATOM 3291 O O . LYS B 2 215 ? 62.916 54.308 7.350 1.00 90.75 226 LYS B O 1
ATOM 3297 N N . ARG B 2 216 ? 64.073 55.735 8.629 1.00 88.61 227 ARG B N 1
ATOM 3298 C CA . ARG B 2 216 ? 64.495 54.674 9.520 1.00 86.86 227 ARG B CA 1
ATOM 3299 C C . ARG B 2 216 ? 63.310 54.308 10.405 1.00 84.14 227 ARG B C 1
ATOM 3300 O O . ARG B 2 216 ? 63.182 53.168 10.847 1.00 84.97 227 ARG B O 1
ATOM 3308 N N . GLY B 2 217 ? 62.432 55.275 10.652 1.00 80.25 228 GLY B N 1
ATOM 3309 C CA . GLY B 2 217 ? 61.268 55.008 11.477 1.00 75.99 228 GLY B CA 1
ATOM 3310 C C . GLY B 2 217 ? 60.348 53.970 10.854 1.00 72.91 228 GLY B C 1
ATOM 3311 O O . GLY B 2 217 ? 59.621 53.261 11.549 1.00 72.26 228 GLY B O 1
ATOM 3312 N N . LYS B 2 218 ? 60.387 53.884 9.531 1.00 70.44 229 LYS B N 1
ATOM 3313 C CA . LYS B 2 218 ? 59.562 52.939 8.790 1.00 67.28 229 LYS B CA 1
ATOM 3314 C C . LYS B 2 218 ? 60.173 51.548 8.838 1.00 64.61 229 LYS B C 1
ATOM 3315 O O . LYS B 2 218 ? 59.563 50.570 8.408 1.00 63.68 229 LYS B O 1
ATOM 3321 N N . MET B 2 219 ? 61.387 51.473 9.369 1.00 62.31 230 MET B N 1
ATOM 3322 C CA . MET B 2 219 ? 62.087 50.203 9.507 1.00 60.88 230 MET B CA 1
ATOM 3323 C C . MET B 2 219 ? 61.715 49.635 10.873 1.00 61.90 230 MET B C 1
ATOM 3324 O O . MET B 2 219 ? 61.428 48.442 11.019 1.00 63.23 230 MET B O 1
ATOM 3329 N N . ALA B 2 220 ? 61.724 50.502 11.878 1.00 61.15 231 ALA B N 1
ATOM 3330 C CA . ALA B 2 220 ? 61.377 50.088 13.224 1.00 59.40 231 ALA B CA 1
ATOM 3331 C C . ALA B 2 220 ? 60.008 49.422 13.155 1.00 58.24 231 ALA B C 1
ATOM 3332 O O . ALA B 2 220 ? 59.842 48.271 13.563 1.00 58.52 231 ALA B O 1
ATOM 3334 N N . ARG B 2 221 ? 59.038 50.150 12.611 1.00 56.11 232 ARG B N 1
ATOM 3335 C CA . ARG B 2 221 ? 57.675 49.655 12.481 1.00 54.04 232 ARG B CA 1
ATOM 3336 C C . ARG B 2 221 ? 57.602 48.238 11.925 1.00 51.47 232 ARG B C 1
ATOM 3337 O O . ARG B 2 221 ? 56.815 47.421 12.410 1.00 50.51 232 ARG B O 1
ATOM 3345 N N . PHE B 2 222 ? 58.411 47.951 10.905 1.00 48.03 233 PHE B N 1
ATOM 3346 C CA . PHE B 2 222 ? 58.414 46.618 10.307 1.00 44.51 233 PHE B CA 1
ATOM 3347 C C . PHE B 2 222 ? 59.142 45.645 11.220 1.00 42.66 233 PHE B C 1
ATOM 3348 O O . PHE B 2 222 ? 58.690 44.521 11.434 1.00 42.79 233 PHE B O 1
ATOM 3356 N N . LEU B 2 223 ? 60.276 46.084 11.757 1.00 40.65 234 LEU B N 1
ATOM 3357 C CA . LEU B 2 223 ? 61.068 45.248 12.654 1.00 38.29 234 LEU B CA 1
ATOM 3358 C C . LEU B 2 223 ? 60.241 44.898 13.889 1.00 35.99 234 LEU B C 1
ATOM 3359 O O . LEU B 2 223 ? 60.178 43.747 14.311 1.00 33.56 234 LEU B O 1
ATOM 3364 N N . ALA B 2 224 ? 59.601 45.910 14.455 1.00 34.77 235 ALA B N 1
ATOM 3365 C CA . ALA B 2 224 ? 58.779 45.730 15.632 1.00 35.71 235 ALA B CA 1
ATOM 3366 C C . ALA B 2 224 ? 57.638 44.764 15.331 1.00 36.04 235 ALA B C 1
ATOM 3367 O O . ALA B 2 224 ? 57.368 43.836 16.106 1.00 35.65 235 ALA B O 1
ATOM 3369 N N . ALA B 2 225 ? 56.973 44.989 14.200 1.00 36.11 236 ALA B N 1
ATOM 3370 C CA . ALA B 2 225 ? 55.854 44.150 13.778 1.00 36.43 236 ALA B CA 1
ATOM 3371 C C . ALA B 2 225 ? 56.281 42.691 13.723 1.00 36.28 236 ALA B C 1
ATOM 3372 O O . ALA B 2 225 ? 55.701 41.822 14.380 1.00 36.29 236 ALA B O 1
ATOM 3374 N N . LYS B 2 226 ? 57.306 42.426 12.929 1.00 36.26 237 LYS B N 1
ATOM 3375 C CA . LYS B 2 226 ? 57.807 41.073 12.808 1.00 36.58 237 LYS B CA 1
ATOM 3376 C C . LYS B 2 226 ? 58.436 40.582 14.126 1.00 36.95 237 LYS B C 1
ATOM 3377 O O . LYS B 2 226 ? 58.463 39.377 14.385 1.00 39.91 237 LYS B O 1
ATOM 3383 N N . LEU B 2 227 ? 58.924 41.490 14.973 1.00 34.75 238 LEU B N 1
ATOM 3384 C CA . LEU B 2 227 ? 59.534 41.038 16.227 1.00 31.30 238 LEU B CA 1
ATOM 3385 C C . LEU B 2 227 ? 58.474 40.462 17.143 1.00 29.49 238 LEU B C 1
ATOM 3386 O O . LEU B 2 227 ? 58.673 39.402 17.741 1.00 27.69 238 LEU B O 1
ATOM 3391 N N . ALA B 2 228 ? 57.348 41.163 17.244 1.00 28.48 239 ALA B N 1
ATOM 3392 C CA . ALA B 2 228 ? 56.243 40.703 18.074 1.00 27.08 239 ALA B CA 1
ATOM 3393 C C . ALA B 2 228 ? 55.869 39.286 17.645 1.00 25.89 239 ALA B C 1
ATOM 3394 O O . ALA B 2 228 ? 55.521 38.457 18.490 1.00 26.11 239 ALA B O 1
ATOM 3396 N N . ILE B 2 229 ? 55.951 39.011 16.339 1.00 23.55 240 ILE B N 1
ATOM 3397 C CA . ILE B 2 229 ? 55.642 37.679 15.806 1.00 22.24 240 ILE B CA 1
ATOM 3398 C C . ILE B 2 229 ? 56.676 36.666 16.279 1.00 22.45 240 ILE B C 1
ATOM 3399 O O . ILE B 2 229 ? 56.328 35.564 16.708 1.00 22.39 240 ILE B O 1
ATOM 3404 N N . ALA B 2 230 ? 57.949 37.045 16.178 1.00 22.83 241 ALA B N 1
ATOM 3405 C CA . ALA B 2 230 ? 59.059 36.200 16.613 1.00 22.68 241 ALA B CA 1
ATOM 3406 C C . ALA B 2 230 ? 58.800 35.800 18.063 1.00 22.40 241 ALA B C 1
ATOM 3407 O O . ALA B 2 230 ? 58.915 34.635 18.442 1.00 21.53 241 ALA B O 1
ATOM 3409 N N . ALA B 2 231 ? 58.438 36.794 18.864 1.00 22.52 242 ALA B N 1
ATOM 3410 C CA . ALA B 2 231 ? 58.143 36.595 20.275 1.00 22.07 242 ALA B CA 1
ATOM 3411 C C . ALA B 2 231 ? 57.068 35.533 20.490 1.00 21.65 242 ALA B C 1
ATOM 3412 O O . ALA B 2 231 ? 57.182 34.704 21.392 1.00 20.68 242 ALA B O 1
ATOM 3414 N N . LYS B 2 232 ? 56.023 35.563 19.665 1.00 21.55 243 LYS B N 1
ATOM 3415 C CA . LYS B 2 232 ? 54.935 34.595 19.794 1.00 21.39 243 LYS B CA 1
ATOM 3416 C C . LYS B 2 232 ? 55.378 33.212 19.358 1.00 22.22 243 LYS B C 1
ATOM 3417 O O . LYS B 2 232 ? 55.098 32.205 20.016 1.00 20.89 243 LYS B O 1
ATOM 3423 N N . ILE B 2 233 ? 56.076 33.167 18.237 1.00 23.92 244 ILE B N 1
ATOM 3424 C CA . ILE B 2 233 ? 56.544 31.900 17.728 1.00 26.65 244 ILE B CA 1
ATOM 3425 C C . ILE B 2 233 ? 57.552 31.259 18.678 1.00 29.13 244 ILE B C 1
ATOM 3426 O O . ILE B 2 233 ? 57.594 30.044 18.796 1.00 30.64 244 ILE B O 1
ATOM 3431 N N . ASP B 2 234 ? 58.353 32.067 19.365 1.00 31.13 245 ASP B N 1
ATOM 3432 C CA . ASP B 2 234 ? 59.324 31.536 20.320 1.00 33.54 245 ASP B CA 1
ATOM 3433 C C . ASP B 2 234 ? 58.599 30.846 21.477 1.00 35.40 245 ASP B C 1
ATOM 3434 O O . ASP B 2 234 ? 58.889 29.698 21.840 1.00 36.02 245 ASP B O 1
ATOM 3439 N N . TYR B 2 235 ? 57.654 31.587 22.045 1.00 35.77 246 TYR B N 1
ATOM 3440 C CA . TYR B 2 235 ? 56.849 31.178 23.188 1.00 35.84 246 TYR B CA 1
ATOM 3441 C C . TYR B 2 235 ? 55.903 29.985 22.967 1.00 35.28 246 TYR B C 1
ATOM 3442 O O . TYR B 2 235 ? 55.610 29.247 23.905 1.00 34.43 246 TYR B O 1
ATOM 3451 N N . PHE B 2 236 ? 55.435 29.782 21.739 1.00 35.21 247 PHE B N 1
ATOM 3452 C CA . PHE B 2 236 ? 54.506 28.686 21.466 1.00 36.26 247 PHE B CA 1
ATOM 3453 C C . PHE B 2 236 ? 55.072 27.542 20.631 1.00 38.21 247 PHE B C 1
ATOM 3454 O O . PHE B 2 236 ? 54.546 26.420 20.657 1.00 37.70 247 PHE B O 1
ATOM 3462 N N . ARG B 2 237 ? 56.132 27.843 19.884 1.00 39.94 248 ARG B N 1
ATOM 3463 C CA . ARG B 2 237 ? 56.820 26.875 19.021 1.00 40.92 248 ARG B CA 1
ATOM 3464 C C . ARG B 2 237 ? 58.144 26.466 19.666 1.00 41.70 248 ARG B C 1
ATOM 3465 O O . ARG B 2 237 ? 58.405 25.282 19.881 1.00 41.76 248 ARG B O 1
ATOM 3473 N N . GLY B 2 238 ? 58.971 27.463 19.969 1.00 42.44 249 GLY B N 1
ATOM 3474 C CA . GLY B 2 238 ? 60.264 27.212 20.572 1.00 43.11 249 GLY B CA 1
ATOM 3475 C C . GLY B 2 238 ? 61.328 27.062 19.505 1.00 43.82 249 GLY B C 1
ATOM 3476 O O . GLY B 2 238 ? 62.515 27.212 19.780 1.00 43.89 249 GLY B O 1
ATOM 3477 N N . GLU B 2 239 ? 60.900 26.777 18.278 1.00 45.13 250 GLU B N 1
ATOM 3478 C CA . GLU B 2 239 ? 61.824 26.595 17.161 1.00 46.17 250 GLU B CA 1
ATOM 3479 C C . GLU B 2 239 ? 61.907 27.789 16.219 1.00 45.49 250 GLU B C 1
ATOM 3480 O O . GLU B 2 239 ? 60.909 28.445 15.926 1.00 44.49 250 GLU B O 1
ATOM 3486 N N . ILE B 2 240 ? 63.116 28.046 15.736 1.00 45.64 251 ILE B N 1
ATOM 3487 C CA . ILE B 2 240 ? 63.371 29.162 14.844 1.00 46.62 251 ILE B CA 1
ATOM 3488 C C . ILE B 2 240 ? 62.555 29.063 13.558 1.00 48.69 251 ILE B C 1
ATOM 3489 O O . ILE B 2 240 ? 61.947 28.034 13.270 1.00 49.04 251 ILE B O 1
ATOM 3494 N N . ASP B 2 241 ? 62.539 30.162 12.809 1.00 50.31 252 ASP B N 1
ATOM 3495 C CA . ASP B 2 241 ? 61.826 30.276 11.542 1.00 51.46 252 ASP B CA 1
ATOM 3496 C C . ASP B 2 241 ? 62.502 31.414 10.777 1.00 53.05 252 ASP B C 1
ATOM 3497 O O . ASP B 2 241 ? 62.184 32.587 10.995 1.00 54.65 252 ASP B O 1
ATOM 3502 N N . GLU B 2 242 ? 63.439 31.075 9.892 1.00 53.07 253 GLU B N 1
ATOM 3503 C CA . GLU B 2 242 ? 64.166 32.093 9.135 1.00 54.51 253 GLU B CA 1
ATOM 3504 C C . GLU B 2 242 ? 63.295 32.940 8.222 1.00 53.95 253 GLU B C 1
ATOM 3505 O O . GLU B 2 242 ? 63.782 33.861 7.570 1.00 53.86 253 GLU B O 1
ATOM 3511 N N . SER B 2 243 ? 62.006 32.629 8.172 1.00 53.69 254 SER B N 1
ATOM 3512 C CA . SER B 2 243 ? 61.086 33.399 7.350 1.00 53.57 254 SER B CA 1
ATOM 3513 C C . SER B 2 243 ? 61.105 34.792 7.949 1.00 53.62 254 SER B C 1
ATOM 3514 O O . SER B 2 243 ? 60.914 35.793 7.257 1.00 53.52 254 SER B O 1
ATOM 3517 N N . LEU B 2 244 ? 61.349 34.826 9.255 1.00 53.37 255 LEU B N 1
ATOM 3518 C CA . LEU B 2 244 ? 61.412 36.060 10.016 1.00 53.03 255 LEU B CA 1
ATOM 3519 C C . LEU B 2 244 ? 62.570 36.943 9.586 1.00 53.34 255 LEU B C 1
ATOM 3520 O O . LEU B 2 244 ? 62.359 37.986 8.970 1.00 53.10 255 LEU B O 1
ATOM 3525 N N . TYR B 2 245 ? 63.793 36.526 9.910 1.00 53.48 256 TYR B N 1
ATOM 3526 C CA . TYR B 2 245 ? 64.971 37.308 9.554 1.00 53.80 256 TYR B CA 1
ATOM 3527 C C . TYR B 2 245 ? 64.947 37.618 8.075 1.00 54.55 256 TYR B C 1
ATOM 3528 O O . TYR B 2 245 ? 65.340 38.701 7.649 1.00 54.11 256 TYR B O 1
ATOM 3537 N N . GLU B 2 246 ? 64.486 36.653 7.295 1.00 56.55 257 GLU B N 1
ATOM 3538 C CA . GLU B 2 246 ? 64.400 36.823 5.857 1.00 59.08 257 GLU B CA 1
ATOM 3539 C C . GLU B 2 246 ? 63.692 38.140 5.536 1.00 59.52 257 GLU B C 1
ATOM 3540 O O . GLU B 2 246 ? 64.296 39.078 5.002 1.00 59.07 257 GLU B O 1
ATOM 3546 N N . SER B 2 247 ? 62.411 38.200 5.882 1.00 59.79 258 SER B N 1
ATOM 3547 C CA . SER B 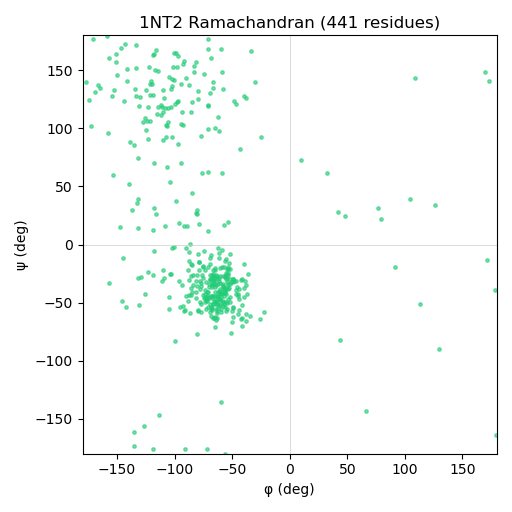2 247 ? 61.589 39.380 5.639 1.00 60.02 258 SER B CA 1
ATOM 3548 C C . SER B 2 247 ? 62.284 40.687 6.004 1.00 59.77 258 SER B C 1
ATOM 3549 O O . SER B 2 247 ? 62.198 41.667 5.267 1.00 58.58 258 SER B O 1
ATOM 3552 N N . ILE B 2 248 ? 62.973 40.685 7.141 1.00 60.23 259 ILE B N 1
ATOM 3553 C CA . ILE B 2 248 ? 63.662 41.867 7.642 1.00 61.18 259 ILE B CA 1
ATOM 3554 C C . ILE B 2 248 ? 64.816 42.346 6.764 1.00 62.06 259 ILE B C 1
ATOM 3555 O O . ILE B 2 248 ? 64.912 43.532 6.455 1.00 61.94 259 ILE B O 1
ATOM 3560 N N . ARG B 2 249 ? 65.696 41.428 6.377 1.00 63.44 260 ARG B N 1
ATOM 3561 C CA . ARG B 2 249 ? 66.835 41.768 5.524 1.00 64.27 260 ARG B CA 1
ATOM 3562 C C . ARG B 2 249 ? 66.324 42.283 4.192 1.00 64.10 260 ARG B C 1
ATOM 3563 O O . ARG B 2 249 ? 66.819 43.270 3.663 1.00 63.60 260 ARG B O 1
ATOM 3571 N N . ARG B 2 250 ? 65.331 41.589 3.652 1.00 65.01 261 ARG B N 1
ATOM 3572 C CA . ARG B 2 250 ? 64.733 41.960 2.382 1.00 66.08 261 ARG B CA 1
ATOM 3573 C C . ARG B 2 250 ? 64.152 43.374 2.461 1.00 66.59 261 ARG B C 1
ATOM 3574 O O . ARG B 2 250 ? 64.537 44.256 1.695 1.00 66.17 261 ARG B O 1
ATOM 3582 N N . ARG B 2 251 ? 63.227 43.578 3.396 1.00 67.74 262 ARG B N 1
ATOM 3583 C CA . ARG B 2 251 ? 62.576 44.875 3.587 1.00 68.73 262 ARG B CA 1
ATOM 3584 C C . ARG B 2 251 ? 63.638 45.942 3.807 1.00 69.21 262 ARG B C 1
ATOM 3585 O O . ARG B 2 251 ? 63.421 47.124 3.550 1.00 68.80 262 ARG B O 1
ATOM 3593 N N . TYR B 2 252 ? 64.795 45.504 4.282 1.00 70.54 263 TYR B N 1
ATOM 3594 C CA . TYR B 2 252 ? 65.908 46.399 4.542 1.00 72.03 263 TYR B CA 1
ATOM 3595 C C . TYR B 2 252 ? 66.516 46.869 3.226 1.00 73.15 263 TYR B C 1
ATOM 3596 O O . TYR B 2 252 ? 66.740 48.063 3.029 1.00 74.37 263 TYR B O 1
ATOM 3605 N N . GLU B 2 253 ? 66.787 45.929 2.327 1.00 73.93 264 GLU B N 1
ATOM 3606 C CA . GLU B 2 253 ? 67.354 46.277 1.031 1.00 74.02 264 GLU B CA 1
ATOM 3607 C C . GLU B 2 253 ? 66.393 47.262 0.384 1.00 73.47 264 GLU B C 1
ATOM 3608 O O . GLU B 2 253 ? 66.786 48.347 -0.050 1.00 73.55 264 GLU B O 1
ATOM 3614 N N . GLU B 2 254 ? 65.121 46.878 0.353 1.00 72.66 265 GLU B N 1
ATOM 3615 C CA . GLU B 2 254 ? 64.079 47.705 -0.233 1.00 71.68 265 GLU B CA 1
ATOM 3616 C C . GLU B 2 254 ? 64.266 49.169 0.142 1.00 69.87 265 GLU B C 1
ATOM 3617 O O . GLU B 2 254 ? 63.905 50.060 -0.626 1.00 70.28 265 GLU B O 1
ATOM 3623 N N . LEU B 2 255 ? 64.842 49.420 1.313 1.00 67.78 266 LEU B N 1
ATOM 3624 C CA . LEU B 2 255 ? 65.060 50.790 1.748 1.00 67.25 266 LEU B CA 1
ATOM 3625 C C . LEU B 2 255 ? 66.249 51.443 1.053 1.00 67.41 266 LEU B C 1
ATOM 3626 O O . LEU B 2 255 ? 67.406 51.333 1.478 1.00 66.02 266 LEU B O 1
ATOM 3631 N N . ARG B 2 256 ? 65.916 52.126 -0.038 1.00 68.42 267 ARG B N 1
ATOM 3632 C CA . ARG B 2 256 ? 66.855 52.843 -0.886 1.00 68.16 267 ARG B CA 1
ATOM 3633 C C . ARG B 2 256 ? 66.001 53.755 -1.762 1.00 67.56 267 ARG B C 1
ATOM 3634 O O . ARG B 2 256 ? 64.829 53.396 -2.006 1.00 66.62 267 ARG B O 1
#

Organism: Archaeoglobus fulgidus (strain ATCC 49558 / DSM 4304 / JCM 9628 / NBRC 100126 / VC-16) (NCBI:txid224325)

Solvent-accessible surface area: 21364 Å² total; per-residue (Å²): 171,126,49,19,83,4,0,61,36,63,148,134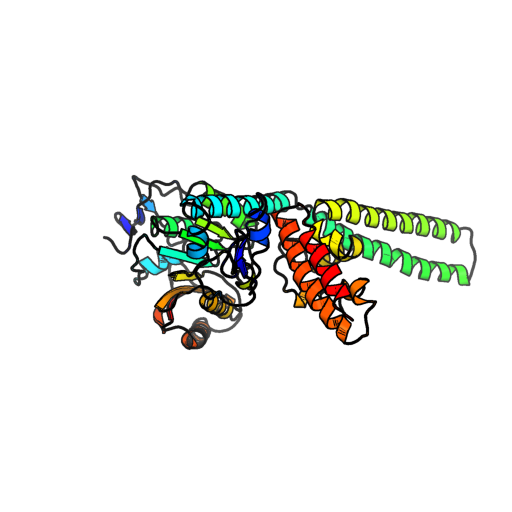,44,4,0,0,106,11,173,52,38,44,25,42,15,136,92,70,87,147,32,58,6,37,0,22,16,153,142,0,37,8,0,0,0,2,60,77,36,29,70,9,144,32,156,0,68,27,54,0,0,4,0,11,1,44,28,0,18,7,0,0,0,12,3,7,0,1,66,104,9,10,0,0,0,2,24,62,36,9,169,30,0,78,86,0,4,86,3,0,117,72,2,105,10,0,2,0,0,1,4,15,8,37,19,0,102,31,0,1,0,1,2,11,46,0,26,11,0,3,0,25,25,61,70,142,60,1,7,113,4,0,38,33,0,2,103,14,5,6,78,128,116,3,53,0,2,0,2,0,61,1,115,20,29,57,81,123,38,101,53,116,92,7,32,110,60,8,29,128,80,1,68,69,71,9,108,90,60,118,102,24,40,0,88,75,56,26,201,40,29,22,5,4,15,0,35,64,154,161,142,48,19,1,0,2,2,62,52,44,54,152,76,125,65,34,110,184,34,36,49,17,7,1,0,40,0,43,7,126,61,46,12,105,34,28,2,13,108,17,0,51,173,32,26,48,170,85,6,58,141,26,0,41,118,3,0,24,29,1,0,69,60,1,18,88,6,29,122,127,156,60,2,102,92,0,13,64,24,6,104,39,10,76,111,26,39,85,39,8,81,107,62,53,93,100,4,94,82,71,67,88,134,135,105,26,165,108,0,65,141,60,50,89,124,8,123,92,50,112,108,86,46,138,69,20,22,158,64,4,73,94,14,1,92,146,7,0,5,0,3,15,85,4,19,25,12,96,34,0,0,30,0,2,6,50,7,30,4,3,26,101,4,13,29,8,55,34,74,78,2,32,89,22,4,66,158,182,3,29,0,50,106,24,69,11,1,136,81,33,86,162,65,114,40,18,63,0,0,138,43,0,0,34,27,0,6,10,0,1,4,0,0,0,3,44,17,101,95,6,122,52,6,82,78,25,1,109,130,67,37,80,100,41,242

Sequence (445 aa):
KELMRNVYLLDDTLVTKSKYGSHYGEKVFDGYREWVPWRSKLAAMILKGHRLKLRGDERVLYLGAASGTTVSHLADIVDEGIIYAVEYSAKPFEKLLELVRERNNIIPLLFDASKPWKYSGIVEKVDLIYQDIAQKNQIEILKANAEFFLKEKGEVVIMVKARSIDSTAEPEEVFKSVLKEMEGDFKIVKHGSLMPYHRDHIFIHAYRFLRYNLWFGVYDGKEIKLSENFEESFLKAENPSPLPFNVSEVGAKALGKDYYRILRKTALAVSEKMVEKELRREDRYVVALVKALEEIDESINMLNEKLEDIRAVKESEITEKFEKKIRELRELRRDVEREIEEVMEKIAPNMTELVGAKVAAKLLERAGSMERLVRLPASKIQVIGAEHGIIFLHPFIRTLPKAKRGKMARFLAAKLAIAAKIDYFRGEIDESLYESIRRRYEELR

Foldseek 3Di:
DADEQQWDQDVHFIWGQAPDADLDDRQDDDRIRGQPLLPAVQSLVVVVPDDDYDYLQFEEEEEACFLNRNPLRVCRSNVNYAYEYEDQDVVSVVNNVVSVVRDPRYHYDNDDLQDCVVVLVPGAQGQEYEYEDQAQCQLVSVVVNCVSHDPAFHKYKYKYFLCRRPVDDPLCVSVVVSVVVNVVFWPWDDKAASCVSDVGMIMTITHGD/DWFQALQATDPPDGDGDDPPSLQSVLVRDDPDDDPDDSQVVQCVPDPVCSVVVVVVSVVQLVVLLVVCVVVQVLQVLLVLVVVLVVLVVCLPVLVVVLVVVVVPDPDPVSVVSVVVSVVSVVVNVVSLVVLQVVCCQLQVLQCVLAHSVFSSVLCNLLPHLVSLLPDALVCQCPSAPVCHPSCPGPLLVPADPVCSVVLSSLSSRLNSSSSSCSSRPSDYDCVSVVVNVVVSVVRD

Secondary structure (DSSP, 8-state):
-EEETTEEEETTEEEEE-S---SSS--EETTEEE--GGG-HHHHHHHTS------SS-EEEEET-TTSHHHHHHHHHTTTSEEEEE---HHHHHHHHHHHHH-SSEEEE-S-TT-GGGTTTT---EEEEEE---STTHHHHHHHHHHHHEEEEEEEEEEEEHHHH-TTS-HHHHHHHHHHHHHTTSEEEEEEE-TTT-TTEEEEEEEE-/--EE-SSBEESSS--B-SS-HHHHHHH---SS--SS-HHHHHHTTS-STHHHHHHHHHHHHHHHHHHHHHHTHHHHHHHHHHHHHHHHHHHHHTTTTHHHHHTT---TTHHHHHHHHHHHHHHHHHHHHHHHHHHHHHSHHHHHHH-HHHHHHHHHHH-SHHHHHT--HHHHTTSS----GGGGSHHHHTS-SSSSHHHHHHHHHHHHHHHHHHHHT-S--THHHHHHHHHHHH--

B-factor: mean 47.89, std 15.94, range [12.24, 104.98]

Radius of gyration: 25.88 Å; Cα contacts (8 Å, |Δi|>4): 773; chains: 2; bounding box: 86×52×54 Å

Nearest PDB structures (foldseek):
  1nt2-assembly1_A  TM=1.005E+00  e=1.983E-48  Archaeoglobus fulgidus DSM 4304
  1g8s-assembly1_A-2  TM=9.533E-01  e=1.114E-23  Methanocaldococcus jannaschii
  2nnw-assembly1_B  TM=9.608E-01  e=1.226E-22  Pyrococcus furiosus
  1g8a-assembly1_A  TM=9.257E-01  e=3.159E-22  Pyrococcus horikoshii
  1pry-assembly1_A  TM=9.284E-01  e=4.914E-22  Pyrococcus furiosus

InterPro domains:
  IPR000692 rRNA 2'-O-methyltransferase fibrillarin-like [MF_00351] (7-210)
  IPR000692 rRNA 2'-O-methyltransferase fibrillarin-like [NF003276] (2-207)
  IPR000692 rRNA 2'-O-methyltransferase fibrillarin-like [PF01269] (4-207)
  IPR000692 rRNA 2'-O-methyltransferase fibrillarin-like [PIRSF006540] (13-207)
  IPR000692 rRNA 2'-O-methyltransferase fibrillarin-like [PR00052] (32-51)
  IPR000692 rRNA 2'-O-methyltransferase fibrillarin-like [PR00052] (82-99)
  IPR000692 rRNA 2'-O-methyltransferase fibrillarin-like [PR00052] (107-136)
  IPR000692 rRNA 2'-O-methyltransferase fibrillarin-like [PR00052] (137-166)
  IPR000692 rRNA 2'-O-methyltransferase fibrillarin-like [PR00052] (188-209)
  IPR000692 rRNA 2'-O-methyltransferase fibrillarin-like [SM01206] (1-210)
  IPR020813 Fibrillarin, conserved site [PS00566] (82-95)
  IPR029063 S-adenosyl-L-methionine-dependent methyltransferase superfamily [G3DSA:3.40.50.150] (37-210)
  IPR029063 S-adenosyl-L-methionine-dependent methyltransferase superfamily [SSF53335] (9-206)